Protein AF-0000000087737677 (afdb_homodimer)

InterPro domains:
  IPR008733 Peroxisomal biogenesis factor 11 [PF05648] (6-273)

Secondary structure (DSSP, 8-state):
---HHHHHHHHHTSHHHHHHHHHHHHHHHHHHHH-HHHHHHH-TT---SHHHHHHHHHHHHHHHHHTTTHHHHHHHHHHHHHHSSSPPPHHHHHHHHHHHHHHHHHHHHHHTHHHHTT-TT--SS-HHHHHHHHHHHHHHHHHHHHHHHHHHHHHHHHHHHSPPTT--GGG-----TTTTSGGGGGGSS----TTHHHHHHHHHHHHHHHHHHHHHHHHHHHHHHHHHHHHHHHHHHHHHHHHHHHTHHHHHHHTSS---HHHHHHHHHHHHHHHHHHHHHHHHHHHHHHH-/---HHHHHHHHHTSHHHHHHHHHHHHHHHHHHHH-HHHHHHH-TT---SHHHHHHHHHHHHHHHHHTTTHHHHHHHHHHHHHHSSSPPPHHHHHHHHHHHHHHHHHHHHHHTHHHHTT-TT--SS-HHHHHHHHHHHHHHHHHHHHHHHHHHHHHHHHHHHSPPTT--GGG-----TTTTSGGGGGGSS----TTHHHHHHHHHHHHHHHHHHHHHHHHHHHHHHHHHHHHHHHHHHHHHHHHHHHTHHHHHHHTSS---HHHHHHHHHHHHHHHHHHHHHHHHHHHHHHH-

Organism: NCBI:txid56646

Nearest PDB structures (foldseek):
  5zle-assembly1_A  TM=3.605E-01  e=1.054E+00  Homo sapiens
  8chb-assembly1_B  TM=1.799E-01  e=1.049E-01  Bacillus subtilis
  9g2s-assembly1_B  TM=2.099E-01  e=4.075E-01  Mycolicibacterium thermoresistibile ATCC 19527
  9g2k-assembly1_B  TM=1.588E-01  e=1.054E+00  Mycolicibacterium thermoresistibile ATCC 19527
  5lxg-assembly1_A  TM=2.996E-01  e=5.615E+00  Homo sapiens

Solvent-accessible surface area (backbone atoms only — not comparable to full-atom values): 30812 Å² total; per-residue (Å²): 125,78,52,71,63,55,46,50,41,52,32,39,58,28,47,70,39,38,45,33,51,49,49,36,53,29,20,49,30,45,33,35,55,62,35,46,70,61,31,41,71,76,40,68,82,57,84,68,53,59,46,40,53,53,50,27,51,52,45,52,53,30,46,50,60,69,44,50,42,45,22,56,47,33,39,50,54,24,48,51,62,67,68,45,84,72,89,76,51,71,52,52,55,34,44,35,52,16,28,47,25,43,16,49,20,36,45,46,52,44,75,41,43,53,47,70,69,65,40,70,92,56,48,83,58,55,72,68,56,45,52,51,49,52,48,52,26,32,50,26,40,36,51,13,36,53,32,43,41,52,29,40,51,52,52,50,50,51,58,71,66,53,74,56,85,67,76,58,70,67,74,66,64,70,69,73,67,66,67,56,67,66,62,63,68,61,66,66,74,86,72,79,83,78,74,60,57,66,59,45,51,56,51,50,49,52,49,49,50,52,52,48,50,52,52,50,50,48,50,51,42,44,48,52,41,49,50,46,48,51,56,53,43,47,57,45,49,52,49,40,54,35,37,58,46,54,41,53,50,35,36,35,73,74,59,78,42,92,66,58,68,45,58,51,23,49,39,49,37,53,33,31,52,56,56,37,48,52,47,47,50,51,48,48,50,54,54,50,59,73,74,106,126,78,51,72,63,56,46,51,40,53,30,40,58,28,48,69,39,38,46,34,51,48,50,36,52,29,20,51,31,45,34,35,54,63,35,47,69,62,31,41,72,75,39,68,82,58,82,67,52,60,45,38,52,51,49,26,51,52,44,52,52,29,46,49,61,69,44,50,42,45,21,57,47,33,38,49,55,24,48,52,61,67,69,44,86,73,90,75,52,69,52,54,53,35,44,34,52,15,28,45,25,42,15,50,20,37,45,47,52,45,75,42,43,55,48,68,70,64,41,69,93,55,48,82,59,54,72,68,57,46,53,49,51,52,50,51,27,31,51,28,41,37,49,15,36,54,33,44,42,50,30,41,50,52,51,50,50,50,59,71,64,53,72,58,85,68,76,61,72,66,75,65,64,73,70,73,68,66,69,56,66,65,59,64,70,62,65,67,71,85,76,78,84,76,74,62,56,66,61,45,50,58,51,47,49,52,49,50,50,51,50,50,50,52,52,51,50,48,50,50,44,46,49,52,41,50,49,47,49,51,54,54,44,47,57,44,49,52,49,41,55,34,37,58,46,55,40,53,52,35,37,36,73,73,59,79,40,93,67,57,67,44,57,52,24,46,38,49,37,53,34,31,52,54,57,38,48,52,48,46,52,50,48,48,51,52,54,52,59,72,75,105

Sequence (584 aa):
MAGTFEHFVAFGTDLVGIERILRGFQAICSLLVWYPALFALIEPKVSSTFPLRKLGGQINVSRRFIRFFRFLDTFQTGWNVYVAQGDKSIDVWLEIVSKTCFGMFGMMETVTLLDLCGIDNLRIFSPEKFSEIDYQSQLFWFAGLYTSVLVTVIRLYRLVSSPPAAVTRQSVSTTSTENTAELVSAEKEASTTTLSEKSSKEELDKERERLKGIVTKRKAERRAWMKKINTEGYVLLRALVSDLLDMLLPTTTVGWIKLDPGLVSLAMFFTTFTTGSAVWDKVGRDLQMKKQMAGTFEHFVAFGTDLVGIERILRGFQAICSLLVWYPALFALIEPKVSSTFPLRKLGGQINVSRRFIRFFRFLDTFQTGWNVYVAQGDKSIDVWLEIVSKTCFGMFGMMETVTLLDLCGIDNLRIFSPEKFSEIDYQSQLFWFAGLYTSVLVTVIRLYRLVSSPPAAVTRQSVSTTSTENTAELVSAEKEASTTTLSEKSSKEELDKERERLKGIVTKRKAERRAWMKKINTEGYVLLRALVSDLLDMLLPTTTVGWIKLDPGLVSLAMFFTTFTTGSAVWDKVGRDLQMKKQ

Radius of gyration: 36.42 Å; Cα contacts (8 Å, |Δi|>4): 562; chains: 2; bounding box: 126×98×71 Å

Structure (mmCIF, N/CA/C/O backbone):
data_AF-0000000087737677-model_v1
#
loop_
_entity.id
_entity.type
_entity.pdbx_description
1 polymer 'Uncharacterized protein'
#
loop_
_atom_site.group_PDB
_atom_site.id
_atom_site.type_symbol
_atom_site.label_atom_id
_atom_site.label_alt_id
_atom_site.label_comp_id
_atom_site.label_asym_id
_atom_site.label_entity_id
_atom_site.label_seq_id
_atom_site.pdbx_PDB_ins_code
_atom_site.Cartn_x
_atom_site.Cartn_y
_atom_site.Cartn_z
_atom_site.occupancy
_atom_site.B_iso_or_equiv
_atom_site.auth_seq_id
_atom_site.auth_comp_id
_atom_site.auth_asym_id
_atom_site.auth_atom_id
_atom_site.pdbx_PDB_model_num
ATOM 1 N N . MET A 1 1 ? -4.598 23.969 -5.195 1 48.78 1 MET A N 1
ATOM 2 C CA . MET A 1 1 ? -5.273 22.734 -5.582 1 48.78 1 MET A CA 1
ATOM 3 C C . MET A 1 1 ? -4.289 21.75 -6.203 1 48.78 1 MET A C 1
ATOM 5 O O . MET A 1 1 ? -3.439 22.141 -7.004 1 48.78 1 MET A O 1
ATOM 9 N N . ALA A 1 2 ? -4.133 20.719 -5.473 1 60.91 2 ALA A N 1
ATOM 10 C CA . ALA A 1 2 ? -3.23 19.766 -6.125 1 60.91 2 ALA A CA 1
ATOM 11 C C . ALA A 1 2 ? -3.715 19.438 -7.535 1 60.91 2 ALA A C 1
ATOM 13 O O . ALA A 1 2 ? -4.914 19.25 -7.758 1 60.91 2 ALA A O 1
ATOM 14 N N . GLY A 1 3 ? -2.887 19.469 -8.555 1 81.44 3 GLY A N 1
ATOM 15 C CA . GLY A 1 3 ? -3.24 19.062 -9.906 1 81.44 3 GLY A CA 1
ATOM 16 C C . GLY A 1 3 ? -3.822 17.672 -9.984 1 81.44 3 GLY A C 1
ATOM 17 O O . GLY A 1 3 ? -3.602 16.844 -9.094 1 81.44 3 GLY A O 1
ATOM 18 N N . THR A 1 4 ? -4.781 17.391 -10.773 1 87.81 4 THR A N 1
ATOM 19 C CA . THR A 1 4 ? -5.438 16.109 -11 1 87.81 4 THR A CA 1
ATOM 20 C C . THR A 1 4 ? -4.41 14.984 -11.086 1 87.81 4 THR A C 1
ATOM 22 O O . THR A 1 4 ? -4.641 13.891 -10.57 1 87.81 4 THR A O 1
ATOM 25 N N . PHE A 1 5 ? -3.32 15.297 -11.648 1 91.12 5 PHE A N 1
ATOM 26 C CA . PHE A 1 5 ? -2.281 14.281 -11.781 1 91.12 5 PHE A CA 1
ATOM 27 C C . PHE A 1 5 ? -1.685 13.938 -10.422 1 91.12 5 PHE A C 1
ATOM 29 O O . PHE A 1 5 ? -1.525 12.758 -10.094 1 91.12 5 PHE A O 1
ATOM 36 N N . GLU A 1 6 ? -1.405 14.93 -9.664 1 91.75 6 GLU A N 1
ATOM 37 C CA . GLU A 1 6 ? -0.853 14.711 -8.328 1 91.75 6 GLU A CA 1
ATOM 38 C C . GLU A 1 6 ? -1.827 13.93 -7.453 1 91.75 6 GLU A C 1
ATOM 40 O O . GLU A 1 6 ? -1.414 13.07 -6.672 1 91.75 6 GLU A O 1
ATOM 45 N N . HIS A 1 7 ? -3.064 14.219 -7.609 1 94.56 7 HIS A N 1
ATOM 46 C CA . HIS A 1 7 ? -4.102 13.516 -6.867 1 94.56 7 HIS A CA 1
ATOM 47 C C . HIS A 1 7 ? -4.16 12.047 -7.266 1 94.56 7 HIS A C 1
ATOM 49 O O . HIS A 1 7 ? -4.277 11.172 -6.406 1 94.56 7 HIS A O 1
ATOM 55 N N . PHE A 1 8 ? -4.047 11.82 -8.555 1 95.06 8 PHE A N 1
ATOM 56 C CA . PHE A 1 8 ? -4.074 10.461 -9.07 1 95.06 8 PHE A CA 1
ATOM 57 C C . PHE A 1 8 ? -2.873 9.664 -8.57 1 95.06 8 PHE A C 1
ATOM 59 O O . PHE A 1 8 ? -3.016 8.516 -8.156 1 95.06 8 PHE A O 1
ATOM 66 N N . VAL A 1 9 ? -1.771 10.289 -8.562 1 93.75 9 VAL A N 1
ATOM 67 C CA . VAL A 1 9 ? -0.55 9.633 -8.109 1 93.75 9 VAL A CA 1
ATOM 68 C C . VAL A 1 9 ? -0.646 9.336 -6.617 1 93.75 9 VAL A C 1
ATOM 70 O O . VAL A 1 9 ? -0.295 8.242 -6.172 1 93.75 9 VAL A O 1
ATOM 73 N N . ALA A 1 10 ? -1.163 10.297 -5.879 1 94.75 10 ALA A N 1
ATOM 74 C CA . ALA A 1 10 ? -1.317 10.117 -4.438 1 94.75 10 ALA A CA 1
ATOM 75 C C . ALA A 1 10 ? -2.285 8.977 -4.129 1 94.75 10 ALA A C 1
ATOM 77 O O . ALA A 1 10 ? -2.049 8.18 -3.215 1 94.75 10 ALA A O 1
ATOM 78 N N . PHE A 1 11 ? -3.371 8.93 -4.965 1 96.44 11 PHE A N 1
ATOM 79 C CA . PHE A 1 11 ? -4.34 7.848 -4.797 1 96.44 11 PHE A CA 1
ATOM 80 C C . PHE A 1 11 ? -3.703 6.496 -5.102 1 96.44 11 PHE A C 1
ATOM 82 O O . PHE A 1 11 ? -3.879 5.539 -4.348 1 96.44 11 PHE A O 1
ATOM 89 N N . GLY A 1 12 ? -2.92 6.383 -6.129 1 94.44 12 GLY A N 1
ATOM 90 C CA . GLY A 1 12 ? -2.307 5.145 -6.574 1 94.44 12 GLY A CA 1
ATOM 91 C C . GLY A 1 12 ? -1.161 4.691 -5.688 1 94.44 12 GLY A C 1
ATOM 92 O O . GLY A 1 12 ? -0.744 3.533 -5.746 1 94.44 12 GLY A O 1
ATOM 93 N N . THR A 1 13 ? -0.638 5.566 -4.879 1 94.19 13 THR A N 1
ATOM 94 C CA . THR A 1 13 ? 0.476 5.211 -4.004 1 94.19 13 THR A CA 1
ATOM 95 C C . THR A 1 13 ? 0.027 5.168 -2.547 1 94.19 13 THR A C 1
ATOM 97 O O . THR A 1 13 ? 0.856 5.188 -1.636 1 94.19 13 THR A O 1
ATOM 100 N N . ASP A 1 14 ? -1.245 5.234 -2.359 1 95.06 14 ASP A N 1
ATOM 101 C CA . ASP A 1 14 ? -1.877 4.969 -1.07 1 95.06 14 ASP A CA 1
ATOM 102 C C . ASP A 1 14 ? -2.207 3.484 -0.917 1 95.06 14 ASP A C 1
ATOM 104 O O . ASP A 1 14 ? -2.664 2.844 -1.866 1 95.06 14 ASP A O 1
ATOM 108 N N . LEU A 1 15 ? -1.924 2.982 0.241 1 95.5 15 LEU A N 1
ATOM 109 C CA . LEU A 1 15 ? -2.117 1.552 0.455 1 95.5 15 LEU A CA 1
ATOM 110 C C . LEU A 1 15 ? -3.572 1.159 0.223 1 95.5 15 LEU A C 1
ATOM 112 O O . LEU A 1 15 ? -3.85 0.158 -0.441 1 95.5 15 LEU A O 1
ATOM 116 N N . VAL A 1 16 ? -4.508 1.887 0.805 1 95.56 16 VAL A N 1
ATOM 117 C CA . VAL A 1 16 ? -5.926 1.575 0.654 1 95.56 16 VAL A CA 1
ATOM 118 C C . VAL A 1 16 ? -6.367 1.847 -0.783 1 95.56 16 VAL A C 1
ATOM 120 O O . VAL A 1 16 ? -7.207 1.127 -1.329 1 95.56 16 VAL A O 1
ATOM 123 N N . GLY A 1 17 ? -5.785 2.877 -1.383 1 96.56 17 GLY A N 1
ATOM 124 C CA . GLY A 1 17 ? -6.082 3.182 -2.773 1 96.56 17 GLY A CA 1
ATOM 125 C C . GLY A 1 17 ? -5.719 2.055 -3.723 1 96.56 17 GLY A C 1
ATOM 126 O O . GLY A 1 17 ? -6.543 1.634 -4.539 1 96.56 17 GLY A O 1
ATOM 127 N N . ILE A 1 18 ? -4.496 1.598 -3.605 1 96.94 18 ILE A N 1
ATOM 128 C CA . ILE A 1 18 ? -4.055 0.522 -4.484 1 96.94 18 ILE A CA 1
ATOM 129 C C . ILE A 1 18 ? -4.863 -0.742 -4.203 1 96.94 18 ILE A C 1
ATOM 131 O O . ILE A 1 18 ? -5.156 -1.518 -5.113 1 96.94 18 ILE A O 1
ATOM 135 N N . GLU A 1 19 ? -5.191 -1 -2.961 1 97.06 19 GLU A N 1
ATOM 136 C CA . GLU A 1 19 ? -6.039 -2.137 -2.615 1 97.06 19 GLU A CA 1
ATOM 137 C C . GLU A 1 19 ? -7.391 -2.049 -3.316 1 97.06 19 GLU A C 1
ATOM 139 O O . GLU A 1 19 ? -7.906 -3.055 -3.814 1 97.06 19 GLU A O 1
ATOM 144 N N . ARG A 1 20 ? -7.965 -0.872 -3.418 1 97 20 ARG A N 1
ATOM 145 C CA . ARG A 1 20 ? -9.242 -0.696 -4.098 1 97 20 ARG A CA 1
ATOM 146 C C . ARG A 1 20 ? -9.102 -0.897 -5.602 1 97 20 ARG A C 1
ATOM 148 O O . ARG A 1 20 ? -9.992 -1.446 -6.25 1 97 20 ARG A O 1
ATOM 155 N N . ILE A 1 21 ? -8.047 -0.439 -6.098 1 96.88 21 ILE A N 1
ATOM 156 C CA . ILE A 1 21 ? -7.801 -0.615 -7.523 1 96.88 21 ILE A CA 1
ATOM 157 C C . ILE A 1 21 ? -7.723 -2.104 -7.855 1 96.88 21 ILE A C 1
ATOM 159 O O . ILE A 1 21 ? -8.359 -2.568 -8.805 1 96.88 21 ILE A O 1
ATOM 163 N N . LEU A 1 22 ? -6.988 -2.811 -7.059 1 97.38 22 LEU A N 1
ATOM 164 C CA . LEU A 1 22 ? -6.848 -4.242 -7.293 1 97.38 22 LEU A CA 1
ATOM 165 C C . LEU A 1 22 ? -8.18 -4.961 -7.078 1 97.38 22 LEU A C 1
ATOM 167 O O . LEU A 1 22 ? -8.492 -5.914 -7.797 1 97.38 22 LEU A O 1
ATOM 171 N N . ARG A 1 23 ? -8.875 -4.504 -6.078 1 97.56 23 ARG A N 1
ATOM 172 C CA . ARG A 1 23 ? -10.203 -5.059 -5.875 1 97.56 23 ARG A CA 1
ATOM 173 C C . ARG A 1 23 ? -11.078 -4.852 -7.109 1 97.56 23 ARG A C 1
ATOM 175 O O . ARG A 1 23 ? -11.859 -5.73 -7.48 1 97.56 23 ARG A O 1
ATOM 182 N N . GLY A 1 24 ? -10.977 -3.723 -7.688 1 97 24 GLY A N 1
ATOM 183 C CA . GLY A 1 24 ? -11.695 -3.457 -8.922 1 97 24 GLY A CA 1
ATOM 184 C C . GLY A 1 24 ? -11.305 -4.395 -10.055 1 97 24 GLY A C 1
ATOM 185 O O . GLY A 1 24 ? -12.172 -4.922 -10.75 1 97 24 GLY A O 1
ATOM 186 N N . PHE A 1 25 ? -10.023 -4.621 -10.211 1 96.06 25 PHE A N 1
ATOM 187 C CA . PHE A 1 25 ? -9.539 -5.539 -11.234 1 96.06 25 PHE A CA 1
ATOM 188 C C . PHE A 1 25 ? -10.039 -6.957 -10.969 1 96.06 25 PHE A C 1
ATOM 190 O O . PHE A 1 25 ? -10.43 -7.664 -11.906 1 96.06 25 PHE A O 1
ATOM 197 N N . GLN A 1 26 ? -10 -7.316 -9.758 1 96.19 26 GLN A N 1
ATOM 198 C CA . GLN A 1 26 ? -10.492 -8.641 -9.398 1 96.19 26 GLN A CA 1
ATOM 199 C C . GLN A 1 26 ? -11.977 -8.789 -9.734 1 96.19 26 GLN A C 1
ATOM 201 O O . GLN A 1 26 ? -12.398 -9.812 -10.281 1 96.19 26 GLN A O 1
ATOM 206 N N . ALA A 1 27 ? -12.727 -7.781 -9.391 1 95.94 27 ALA A N 1
ATOM 207 C CA . ALA A 1 27 ? -14.156 -7.797 -9.695 1 95.94 27 ALA A CA 1
ATOM 208 C C . ALA A 1 27 ? -14.398 -7.887 -11.195 1 95.94 27 ALA A C 1
ATOM 210 O O . ALA A 1 27 ? -15.297 -8.609 -11.641 1 95.94 27 ALA A O 1
ATOM 211 N N . ILE A 1 28 ? -13.656 -7.191 -11.938 1 94.31 28 ILE A N 1
ATOM 212 C CA . ILE A 1 28 ? -13.789 -7.211 -13.391 1 94.31 28 ILE A CA 1
ATOM 213 C C . ILE A 1 28 ? -13.477 -8.609 -13.922 1 94.31 28 ILE A C 1
ATOM 215 O O . ILE A 1 28 ? -14.195 -9.133 -14.773 1 94.31 28 ILE A O 1
ATOM 219 N N . CYS A 1 29 ? -12.406 -9.219 -13.422 1 92.69 29 CYS A N 1
ATOM 220 C CA . CYS A 1 29 ? -12.086 -10.594 -13.812 1 92.69 29 CYS A CA 1
ATOM 221 C C . CYS A 1 29 ? -13.258 -11.523 -13.531 1 92.69 29 CYS A C 1
ATOM 223 O O . CYS A 1 29 ? -13.633 -12.328 -14.383 1 92.69 29 CYS A O 1
ATOM 225 N N . SER A 1 30 ? -13.82 -11.359 -12.352 1 93.5 30 SER A N 1
ATOM 226 C CA . SER A 1 30 ? -14.93 -12.227 -11.969 1 93.5 30 SER A CA 1
ATOM 227 C C . SER A 1 30 ? -16.156 -11.969 -12.836 1 93.5 30 SER A C 1
ATOM 229 O O . SER A 1 30 ? -16.844 -12.914 -13.242 1 93.5 30 SER A O 1
ATOM 231 N N . LEU A 1 31 ? -16.422 -10.734 -13.141 1 92.75 31 LEU A N 1
ATOM 232 C CA . LEU A 1 31 ? -17.562 -10.391 -13.984 1 92.75 31 LEU A CA 1
ATOM 233 C C . LEU A 1 31 ? -17.406 -10.977 -15.383 1 92.75 31 LEU A C 1
ATOM 235 O O . LEU A 1 31 ? -18.375 -11.492 -15.961 1 92.75 31 LEU A O 1
ATOM 239 N N . LEU A 1 32 ? -16.25 -10.984 -15.867 1 90 32 LEU A N 1
ATOM 240 C CA . LEU A 1 32 ? -16 -11.5 -17.203 1 90 32 LEU A CA 1
ATOM 241 C C . LEU A 1 32 ? -16.094 -13.023 -17.234 1 90 32 LEU A C 1
ATOM 243 O O . LEU A 1 32 ? -16.453 -13.617 -18.25 1 90 32 LEU A O 1
ATOM 247 N N . VAL A 1 33 ? -15.781 -13.633 -16.125 1 90.25 33 VAL A N 1
ATOM 248 C CA . VAL A 1 33 ? -15.898 -15.078 -16.016 1 90.25 33 VAL A CA 1
ATOM 249 C C . VAL A 1 33 ? -17.375 -15.484 -16 1 90.25 33 VAL A C 1
ATOM 251 O O . VAL A 1 33 ? -17.766 -16.438 -16.688 1 90.25 33 VAL A O 1
ATOM 254 N N . TRP A 1 34 ? -18.156 -14.727 -15.336 1 90.25 34 TRP A N 1
ATOM 255 C CA . TRP A 1 34 ? -19.547 -15.148 -15.125 1 90.25 34 TRP A CA 1
ATOM 256 C C . TRP A 1 34 ? -20.453 -14.555 -16.203 1 90.25 34 TRP A C 1
ATOM 258 O O . TRP A 1 34 ? -21.594 -15.016 -16.391 1 90.25 34 TRP A O 1
ATOM 268 N N . TYR A 1 35 ? -19.984 -13.57 -16.859 1 87.25 35 TYR A N 1
ATOM 269 C CA . TYR A 1 35 ? -20.688 -13.023 -18.016 1 87.25 35 TYR A CA 1
ATOM 270 C C . TYR A 1 35 ? -19.828 -13.062 -19.266 1 87.25 35 TYR A C 1
ATOM 272 O O . TYR A 1 35 ? -19.359 -12.023 -19.734 1 87.25 35 TYR A O 1
ATOM 280 N N . PRO A 1 36 ? -19.766 -14.258 -19.812 1 77.5 36 PRO A N 1
ATOM 281 C CA . PRO A 1 36 ? -18.812 -14.477 -20.906 1 77.5 36 PRO A CA 1
ATOM 282 C C . PRO A 1 36 ? -19.156 -13.664 -22.141 1 77.5 36 PRO A C 1
ATOM 284 O O . PRO A 1 36 ? -18.266 -13.336 -22.938 1 77.5 36 PRO A O 1
ATOM 287 N N . ALA A 1 37 ? -20.391 -13.281 -22.266 1 78.19 37 ALA A N 1
ATOM 288 C CA . ALA A 1 37 ? -20.766 -12.461 -23.406 1 78.19 37 ALA A CA 1
ATOM 289 C C . ALA A 1 37 ? -20.016 -11.133 -23.406 1 78.19 37 ALA A C 1
ATOM 291 O O . ALA A 1 37 ? -19.609 -10.633 -24.453 1 78.19 37 ALA A O 1
ATOM 292 N N . LEU A 1 38 ? -19.859 -10.703 -22.25 1 76.25 38 LEU A N 1
ATOM 293 C CA . LEU A 1 38 ? -19.078 -9.477 -22.109 1 76.25 38 LEU A CA 1
ATOM 294 C C . LEU A 1 38 ? -17.625 -9.727 -22.469 1 76.25 38 LEU A C 1
ATOM 296 O O . LEU A 1 38 ? -16.984 -8.891 -23.109 1 76.25 38 LEU A O 1
ATOM 300 N N . PHE A 1 39 ? -17.172 -10.867 -22.109 1 72 39 PHE A N 1
ATOM 301 C CA . PHE A 1 39 ? -15.805 -11.273 -22.406 1 72 39 PHE A CA 1
ATOM 302 C C . PHE A 1 39 ? -15.609 -11.469 -23.891 1 72 39 PHE A C 1
ATOM 304 O O . PHE A 1 39 ? -14.578 -11.078 -24.453 1 72 39 PHE A O 1
ATOM 311 N N . ALA A 1 40 ? -16.547 -12.039 -24.453 1 74.44 40 ALA A N 1
ATOM 312 C CA . ALA A 1 40 ? -16.469 -12.297 -25.891 1 74.44 40 ALA A CA 1
ATOM 313 C C . ALA A 1 40 ? -16.391 -10.992 -26.688 1 74.44 40 ALA A C 1
ATOM 315 O O . ALA A 1 40 ? -15.82 -10.953 -27.766 1 74.44 40 ALA A O 1
ATOM 316 N N . LEU A 1 41 ? -16.984 -9.977 -26.078 1 70.81 41 LEU A N 1
ATOM 317 C CA . LEU A 1 41 ? -16.906 -8.664 -26.703 1 70.81 41 LEU A CA 1
ATOM 318 C C . LEU A 1 41 ? -15.492 -8.109 -26.641 1 70.81 41 LEU A C 1
ATOM 320 O O . LEU A 1 41 ? -15.039 -7.461 -27.594 1 70.81 41 LEU A O 1
ATOM 324 N N . ILE A 1 42 ? -14.805 -8.484 -25.609 1 66.19 42 ILE A N 1
ATOM 325 C CA . ILE A 1 42 ? -13.469 -7.941 -25.391 1 66.19 42 ILE A CA 1
ATOM 326 C C . ILE A 1 42 ? -12.43 -8.844 -26.047 1 66.19 42 ILE A C 1
ATOM 328 O O . ILE A 1 42 ? -11.469 -8.352 -26.641 1 66.19 42 ILE A O 1
ATOM 332 N N . GLU A 1 43 ? -12.586 -10.18 -25.828 1 65.31 43 GLU A N 1
ATOM 333 C CA . GLU A 1 43 ? -11.664 -11.156 -26.391 1 65.31 43 GLU A CA 1
ATOM 334 C C . GLU A 1 43 ? -12.414 -12.281 -27.094 1 65.31 43 GLU A C 1
ATOM 336 O O . GLU A 1 43 ? -12.602 -13.359 -26.531 1 65.31 43 GLU A O 1
ATOM 341 N N . PRO A 1 44 ? -12.758 -12.102 -28.266 1 68.75 44 PRO A N 1
ATOM 342 C CA . PRO A 1 44 ? -13.578 -13.086 -28.969 1 68.75 44 PRO A CA 1
ATOM 343 C C . PRO A 1 44 ? -12.82 -14.383 -29.25 1 68.75 44 PRO A C 1
ATOM 345 O O . PRO A 1 44 ? -13.445 -15.438 -29.422 1 68.75 44 PRO A O 1
ATOM 348 N N . LYS A 1 45 ? -11.594 -14.305 -29.156 1 65.19 45 LYS A N 1
ATOM 349 C CA . LYS A 1 45 ? -10.836 -15.477 -29.578 1 65.19 45 LYS A CA 1
ATOM 350 C C . LYS A 1 45 ? -10.562 -16.406 -28.406 1 65.19 45 LYS A C 1
ATOM 352 O O . LYS A 1 45 ? -10.086 -17.531 -28.594 1 65.19 45 LYS A O 1
ATOM 357 N N . VAL A 1 46 ? -10.711 -15.891 -27.281 1 63.72 46 VAL A N 1
ATOM 358 C CA . VAL A 1 46 ? -10.383 -16.703 -26.125 1 63.72 46 VAL A CA 1
ATOM 359 C C . VAL A 1 46 ? -11.656 -17.328 -25.547 1 63.72 46 VAL A C 1
ATOM 361 O O . VAL A 1 46 ? -12.602 -16.609 -25.219 1 63.72 46 VAL A O 1
ATOM 364 N N . SER A 1 47 ? -11.664 -18.578 -25.688 1 66.56 47 SER A N 1
ATOM 365 C CA . SER A 1 47 ? -12.883 -19.281 -25.297 1 66.56 47 SER A CA 1
ATOM 366 C C . SER A 1 47 ? -12.844 -19.688 -23.828 1 66.56 47 SER A C 1
ATOM 368 O O . SER A 1 47 ? -13.891 -19.875 -23.203 1 66.56 47 SER A O 1
ATOM 370 N N . SER A 1 48 ? -11.672 -19.719 -23.344 1 81.62 48 SER A N 1
ATOM 371 C CA . SER A 1 48 ? -11.617 -20.25 -21.984 1 81.62 48 SER A CA 1
ATOM 372 C C . SER A 1 48 ? -11.516 -19.125 -20.953 1 81.62 48 SER A C 1
ATOM 374 O O . SER A 1 48 ? -10.789 -18.156 -21.156 1 81.62 48 SER A O 1
ATOM 376 N N . THR A 1 49 ? -12.367 -19.172 -19.875 1 86.56 49 THR A N 1
ATOM 377 C CA . THR A 1 49 ? -12.328 -18.188 -18.797 1 86.56 49 THR A CA 1
ATOM 378 C C . THR A 1 49 ? -11.273 -18.562 -17.766 1 86.56 49 THR A C 1
ATOM 380 O O . THR A 1 49 ? -11.086 -17.859 -16.781 1 86.56 49 THR A O 1
ATOM 383 N N . PHE A 1 50 ? -10.516 -19.578 -18.031 1 87.94 50 PHE A N 1
ATOM 384 C CA . PHE A 1 50 ? -9.555 -20.109 -17.062 1 87.94 50 PHE A CA 1
ATOM 385 C C . PHE A 1 50 ? -8.469 -19.094 -16.766 1 87.94 50 PHE A C 1
ATOM 387 O O . PHE A 1 50 ? -8.133 -18.859 -15.594 1 87.94 50 PHE A O 1
ATOM 394 N N . PRO A 1 51 ? -7.941 -18.391 -17.766 1 88.75 51 PRO A N 1
ATOM 395 C CA . PRO A 1 51 ? -6.91 -17.391 -17.469 1 88.75 51 PRO A CA 1
ATOM 396 C C . PRO A 1 51 ? -7.426 -16.266 -16.578 1 88.75 51 PRO A C 1
ATOM 398 O O . PRO A 1 51 ? -6.691 -15.766 -15.719 1 88.75 51 PRO A O 1
ATOM 401 N N . LEU A 1 52 ? -8.672 -15.906 -16.781 1 90.81 52 LEU A N 1
ATOM 402 C CA . LEU A 1 52 ? -9.25 -14.836 -15.977 1 90.81 52 LEU A CA 1
ATOM 403 C C . LEU A 1 52 ? -9.438 -15.273 -14.531 1 90.81 52 LEU A C 1
ATOM 405 O O . LEU A 1 52 ? -9.242 -14.484 -13.602 1 90.81 52 LEU A O 1
ATOM 409 N N . ARG A 1 53 ? -9.773 -16.516 -14.359 1 92.38 53 ARG A N 1
ATOM 410 C CA . ARG A 1 53 ? -9.914 -17.062 -13.008 1 92.38 53 ARG A CA 1
ATOM 411 C C . ARG A 1 53 ? -8.57 -17.094 -12.289 1 92.38 53 ARG A C 1
ATOM 413 O O . ARG A 1 53 ? -8.484 -16.766 -11.109 1 92.38 53 ARG A O 1
ATOM 420 N N . LYS A 1 54 ? -7.57 -17.484 -13.039 1 92.5 54 LYS A N 1
ATOM 421 C CA . LYS A 1 54 ? -6.227 -17.531 -12.469 1 92.5 54 LYS A CA 1
ATOM 422 C C . LYS A 1 54 ? -5.738 -16.141 -12.094 1 92.5 54 LYS A C 1
ATOM 424 O O . LYS A 1 54 ? -5.152 -15.953 -11.023 1 92.5 54 LYS A O 1
ATOM 429 N N . LEU A 1 55 ? -5.992 -15.203 -12.984 1 93.69 55 LEU A N 1
ATOM 430 C CA . LEU A 1 55 ? -5.598 -13.828 -12.703 1 93.69 55 LEU A CA 1
ATOM 431 C C . LEU A 1 55 ? -6.344 -13.289 -11.484 1 93.69 55 LEU A C 1
ATOM 433 O O . LEU A 1 55 ? -5.742 -12.664 -10.609 1 93.69 55 LEU A O 1
ATOM 437 N N . GLY A 1 56 ? -7.684 -13.562 -11.438 1 94.69 56 GLY A N 1
ATOM 438 C CA . GLY A 1 56 ? -8.469 -13.156 -10.281 1 94.69 56 GLY A CA 1
ATOM 439 C C . GLY A 1 56 ? -7.938 -13.719 -8.977 1 94.69 56 GLY A C 1
ATOM 440 O O . GLY A 1 56 ? -7.902 -13.016 -7.961 1 94.69 56 GLY A O 1
ATOM 441 N N . GLY A 1 57 ? -7.535 -14.953 -9.016 1 93.38 57 GLY A N 1
ATOM 442 C CA . GLY A 1 57 ? -6.949 -15.586 -7.844 1 93.38 57 GLY A CA 1
ATOM 443 C C . GLY A 1 57 ? -5.637 -14.953 -7.418 1 93.38 57 GLY A C 1
ATOM 444 O O . GLY A 1 57 ? -5.398 -14.742 -6.227 1 93.38 57 GLY A O 1
ATOM 445 N N . GLN A 1 58 ? -4.82 -14.641 -8.398 1 93.12 58 GLN A N 1
ATOM 446 C CA . GLN A 1 58 ? -3.543 -13.992 -8.117 1 93.12 58 GLN A CA 1
ATOM 447 C C . GLN A 1 58 ? -3.754 -12.609 -7.5 1 93.12 58 GLN A C 1
ATOM 449 O O . GLN A 1 58 ? -3.041 -12.219 -6.57 1 93.12 58 GLN A O 1
ATOM 454 N N . ILE A 1 59 ? -4.664 -11.914 -8.008 1 96.19 59 ILE A N 1
ATOM 455 C CA . ILE A 1 59 ? -4.961 -10.578 -7.504 1 96.19 59 ILE A CA 1
ATOM 456 C C . ILE A 1 59 ? -5.512 -10.68 -6.082 1 96.19 59 ILE A C 1
ATOM 458 O O . ILE A 1 59 ? -5.164 -9.875 -5.219 1 96.19 59 ILE A O 1
ATOM 462 N N . ASN A 1 60 ? -6.352 -11.68 -5.867 1 95.62 60 ASN A N 1
ATOM 463 C CA . ASN A 1 60 ? -6.898 -11.891 -4.531 1 95.62 60 ASN A CA 1
ATOM 464 C C . ASN A 1 60 ? -5.789 -12.109 -3.504 1 95.62 60 ASN A C 1
ATOM 466 O O . ASN A 1 60 ? -5.816 -11.523 -2.424 1 95.62 60 ASN A O 1
ATOM 470 N N . VAL A 1 61 ? -4.82 -12.906 -3.848 1 94.56 61 VAL A N 1
ATOM 471 C CA . VAL A 1 61 ? -3.695 -13.172 -2.955 1 94.56 61 VAL A CA 1
ATOM 472 C C . VAL A 1 61 ? -2.895 -11.891 -2.74 1 94.56 61 VAL A C 1
ATOM 474 O O . VAL A 1 61 ? -2.518 -11.57 -1.609 1 94.56 61 VAL A O 1
ATOM 477 N N . SER A 1 62 ? -2.654 -11.172 -3.801 1 95.56 62 SER A N 1
ATOM 478 C CA . SER A 1 62 ? -1.902 -9.922 -3.701 1 95.56 62 SER A CA 1
ATOM 479 C C . SER A 1 62 ? -2.604 -8.922 -2.785 1 95.56 62 SER A C 1
ATOM 481 O O . SER A 1 62 ? -1.951 -8.219 -2.01 1 95.56 62 SER A O 1
ATOM 483 N N . ARG A 1 63 ? -3.877 -8.867 -2.904 1 96.56 63 ARG A N 1
ATOM 484 C CA . ARG A 1 63 ? -4.652 -7.98 -2.041 1 96.56 63 ARG A CA 1
ATOM 485 C C . ARG A 1 63 ? -4.477 -8.352 -0.572 1 96.56 63 ARG A C 1
ATOM 487 O O . ARG A 1 63 ? -4.375 -7.48 0.289 1 96.56 63 ARG A O 1
ATOM 494 N N . ARG A 1 64 ? -4.43 -9.586 -0.295 1 95.81 64 ARG A N 1
ATOM 495 C CA . ARG A 1 64 ? -4.238 -10.039 1.081 1 95.81 64 ARG A CA 1
ATOM 496 C C . ARG A 1 64 ? -2.855 -9.656 1.597 1 95.81 64 ARG A C 1
ATOM 498 O O . ARG A 1 64 ? -2.705 -9.273 2.758 1 95.81 64 ARG A O 1
ATOM 505 N N . PHE A 1 65 ? -1.879 -9.719 0.736 1 95.5 65 PHE A N 1
ATOM 506 C CA . PHE A 1 65 ? -0.54 -9.289 1.121 1 95.5 65 PHE A CA 1
ATOM 507 C C . PHE A 1 65 ? -0.521 -7.797 1.447 1 95.5 65 PHE A C 1
ATOM 509 O O . PHE A 1 65 ? 0.131 -7.375 2.404 1 95.5 65 PHE A O 1
ATOM 516 N N . ILE A 1 66 ? -1.253 -7.07 0.676 1 94.62 66 ILE A N 1
ATOM 517 C CA . ILE A 1 66 ? -1.311 -5.625 0.853 1 94.62 66 ILE A CA 1
ATOM 518 C C . ILE A 1 66 ? -1.955 -5.293 2.197 1 94.62 66 ILE A C 1
ATOM 520 O O . ILE A 1 66 ? -1.55 -4.34 2.869 1 94.62 66 ILE A O 1
ATOM 524 N N . ARG A 1 67 ? -2.879 -6.148 2.592 1 95.06 67 ARG A N 1
ATOM 525 C CA . ARG A 1 67 ? -3.613 -5.891 3.824 1 95.06 67 ARG A CA 1
ATOM 526 C C . ARG A 1 67 ? -3.016 -6.668 4.992 1 95.06 67 ARG A C 1
ATOM 528 O O . ARG A 1 67 ? -3.656 -6.824 6.035 1 95.06 67 ARG A O 1
ATOM 535 N N . PHE A 1 68 ? -1.871 -7.105 4.898 1 94.81 68 PHE A N 1
ATOM 536 C CA . PHE A 1 68 ? -1.25 -8.016 5.848 1 94.81 68 PHE A CA 1
ATOM 537 C C . PHE A 1 68 ? -1.321 -7.453 7.266 1 94.81 68 PHE A C 1
ATOM 539 O O . PHE A 1 68 ? -1.607 -8.188 8.211 1 94.81 68 PHE A O 1
ATOM 546 N N . PHE A 1 69 ? -1.123 -6.148 7.465 1 94.69 69 PHE A N 1
ATOM 547 C CA . PHE A 1 69 ? -1.071 -5.566 8.797 1 94.69 69 PHE A CA 1
ATOM 548 C C . PHE A 1 69 ? -2.246 -4.625 9.023 1 94.69 69 PHE A C 1
ATOM 550 O O . PHE A 1 69 ? -2.277 -3.887 10.016 1 94.69 69 PHE A O 1
ATOM 557 N N . ARG A 1 70 ? -3.158 -4.613 8.164 1 94.81 70 ARG A N 1
ATOM 558 C CA . ARG A 1 70 ? -4.27 -3.668 8.25 1 94.81 70 ARG A CA 1
ATOM 559 C C . ARG A 1 70 ? -5.125 -3.939 9.484 1 94.81 70 ARG A C 1
ATOM 561 O O . ARG A 1 70 ? -5.742 -3.023 10.031 1 94.81 70 ARG A O 1
ATOM 568 N N . PHE A 1 71 ? -5.188 -5.207 9.93 1 97.12 71 PHE A N 1
ATOM 569 C CA . PHE A 1 71 ? -5.984 -5.531 11.102 1 97.12 71 PHE A CA 1
ATOM 570 C C . PHE A 1 71 ? -5.461 -4.805 12.336 1 97.12 71 PHE A C 1
ATOM 572 O O . PHE A 1 71 ? -6.238 -4.395 13.195 1 97.12 71 PHE A O 1
ATOM 579 N N . LEU A 1 72 ? -4.156 -4.586 12.406 1 96.12 72 LEU A N 1
ATOM 580 C CA . LEU A 1 72 ? -3.578 -3.871 13.539 1 96.12 72 LEU A CA 1
ATOM 581 C C . LEU A 1 72 ? -4.008 -2.408 13.531 1 96.12 72 LEU A C 1
ATOM 583 O O . LEU A 1 72 ? -4.293 -1.838 14.586 1 96.12 72 LEU A O 1
ATOM 587 N N . ASP A 1 73 ? -4.043 -1.899 12.352 1 94.94 73 ASP A N 1
ATOM 588 C CA . ASP A 1 73 ? -4.512 -0.523 12.211 1 94.94 73 ASP A CA 1
ATOM 589 C C . ASP A 1 73 ? -5.973 -0.394 12.625 1 94.94 73 ASP A C 1
ATOM 591 O O . ASP A 1 73 ? -6.359 0.586 13.266 1 94.94 73 ASP A O 1
ATOM 595 N N . THR A 1 74 ? -6.734 -1.341 12.281 1 96.56 74 THR A N 1
ATOM 596 C CA . THR A 1 74 ? -8.156 -1.333 12.617 1 96.56 74 THR A CA 1
ATOM 597 C C . THR A 1 74 ? -8.359 -1.462 14.125 1 96.56 74 THR A C 1
ATOM 599 O O . THR A 1 74 ? -9.156 -0.733 14.711 1 96.56 74 THR A O 1
ATOM 602 N N . PHE A 1 75 ? -7.629 -2.34 14.727 1 96.94 75 PHE A N 1
ATOM 603 C CA . PHE A 1 75 ? -7.691 -2.475 16.172 1 96.94 75 PHE A CA 1
ATOM 604 C C . PHE A 1 75 ? -7.262 -1.18 16.859 1 96.94 75 PHE A C 1
ATOM 606 O O . PHE A 1 75 ? -7.883 -0.754 17.844 1 96.94 75 PHE A O 1
ATOM 613 N N . GLN A 1 76 ? -6.238 -0.598 16.344 1 94.94 76 GLN A N 1
ATOM 614 C CA . GLN A 1 76 ? -5.738 0.646 16.922 1 94.94 76 GLN A CA 1
ATOM 615 C C . GLN A 1 76 ? -6.781 1.755 16.828 1 94.94 76 GLN A C 1
ATOM 617 O O . GLN A 1 76 ? -6.977 2.512 17.781 1 94.94 76 GLN A O 1
ATOM 622 N N . THR A 1 77 ? -7.383 1.841 15.711 1 94.25 77 THR A N 1
ATOM 623 C CA . THR A 1 77 ? -8.414 2.854 15.523 1 94.25 77 THR A CA 1
ATOM 624 C C . THR A 1 77 ? -9.57 2.637 16.5 1 94.25 77 THR A C 1
ATOM 626 O O . THR A 1 77 ? -10.078 3.592 17.094 1 94.25 77 THR A O 1
ATOM 629 N N . GLY A 1 78 ? -10.031 1.356 16.594 1 95.38 78 GLY A N 1
ATOM 630 C CA . GLY A 1 78 ? -11.055 1.055 17.578 1 95.38 78 GLY A CA 1
ATOM 631 C C . GLY A 1 78 ? -10.633 1.363 19 1 95.38 78 GLY A C 1
ATOM 632 O O . GLY A 1 78 ? -11.43 1.877 19.797 1 95.38 78 GLY A O 1
ATOM 633 N N . TRP A 1 79 ? -9.438 1.062 19.297 1 94.69 79 TRP A N 1
ATOM 634 C CA . TRP A 1 79 ? -8.891 1.305 20.625 1 94.69 79 TRP A CA 1
ATOM 635 C C . TRP A 1 79 ? -8.867 2.797 20.938 1 94.69 79 TRP A C 1
ATOM 637 O O . TRP A 1 79 ? -9.219 3.207 22.047 1 94.69 79 TRP A O 1
ATOM 647 N N . ASN A 1 80 ? -8.469 3.635 20 1 93.19 80 ASN A N 1
ATOM 648 C CA . ASN A 1 80 ? -8.414 5.082 20.188 1 93.19 80 ASN A CA 1
ATOM 649 C C . ASN A 1 80 ? -9.797 5.664 20.469 1 93.19 80 ASN A C 1
ATOM 651 O O . ASN A 1 80 ? -9.938 6.57 21.297 1 93.19 80 ASN A O 1
ATOM 655 N N . VAL A 1 81 ? -10.766 5.129 19.781 1 94.5 81 VAL A N 1
ATOM 656 C CA . VAL A 1 81 ? -12.133 5.578 20.031 1 94.5 81 VAL A CA 1
ATOM 657 C C . VAL A 1 81 ? -12.578 5.133 21.422 1 94.5 81 VAL A C 1
ATOM 659 O O . VAL A 1 81 ? -13.234 5.891 22.141 1 94.5 81 VAL A O 1
ATOM 662 N N . TYR A 1 82 ? -12.219 4 21.781 1 95.44 82 TYR A N 1
ATOM 663 C CA . TYR A 1 82 ? -12.594 3.436 23.078 1 95.44 82 TYR A CA 1
ATOM 664 C C . TYR A 1 82 ? -11.992 4.242 24.219 1 95.44 82 TYR A C 1
ATOM 666 O O . TYR A 1 82 ? -12.68 4.539 25.203 1 95.44 82 TYR A O 1
ATOM 674 N N . VAL A 1 83 ? -10.719 4.688 24.109 1 94.69 83 VAL A N 1
ATOM 675 C CA . VAL A 1 83 ? -10.008 5.324 25.203 1 94.69 83 VAL A CA 1
ATOM 676 C C . VAL A 1 83 ? -10.258 6.828 25.188 1 94.69 83 VAL A C 1
ATOM 678 O O . VAL A 1 83 ? -9.883 7.543 26.125 1 94.69 83 VAL A O 1
ATOM 681 N N . ALA A 1 84 ? -10.805 7.234 24.109 1 92.19 84 ALA A N 1
ATOM 682 C CA . ALA A 1 84 ? -11.078 8.664 24.031 1 92.19 84 ALA A CA 1
ATOM 683 C C . ALA A 1 84 ? -11.914 9.133 25.219 1 92.19 84 ALA A C 1
ATOM 685 O O . ALA A 1 84 ? -12.781 8.398 25.703 1 92.19 84 ALA A O 1
ATOM 686 N N . GLN A 1 85 ? -11.688 10.32 25.703 1 90.12 85 GLN A N 1
ATOM 687 C CA . GLN A 1 85 ? -12.344 10.875 26.875 1 90.12 85 GLN A CA 1
ATOM 688 C C . GLN A 1 85 ? -13.781 11.289 26.578 1 90.12 85 GLN A C 1
ATOM 690 O O . GLN A 1 85 ? -14.109 11.586 25.422 1 90.12 85 GLN A O 1
ATOM 695 N N . GLY A 1 86 ? -14.617 11.156 27.609 1 90.31 86 GLY A N 1
ATOM 696 C CA . GLY A 1 86 ? -15.984 11.625 27.484 1 90.31 86 GLY A CA 1
ATOM 697 C C . GLY A 1 86 ? -17 10.5 27.469 1 90.31 86 GLY A C 1
ATOM 698 O O . GLY A 1 86 ? -16.641 9.328 27.391 1 90.31 86 GLY A O 1
ATOM 699 N N . ASP A 1 87 ? -18.25 10.961 27.656 1 93.12 87 ASP A N 1
ATOM 700 C CA . ASP A 1 87 ? -19.344 9.992 27.578 1 93.12 87 ASP A CA 1
ATOM 701 C C . ASP A 1 87 ? -19.562 9.539 26.141 1 93.12 87 ASP A C 1
ATOM 703 O O . ASP A 1 87 ? -19.562 10.352 25.219 1 93.12 87 ASP A O 1
ATOM 707 N N . LYS A 1 88 ? -19.734 8.234 25.953 1 94.69 88 LYS A N 1
ATOM 708 C CA . LYS A 1 88 ? -19.875 7.668 24.609 1 94.69 88 LYS A CA 1
ATOM 709 C C . LYS A 1 88 ? -21.344 7.34 24.297 1 94.69 88 LYS A C 1
ATOM 711 O O . LYS A 1 88 ? -22.016 6.703 25.109 1 94.69 88 LYS A O 1
ATOM 716 N N . SER A 1 89 ? -21.75 7.789 23.25 1 95.44 89 SER A N 1
ATOM 717 C CA . SER A 1 89 ? -23.094 7.508 22.75 1 95.44 89 SER A CA 1
ATOM 718 C C . SER A 1 89 ? -23.188 6.105 22.156 1 95.44 89 SER A C 1
ATOM 720 O O . SER A 1 89 ? -22.172 5.434 21.984 1 95.44 89 SER A O 1
ATOM 722 N N . ILE A 1 90 ? -24.344 5.691 21.859 1 96.56 90 ILE A N 1
ATOM 723 C CA . ILE A 1 90 ? -24.594 4.332 21.375 1 96.56 90 ILE A CA 1
ATOM 724 C C . ILE A 1 90 ? -23.906 4.129 20.031 1 96.56 90 ILE A C 1
ATOM 726 O O . ILE A 1 90 ? -23.391 3.043 19.734 1 96.56 90 ILE A O 1
ATOM 730 N N . ASP A 1 91 ? -23.922 5.109 19.141 1 96 91 ASP A N 1
ATOM 731 C CA . ASP A 1 91 ? -23.281 4.973 17.844 1 96 91 ASP A CA 1
ATOM 732 C C . ASP A 1 91 ? -21.766 4.777 18 1 96 91 ASP A C 1
ATOM 734 O O . ASP A 1 91 ? -21.156 4.023 17.234 1 96 91 ASP A O 1
ATOM 738 N N . VAL A 1 92 ? -21.203 5.406 19.031 1 97.19 92 VAL A N 1
ATOM 739 C CA . VAL A 1 92 ? -19.766 5.273 19.281 1 97.19 92 VAL A CA 1
ATOM 740 C C . VAL A 1 92 ? -19.453 3.865 19.781 1 97.19 92 VAL A C 1
ATOM 742 O O . VAL A 1 92 ? -18.484 3.248 19.359 1 97.19 92 VAL A O 1
ATOM 745 N N . TRP A 1 93 ? -20.297 3.363 20.672 1 97.44 93 TRP A N 1
ATOM 746 C CA . TRP A 1 93 ? -20.109 1.999 21.156 1 97.44 93 TRP A CA 1
ATOM 747 C C . TRP A 1 93 ? -20.234 0.995 20.016 1 97.44 93 TRP A C 1
ATOM 749 O O . TRP A 1 93 ? -19.453 0.04 19.922 1 97.44 93 TRP A O 1
ATOM 759 N N . LEU A 1 94 ? -21.203 1.222 19.172 1 98.12 94 LEU A N 1
ATOM 760 C CA . LEU A 1 94 ? -21.391 0.346 18.016 1 98.12 94 LEU A CA 1
ATOM 761 C C . LEU A 1 94 ? -20.203 0.442 17.062 1 98.12 94 LEU A C 1
ATOM 763 O O . LEU A 1 94 ? -19.812 -0.553 16.453 1 98.12 94 LEU A O 1
ATOM 767 N N . GLU A 1 95 ? -19.656 1.576 16.953 1 97.5 95 GLU A N 1
ATOM 768 C CA . GLU A 1 95 ? -18.484 1.765 16.094 1 97.5 95 GLU A CA 1
ATOM 769 C C . GLU A 1 95 ? -17.281 0.973 16.625 1 97.5 95 GLU A C 1
ATOM 771 O O . GLU A 1 95 ? -16.531 0.38 15.852 1 97.5 95 GLU A O 1
ATOM 776 N N . ILE A 1 96 ? -17.109 0.971 17.906 1 98.12 96 ILE A N 1
ATOM 777 C CA . ILE A 1 96 ? -16.047 0.201 18.531 1 98.12 96 ILE A CA 1
ATOM 778 C C . ILE A 1 96 ? -16.234 -1.284 18.234 1 98.12 96 ILE A C 1
ATOM 780 O O . ILE A 1 96 ? -15.273 -1.978 17.875 1 98.12 96 ILE A O 1
ATOM 784 N N . VAL A 1 97 ? -17.453 -1.728 18.375 1 98.19 97 VAL A N 1
ATOM 785 C CA . VAL A 1 97 ? -17.75 -3.125 18.078 1 98.19 97 VAL A CA 1
ATOM 786 C C . VAL A 1 97 ? -17.469 -3.416 16.609 1 98.19 97 VAL A C 1
ATOM 788 O O . VAL A 1 97 ? -16.875 -4.441 16.266 1 98.19 97 VAL A O 1
ATOM 791 N N . SER A 1 98 ? -17.891 -2.555 15.75 1 98.44 98 SER A N 1
ATOM 792 C CA . SER A 1 98 ? -17.672 -2.719 14.312 1 98.44 98 SER A CA 1
ATOM 793 C C . SER A 1 98 ? -16.188 -2.836 13.992 1 98.44 98 SER A C 1
ATOM 795 O O . SER A 1 98 ? -15.766 -3.771 13.305 1 98.44 98 SER A O 1
ATOM 797 N N . LYS A 1 99 ? -15.383 -1.932 14.523 1 98.25 99 LYS A N 1
ATOM 798 C CA . LYS A 1 99 ? -13.945 -1.939 14.281 1 98.25 99 LYS A CA 1
ATOM 799 C C . LYS A 1 99 ? -13.305 -3.207 14.828 1 98.25 99 LYS A C 1
ATOM 801 O O . LYS A 1 99 ? -12.375 -3.752 14.227 1 98.25 99 LYS A O 1
ATOM 806 N N . THR A 1 100 ? -13.805 -3.656 15.953 1 98.38 100 THR A N 1
ATOM 807 C CA . THR A 1 100 ? -13.289 -4.887 16.547 1 98.38 100 THR A CA 1
ATOM 808 C C . THR A 1 100 ? -13.586 -6.082 15.641 1 98.38 100 THR A C 1
ATOM 810 O O . THR A 1 100 ? -12.711 -6.918 15.398 1 98.38 100 THR A O 1
ATOM 813 N N . CYS A 1 101 ? -14.758 -6.109 15.141 1 98.62 101 CYS A N 1
ATOM 814 C CA . CYS A 1 101 ? -15.141 -7.191 14.242 1 98.62 101 CYS A CA 1
ATOM 815 C C . CYS A 1 101 ? -14.32 -7.148 12.961 1 98.62 101 CYS A C 1
ATOM 817 O O . CYS A 1 101 ? -13.828 -8.18 12.492 1 98.62 101 CYS A O 1
ATOM 819 N N . PHE A 1 102 ? -14.109 -5.969 12.414 1 98.25 102 PHE A N 1
ATOM 820 C CA . PHE A 1 102 ? -13.289 -5.828 11.219 1 98.25 102 PHE A CA 1
ATOM 821 C C . PHE A 1 102 ? -11.852 -6.242 11.5 1 98.25 102 PHE A C 1
ATOM 823 O O . PHE A 1 102 ? -11.203 -6.859 10.656 1 98.25 102 PHE A O 1
ATOM 830 N N . GLY A 1 103 ? -11.383 -5.855 12.672 1 98.38 103 GLY A N 1
ATOM 831 C CA . GLY A 1 103 ? -10.047 -6.273 13.062 1 98.38 103 GLY A CA 1
ATOM 832 C C . GLY A 1 103 ? -9.898 -7.781 13.148 1 98.38 103 GLY A C 1
ATOM 833 O O . GLY A 1 103 ? -8.898 -8.336 12.695 1 98.38 103 GLY A O 1
ATOM 834 N N . MET A 1 104 ? -10.859 -8.422 13.695 1 98.62 104 MET A N 1
ATOM 835 C CA . MET A 1 104 ? -10.844 -9.875 13.82 1 98.62 104 MET A CA 1
ATOM 836 C C . MET A 1 104 ? -10.891 -10.539 12.445 1 98.62 104 MET A C 1
ATOM 838 O O . MET A 1 104 ? -10.172 -11.508 12.195 1 98.62 104 MET A O 1
ATOM 842 N N . PHE A 1 105 ? -11.734 -10.039 11.664 1 98.12 105 PHE A N 1
ATOM 843 C CA . PHE A 1 105 ? -11.797 -10.516 10.289 1 98.12 105 PHE A CA 1
ATOM 844 C C . PHE A 1 105 ? -10.43 -10.43 9.617 1 98.12 105 PHE A C 1
ATOM 846 O O . PHE A 1 105 ? -9.953 -11.406 9.039 1 98.12 105 PHE A O 1
ATOM 853 N N . GLY A 1 106 ? -9.852 -9.242 9.711 1 97.56 106 GLY A N 1
ATOM 854 C CA . GLY A 1 106 ? -8.539 -9.031 9.125 1 97.56 106 GLY A CA 1
ATOM 855 C C . GLY A 1 106 ? -7.473 -9.945 9.711 1 97.56 106 GLY A C 1
ATOM 856 O O . GLY A 1 106 ? -6.602 -10.438 8.992 1 97.56 106 GLY A O 1
ATOM 857 N N . MET A 1 107 ? -7.512 -10.125 10.953 1 98 107 MET A N 1
ATOM 858 C CA . MET A 1 107 ? -6.547 -10.984 11.633 1 98 107 MET A CA 1
ATOM 859 C C . MET A 1 107 ? -6.645 -12.422 11.125 1 98 107 MET A C 1
ATOM 861 O O . MET A 1 107 ? -5.629 -13.062 10.852 1 98 107 MET A O 1
ATOM 865 N N . MET A 1 108 ? -7.824 -12.891 10.977 1 97.94 108 MET A N 1
ATOM 866 C CA . MET A 1 108 ? -8.023 -14.258 10.508 1 97.94 108 MET A CA 1
ATOM 867 C C . MET A 1 108 ? -7.566 -1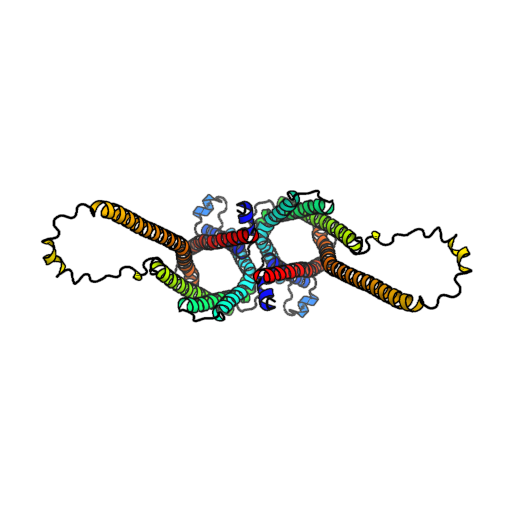4.414 9.062 1 97.94 108 MET A C 1
ATOM 869 O O . MET A 1 108 ? -6.984 -15.438 8.695 1 97.94 108 MET A O 1
ATOM 873 N N . GLU A 1 109 ? -7.844 -13.406 8.258 1 96.12 109 GLU A N 1
ATOM 874 C CA . GLU A 1 109 ? -7.352 -13.43 6.887 1 96.12 109 GLU A CA 1
ATOM 875 C C . GLU A 1 109 ? -5.824 -13.477 6.848 1 96.12 109 GLU A C 1
ATOM 877 O O . GLU A 1 109 ? -5.242 -14.172 6.012 1 96.12 109 GLU A O 1
ATOM 882 N N . THR A 1 110 ? -5.223 -12.75 7.746 1 96.38 110 THR A N 1
ATOM 883 C CA . THR A 1 110 ? -3.764 -12.695 7.785 1 96.38 110 THR A CA 1
ATOM 884 C C . THR A 1 110 ? -3.186 -14.039 8.219 1 96.38 110 THR A C 1
ATOM 886 O O . THR A 1 110 ? -2.24 -14.539 7.605 1 96.38 110 THR A O 1
ATOM 889 N N . VAL A 1 111 ? -3.758 -14.695 9.164 1 96.25 111 VAL A N 1
ATOM 890 C CA . VAL A 1 111 ? -3.207 -15.93 9.719 1 96.25 111 VAL A CA 1
ATOM 891 C C . VAL A 1 111 ? -3.355 -17.062 8.703 1 96.25 111 VAL A C 1
ATOM 893 O O . VAL A 1 111 ? -2.57 -18.016 8.703 1 96.25 111 VAL A O 1
ATOM 896 N N . THR A 1 112 ? -4.297 -16.922 7.805 1 96.25 112 THR A N 1
ATOM 897 C CA . THR A 1 112 ? -4.547 -18 6.852 1 96.25 112 THR A CA 1
ATOM 898 C C . THR A 1 112 ? -3.971 -17.656 5.48 1 96.25 112 THR A C 1
ATOM 900 O O . THR A 1 112 ? -4.32 -18.281 4.48 1 96.25 112 THR A O 1
ATOM 903 N N . LEU A 1 113 ? -3.174 -16.656 5.395 1 95.12 113 LEU A N 1
ATOM 904 C CA . LEU A 1 113 ? -2.643 -16.172 4.121 1 95.12 113 LEU A CA 1
ATOM 905 C C . LEU A 1 113 ? -1.863 -17.281 3.412 1 95.12 113 LEU A C 1
ATOM 907 O O . LEU A 1 113 ? -2.059 -17.516 2.217 1 95.12 113 LEU A O 1
ATOM 911 N N . LEU A 1 114 ? -0.989 -18.047 4.133 1 92.94 114 LEU A N 1
ATOM 912 C CA . LEU A 1 114 ? -0.186 -19.094 3.521 1 92.94 114 LEU A CA 1
ATOM 913 C C . LEU A 1 114 ? -1.07 -20.234 3.029 1 92.94 114 LEU A C 1
ATOM 915 O O . LEU A 1 114 ? -0.773 -20.859 2.008 1 92.94 114 LEU A O 1
ATOM 919 N N . ASP A 1 115 ? -2.166 -20.531 3.705 1 94.5 115 ASP A N 1
ATOM 920 C CA . ASP A 1 115 ? -3.111 -21.562 3.285 1 94.5 115 ASP A CA 1
ATOM 921 C C . ASP A 1 115 ? -3.865 -21.125 2.029 1 94.5 115 ASP A C 1
ATOM 923 O O . ASP A 1 115 ? -4.172 -21.969 1.171 1 94.5 115 ASP A O 1
ATOM 927 N N . LEU A 1 116 ? -4.105 -19.859 1.939 1 90.75 116 LEU A N 1
ATOM 928 C CA . LEU A 1 116 ? -4.793 -19.328 0.765 1 90.75 116 LEU A CA 1
ATOM 929 C C . LEU A 1 116 ? -3.928 -19.469 -0.483 1 90.75 116 LEU A C 1
ATOM 931 O O . LEU A 1 116 ? -4.449 -19.688 -1.58 1 90.75 116 LEU A O 1
ATOM 935 N N . CYS A 1 117 ? -2.594 -19.312 -0.346 1 89.81 117 CYS A N 1
ATOM 936 C CA . CYS A 1 117 ? -1.686 -19.438 -1.48 1 89.81 117 CYS A CA 1
ATOM 937 C C . CYS A 1 117 ? -1.779 -20.828 -2.107 1 89.81 117 CYS A C 1
ATOM 939 O O . CYS A 1 117 ? -1.4 -21.016 -3.264 1 89.81 117 CYS A O 1
ATOM 941 N N . GLY A 1 118 ? -2.193 -21.812 -1.404 1 85.75 118 GLY A N 1
ATOM 942 C CA . GLY A 1 118 ? -2.43 -23.156 -1.933 1 85.75 118 GLY A CA 1
ATOM 943 C C . GLY A 1 118 ? -1.152 -23.891 -2.275 1 85.75 118 GLY A C 1
ATOM 944 O O . GLY A 1 118 ? -1.128 -24.703 -3.205 1 85.75 118 GLY A O 1
ATOM 945 N N . ILE A 1 119 ? -0.084 -23.547 -1.69 1 87.94 119 ILE A N 1
ATOM 946 C CA . ILE A 1 119 ? 1.187 -24.219 -1.947 1 87.94 119 ILE A CA 1
ATOM 947 C C . ILE A 1 119 ? 1.344 -25.406 -1.001 1 87.94 119 ILE A C 1
ATOM 949 O O . ILE A 1 119 ? 1.324 -25.234 0.221 1 87.94 119 ILE A O 1
ATOM 953 N N . ASP A 1 120 ? 1.548 -26.484 -1.629 1 83.06 120 ASP A N 1
ATOM 954 C CA . ASP A 1 120 ? 1.661 -27.719 -0.845 1 83.06 120 ASP A CA 1
ATOM 955 C C . ASP A 1 120 ? 2.85 -27.656 0.11 1 83.06 120 ASP A C 1
ATOM 957 O O . ASP A 1 120 ? 3.906 -27.125 -0.24 1 83.06 120 ASP A O 1
ATOM 961 N N . ASN A 1 121 ? 2.727 -28.125 1.318 1 80.62 121 ASN A N 1
ATOM 962 C CA . ASN A 1 121 ? 3.758 -28.266 2.34 1 80.62 121 ASN A CA 1
ATOM 963 C C . ASN A 1 121 ? 4.023 -26.953 3.059 1 80.62 121 ASN A C 1
ATOM 965 O O . ASN A 1 121 ? 4.91 -26.875 3.908 1 80.62 121 ASN A O 1
ATOM 969 N N . LEU A 1 122 ? 3.381 -25.891 2.584 1 84.88 122 LEU A N 1
ATOM 970 C CA . LEU A 1 122 ? 3.531 -24.625 3.301 1 84.88 122 LEU A CA 1
ATOM 971 C C . LEU A 1 122 ? 2.244 -24.266 4.035 1 84.88 122 LEU A C 1
ATOM 973 O O . LEU A 1 122 ? 2.143 -23.188 4.617 1 84.88 122 LEU A O 1
ATOM 977 N N . ARG A 1 123 ? 1.362 -25.125 4.008 1 87.31 123 ARG A N 1
ATOM 978 C CA . ARG A 1 123 ? 0.103 -24.891 4.707 1 87.31 123 ARG A CA 1
ATOM 979 C C . ARG A 1 123 ? 0.293 -24.969 6.219 1 87.31 123 ARG A C 1
ATOM 981 O O . ARG A 1 123 ? 1.036 -25.828 6.715 1 87.31 123 ARG A O 1
ATOM 988 N N . ILE A 1 124 ? -0.299 -24.047 6.91 1 89.62 124 ILE A N 1
ATOM 989 C CA . ILE A 1 124 ? -0.205 -24 8.367 1 89.62 124 ILE A CA 1
ATOM 990 C C . ILE A 1 124 ? -1.318 -24.844 8.984 1 89.62 124 ILE A C 1
ATOM 992 O O . ILE A 1 124 ? -1.094 -25.562 9.961 1 89.62 124 ILE A O 1
ATOM 996 N N . PHE A 1 125 ? -2.494 -24.734 8.336 1 94.06 125 PHE A N 1
ATOM 997 C CA . PHE A 1 125 ? -3.668 -25.438 8.852 1 94.06 125 PHE A CA 1
ATOM 998 C C . PHE A 1 125 ? -4.102 -26.547 7.91 1 94.06 125 PHE A C 1
ATOM 1000 O O . PHE A 1 125 ? -3.775 -26.516 6.719 1 94.06 125 PHE A O 1
ATOM 1007 N N . SER A 1 126 ? -4.781 -27.562 8.531 1 93.88 126 SER A N 1
ATOM 1008 C CA . SER A 1 126 ? -5.438 -28.547 7.684 1 93.88 126 SER A CA 1
ATOM 1009 C C . SER A 1 126 ? -6.535 -27.922 6.84 1 93.88 126 SER A C 1
ATOM 1011 O O . SER A 1 126 ? -7.031 -26.844 7.164 1 93.88 126 SER A O 1
ATOM 1013 N N . PRO A 1 127 ? -6.84 -28.531 5.727 1 93.06 127 PRO A N 1
ATOM 1014 C CA . PRO A 1 127 ? -7.902 -27.984 4.883 1 93.06 127 PRO A CA 1
ATOM 1015 C C . PRO A 1 127 ? -9.211 -27.781 5.645 1 93.06 127 PRO A C 1
ATOM 1017 O O . PRO A 1 127 ? -9.93 -26.812 5.402 1 93.06 127 PRO A O 1
ATOM 1020 N N . GLU A 1 128 ? -9.57 -28.672 6.531 1 95.25 128 GLU A N 1
ATOM 1021 C CA . GLU A 1 128 ? -10.797 -28.562 7.32 1 95.25 128 GLU A CA 1
ATOM 1022 C C . GLU A 1 128 ? -10.734 -27.359 8.266 1 95.25 128 GLU A C 1
ATOM 1024 O O . GLU A 1 128 ? -11.695 -26.594 8.375 1 95.25 128 GLU A O 1
ATOM 1029 N N . LYS A 1 129 ? -9.625 -27.219 8.953 1 96.5 129 LYS A N 1
ATOM 1030 C CA . LYS A 1 129 ? -9.461 -26.109 9.883 1 96.5 129 LYS A CA 1
ATOM 1031 C C . LYS A 1 129 ? -9.422 -24.781 9.133 1 96.5 129 LYS A C 1
ATOM 1033 O O . LYS A 1 129 ? -9.953 -23.766 9.625 1 96.5 129 LYS A O 1
ATOM 1038 N N . PHE A 1 130 ? -8.773 -24.766 8.008 1 95.69 130 PHE A N 1
ATOM 1039 C CA . PHE A 1 130 ? -8.766 -23.562 7.172 1 95.69 130 PHE A CA 1
ATOM 1040 C C . PHE A 1 130 ? -10.18 -23.156 6.809 1 95.69 130 PHE A C 1
ATOM 1042 O O . PHE A 1 130 ? -10.531 -21.969 6.902 1 95.69 130 PHE A O 1
ATOM 1049 N N . SER A 1 131 ? -10.977 -24.062 6.406 1 95 131 SER A N 1
ATOM 1050 C CA . SER A 1 131 ? -12.359 -23.781 6.031 1 95 131 SER A CA 1
ATOM 1051 C C . SER A 1 131 ? -13.156 -23.25 7.215 1 95 131 SER A C 1
ATOM 1053 O O . SER A 1 131 ? -14 -22.359 7.059 1 95 131 SER A O 1
ATOM 1055 N N . GLU A 1 132 ? -12.867 -23.766 8.352 1 97.06 132 GLU A N 1
ATOM 1056 C CA . GLU A 1 132 ? -13.539 -23.312 9.562 1 97.06 132 GLU A CA 1
ATOM 1057 C C . GLU A 1 132 ? -13.172 -21.875 9.891 1 97.06 132 GLU A C 1
ATOM 1059 O O . GLU A 1 132 ? -14.039 -21.062 10.203 1 97.06 132 GLU A O 1
ATOM 1064 N N . ILE A 1 133 ? -11.898 -21.641 9.844 1 97.56 133 ILE A N 1
ATOM 1065 C CA . ILE A 1 133 ? -11.438 -20.281 10.141 1 97.56 133 ILE A CA 1
ATOM 1066 C C . ILE A 1 133 ? -12.008 -19.312 9.109 1 97.56 133 ILE A C 1
ATOM 1068 O O . ILE A 1 133 ? -12.406 -18.188 9.461 1 97.56 133 ILE A O 1
ATOM 1072 N N . ASP A 1 134 ? -12.023 -19.703 7.895 1 95.62 134 ASP A N 1
ATOM 1073 C CA . ASP A 1 134 ? -12.594 -18.859 6.844 1 95.62 134 ASP A CA 1
ATOM 1074 C C . ASP A 1 134 ? -14.07 -18.578 7.105 1 95.62 134 ASP A C 1
ATOM 1076 O O . ASP A 1 134 ? -14.531 -17.453 6.938 1 95.62 134 ASP A O 1
ATOM 1080 N N . TYR A 1 135 ? -14.812 -19.594 7.539 1 96.88 135 TYR A N 1
ATOM 1081 C CA . TYR A 1 135 ? -16.219 -19.422 7.879 1 96.88 135 TYR A CA 1
ATOM 1082 C C . TYR A 1 135 ? -16.391 -18.406 8.992 1 96.88 135 TYR A C 1
ATOM 1084 O O . TYR A 1 135 ? -17.219 -17.484 8.883 1 96.88 135 TYR A O 1
ATOM 1092 N N . GLN A 1 136 ? -15.609 -18.531 10.016 1 97.75 136 GLN A N 1
ATOM 1093 C CA . GLN A 1 136 ? -15.664 -17.609 11.141 1 97.75 136 GLN A CA 1
ATOM 1094 C C . GLN A 1 136 ? -15.281 -16.188 10.719 1 97.75 136 GLN A C 1
ATOM 1096 O O . GLN A 1 136 ? -15.875 -15.219 11.18 1 97.75 136 GLN A O 1
ATOM 1101 N N . SER A 1 137 ? -14.273 -16.125 9.883 1 98.19 137 SER A N 1
ATOM 1102 C CA . SER A 1 137 ? -13.844 -14.828 9.391 1 98.19 137 SER A CA 1
ATOM 1103 C C . SER A 1 137 ? -14.977 -14.109 8.664 1 98.19 137 SER A C 1
ATOM 1105 O O . SER A 1 137 ? -15.164 -12.898 8.828 1 98.19 137 SER A O 1
ATOM 1107 N N . GLN A 1 138 ? -15.773 -14.844 7.941 1 98 138 GLN A N 1
ATOM 1108 C CA . GLN A 1 138 ? -16.891 -14.266 7.211 1 98 138 GLN A CA 1
ATOM 1109 C C . GLN A 1 138 ? -17.984 -13.789 8.164 1 98 138 GLN A C 1
ATOM 1111 O O . GLN A 1 138 ? -18.641 -12.781 7.91 1 98 138 GLN A O 1
ATOM 1116 N N . LEU A 1 139 ? -18.125 -14.492 9.219 1 98.44 139 LEU A N 1
ATOM 1117 C CA . LEU A 1 139 ? -19.094 -14.078 10.227 1 98.44 139 LEU A CA 1
ATOM 1118 C C . LEU A 1 139 ? -18.672 -12.766 10.883 1 98.44 139 LEU A C 1
ATOM 1120 O O . LEU A 1 139 ? -19.516 -11.891 11.117 1 98.44 139 LEU A O 1
ATOM 1124 N N . PHE A 1 140 ? -17.438 -12.68 11.141 1 98.62 140 PHE A N 1
ATOM 1125 C CA . PHE A 1 140 ? -16.922 -11.438 11.711 1 98.62 140 PHE A CA 1
ATOM 1126 C C . PHE A 1 140 ? -17.047 -10.297 10.711 1 98.62 140 PHE A C 1
ATOM 1128 O O . PHE A 1 140 ? -17.359 -9.164 11.094 1 98.62 140 PHE A O 1
ATOM 1135 N N . TRP A 1 141 ? -16.766 -10.602 9.5 1 98.5 141 TRP A N 1
ATOM 1136 C CA . TRP A 1 141 ? -16.938 -9.578 8.461 1 98.5 141 TRP A CA 1
ATOM 1137 C C . TRP A 1 141 ? -18.391 -9.102 8.398 1 98.5 141 TRP A C 1
ATOM 1139 O O . TRP A 1 141 ? -18.641 -7.902 8.383 1 98.5 141 TRP A O 1
ATOM 1149 N N . PHE A 1 142 ? -19.312 -10.023 8.43 1 98.44 142 PHE A N 1
ATOM 1150 C CA . PHE A 1 142 ? -20.719 -9.695 8.406 1 98.44 142 PHE A CA 1
ATOM 1151 C C . PHE A 1 142 ? -21.109 -8.859 9.617 1 98.44 142 PHE A C 1
ATOM 1153 O O . PHE A 1 142 ? -21.797 -7.848 9.492 1 98.44 142 PHE A O 1
ATOM 1160 N N . ALA A 1 143 ? -20.688 -9.312 10.766 1 98.56 143 ALA A N 1
ATOM 1161 C CA . ALA A 1 143 ? -21 -8.594 11.992 1 98.56 143 ALA A CA 1
ATOM 1162 C C . ALA A 1 143 ? -20.469 -7.164 11.953 1 98.56 143 ALA A C 1
ATOM 1164 O O . ALA A 1 143 ? -21.125 -6.23 12.406 1 98.56 143 ALA A O 1
ATOM 1165 N N . GLY A 1 144 ? -19.281 -7.016 11.43 1 98.62 144 GLY A N 1
ATOM 1166 C CA . GLY A 1 144 ? -18.719 -5.684 11.281 1 98.62 144 GLY A CA 1
ATOM 1167 C C . GLY A 1 144 ? -19.531 -4.789 10.359 1 98.62 144 GLY A C 1
ATOM 1168 O O . GLY A 1 144 ? -19.812 -3.637 10.695 1 98.62 144 GLY A O 1
ATOM 1169 N N . LEU A 1 145 ? -19.938 -5.355 9.273 1 98.38 145 LEU A N 1
ATOM 1170 C CA . LEU A 1 145 ? -20.734 -4.602 8.32 1 98.38 145 LEU A CA 1
ATOM 1171 C C . LEU A 1 145 ? -22.109 -4.273 8.898 1 98.38 145 LEU A C 1
ATOM 1173 O O . LEU A 1 145 ? -22.609 -3.158 8.734 1 98.38 145 LEU A O 1
ATOM 1177 N N . TYR A 1 146 ? -22.641 -5.246 9.562 1 98.38 146 TYR A N 1
ATOM 1178 C CA . TYR A 1 146 ? -23.969 -5.066 10.156 1 98.38 146 TYR A CA 1
ATOM 1179 C C . TYR A 1 146 ? -23.953 -3.936 11.18 1 98.38 146 TYR A C 1
ATOM 1181 O O . TYR A 1 146 ? -24.828 -3.059 11.148 1 98.38 146 TYR A O 1
ATOM 1189 N N . THR A 1 147 ? -23.016 -3.949 12 1 98.38 147 THR A N 1
ATOM 1190 C CA . THR A 1 147 ? -22.922 -2.912 13.023 1 98.38 147 THR A CA 1
ATOM 1191 C C . THR A 1 147 ? -22.562 -1.565 12.398 1 98.38 147 THR A C 1
ATOM 1193 O O . THR A 1 147 ? -23.016 -0.519 12.867 1 98.38 147 THR A O 1
ATOM 1196 N N . SER A 1 148 ? -21.812 -1.605 11.391 1 98.06 148 SER A N 1
ATOM 1197 C CA . SER A 1 148 ? -21.5 -0.377 10.664 1 98.06 148 SER A CA 1
ATOM 1198 C C . SER A 1 148 ? -22.766 0.237 10.062 1 98.06 148 SER A C 1
ATOM 1200 O O . SER A 1 148 ? -22.938 1.458 10.078 1 98.06 148 SER A O 1
ATOM 1202 N N . VAL A 1 149 ? -23.594 -0.531 9.547 1 98.31 149 VAL A N 1
ATOM 1203 C CA . VAL A 1 149 ? -24.859 -0.069 9 1 98.31 149 VAL A CA 1
ATOM 1204 C C . VAL A 1 149 ? -25.688 0.596 10.094 1 98.31 149 VAL A C 1
ATOM 1206 O O . VAL A 1 149 ? -26.234 1.679 9.898 1 98.31 149 VAL A O 1
ATOM 1209 N N . LEU A 1 150 ? -25.703 -0.003 11.25 1 98.44 150 LEU A N 1
ATOM 1210 C CA . LEU A 1 150 ? -26.453 0.562 12.375 1 98.44 150 LEU A CA 1
ATOM 1211 C C . LEU A 1 150 ? -25.891 1.927 12.766 1 98.44 150 LEU A C 1
ATOM 1213 O O . LEU A 1 150 ? -26.656 2.865 13.008 1 98.44 150 LEU A O 1
ATOM 1217 N N . VAL A 1 151 ? -24.609 2.006 12.828 1 97.94 151 VAL A N 1
ATOM 1218 C CA . VAL A 1 151 ? -23.953 3.266 13.172 1 97.94 151 VAL A CA 1
ATOM 1219 C C . VAL A 1 151 ? -24.359 4.348 12.172 1 97.94 151 VAL A C 1
ATOM 1221 O O . VAL A 1 151 ? -24.75 5.449 12.57 1 97.94 151 VAL A O 1
ATOM 1224 N N . THR A 1 152 ? -24.328 3.988 10.891 1 97.75 152 THR A N 1
ATOM 1225 C CA . THR A 1 152 ? -24.625 4.949 9.836 1 97.75 152 THR A CA 1
ATOM 1226 C C . THR A 1 152 ? -26.094 5.367 9.883 1 97.75 152 THR A C 1
ATOM 1228 O O . THR A 1 152 ? -26.422 6.539 9.68 1 97.75 152 THR A O 1
ATOM 1231 N N . VAL A 1 153 ? -26.938 4.441 10.164 1 97.44 153 VAL A N 1
ATOM 1232 C C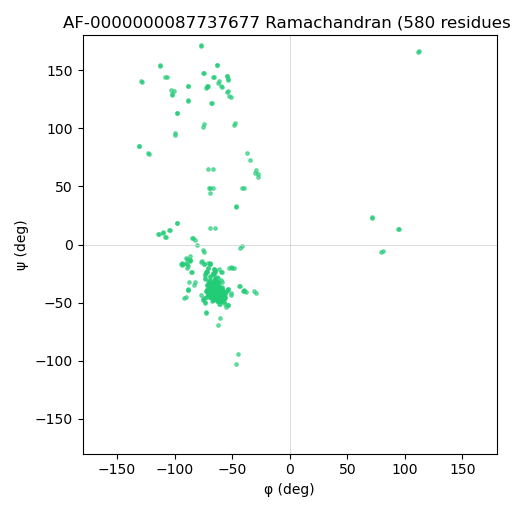A . VAL A 1 153 ? -28.359 4.738 10.266 1 97.44 153 VAL A CA 1
ATOM 1233 C C . VAL A 1 153 ? -28.609 5.707 11.414 1 97.44 153 VAL A C 1
ATOM 1235 O O . VAL A 1 153 ? -29.359 6.676 11.273 1 97.44 153 VAL A O 1
ATOM 1238 N N . ILE A 1 154 ? -28 5.469 12.508 1 97.19 154 ILE A N 1
ATOM 1239 C CA . ILE A 1 154 ? -28.156 6.332 13.672 1 97.19 154 ILE A CA 1
ATOM 1240 C C . ILE A 1 154 ? -27.641 7.734 13.359 1 97.19 154 ILE A C 1
ATOM 1242 O O . ILE A 1 154 ? -28.297 8.727 13.656 1 97.19 154 ILE A O 1
ATOM 1246 N N . ARG A 1 155 ? -26.547 7.828 12.742 1 95.75 155 ARG A N 1
ATOM 1247 C CA . ARG A 1 155 ? -25.938 9.117 12.414 1 95.75 155 ARG A CA 1
ATOM 1248 C C . ARG A 1 155 ? -26.781 9.859 11.375 1 95.75 155 ARG A C 1
ATOM 1250 O O . ARG A 1 155 ? -26.891 11.086 11.422 1 95.75 155 ARG A O 1
ATOM 1257 N N . LEU A 1 156 ? -27.297 9.062 10.469 1 94.62 156 LEU A N 1
ATOM 1258 C CA . LEU A 1 156 ? -28.172 9.656 9.477 1 94.62 156 LEU A CA 1
ATOM 1259 C C . LEU A 1 156 ? -29.438 10.195 10.133 1 94.62 156 LEU A C 1
ATOM 1261 O O . LEU A 1 156 ? -29.891 11.297 9.805 1 94.62 156 LEU A O 1
ATOM 1265 N N . TYR A 1 157 ? -29.938 9.477 11.023 1 94 157 TYR A N 1
ATOM 1266 C CA . TYR A 1 157 ? -31.141 9.906 11.75 1 94 157 TYR A CA 1
ATOM 1267 C C . TYR A 1 157 ? -30.859 11.172 12.555 1 94 157 TYR A C 1
ATOM 1269 O O . TYR A 1 157 ? -31.656 12.109 12.547 1 94 157 TYR A O 1
ATOM 1277 N N . ARG A 1 158 ? -29.734 11.25 13.195 1 92.88 158 ARG A N 1
ATOM 1278 C CA . ARG A 1 158 ? -29.344 12.414 13.977 1 92.88 158 ARG A CA 1
ATOM 1279 C C . ARG A 1 158 ? -29.125 13.625 13.086 1 92.88 158 ARG A C 1
ATOM 1281 O O . ARG A 1 158 ? -29.469 14.75 13.453 1 92.88 158 ARG A O 1
ATOM 1288 N N . LEU A 1 159 ? -28.562 13.359 11.953 1 91.12 159 LEU A N 1
ATOM 1289 C CA . LEU A 1 159 ? -28.297 14.438 11.008 1 91.12 159 LEU A CA 1
ATOM 1290 C C . LEU A 1 159 ? -29.594 15.062 10.5 1 91.12 159 LEU A C 1
ATOM 1292 O O . LEU A 1 159 ? -29.719 16.281 10.445 1 91.12 159 LEU A O 1
ATOM 1296 N N . VAL A 1 160 ? -30.594 14.297 10.273 1 88.19 160 VAL A N 1
ATOM 1297 C CA . VAL A 1 160 ? -31.844 14.773 9.695 1 88.19 160 VAL A CA 1
ATOM 1298 C C . VAL A 1 160 ? -32.75 15.328 10.797 1 88.19 160 VAL A C 1
ATOM 1300 O O . VAL A 1 160 ? -33.562 16.234 10.555 1 88.19 160 VAL A O 1
ATOM 1303 N N . SER A 1 161 ? -32.562 14.906 11.992 1 87.56 161 SER A N 1
ATOM 1304 C CA . SER A 1 161 ? -33.406 15.328 13.102 1 87.56 161 SER A CA 1
ATOM 1305 C C . SER A 1 161 ? -32.844 16.578 13.773 1 87.56 161 SER A C 1
ATOM 1307 O O . SER A 1 161 ? -33.5 17.172 14.625 1 87.56 161 SER A O 1
ATOM 1309 N N . SER A 1 162 ? -31.562 16.922 13.523 1 80.69 162 SER A N 1
ATOM 1310 C CA . SER A 1 162 ? -31 18.125 14.117 1 80.69 162 SER A CA 1
ATOM 1311 C C . SER A 1 162 ? -31.641 19.391 13.547 1 80.69 162 SER A C 1
ATOM 1313 O O . SER A 1 162 ? -31.75 19.531 12.328 1 80.69 162 SER A O 1
ATOM 1315 N N . PRO A 1 163 ? -32.25 20.25 14.445 1 72.88 163 PRO A N 1
ATOM 1316 C CA . PRO A 1 163 ? -32.875 21.5 13.977 1 72.88 163 PRO A CA 1
ATOM 1317 C C . PRO A 1 163 ? -31.844 22.484 13.422 1 72.88 163 PRO A C 1
ATOM 1319 O O . PRO A 1 163 ? -30.656 22.438 13.797 1 72.88 163 PRO A O 1
ATOM 1322 N N . PRO A 1 164 ? -32.125 23.297 12.359 1 65.56 164 PRO A N 1
ATOM 1323 C CA . PRO A 1 164 ? -31.203 24.359 11.914 1 65.56 164 PRO A CA 1
ATOM 1324 C C . PRO A 1 164 ? -30.797 25.297 13.039 1 65.56 164 PRO A C 1
ATOM 1326 O O . PRO A 1 164 ? -31.531 25.453 14.016 1 65.56 164 PRO A O 1
ATOM 1329 N N . ALA A 1 165 ? -29.516 25.594 13.336 1 55.28 165 ALA A N 1
ATOM 1330 C CA . ALA A 1 165 ? -29 26.406 14.438 1 55.28 165 ALA A CA 1
ATOM 1331 C C . ALA A 1 165 ? -30 27.484 14.844 1 55.28 165 ALA A C 1
ATOM 1333 O O . ALA A 1 165 ? -29.984 27.953 15.977 1 55.28 165 ALA A O 1
ATOM 1334 N N . ALA A 1 166 ? -30.75 28.266 14.086 1 48.69 166 ALA A N 1
ATOM 1335 C CA . ALA A 1 166 ? -31.328 29.562 14.453 1 48.69 166 ALA A CA 1
ATOM 1336 C C . ALA A 1 166 ? -32.406 29.391 15.516 1 48.69 166 ALA A C 1
ATOM 1338 O O . ALA A 1 166 ? -32.812 30.359 16.156 1 48.69 166 ALA A O 1
ATOM 1339 N N . VAL A 1 167 ? -33.219 28.484 15.359 1 42.28 167 VAL A N 1
ATOM 1340 C CA . VAL A 1 167 ? -34.5 28.812 16.016 1 42.28 167 VAL A CA 1
ATOM 1341 C C . VAL A 1 167 ? -34.312 28.781 17.531 1 42.28 167 VAL A C 1
ATOM 1343 O O . VAL A 1 167 ? -34.25 27.719 18.125 1 42.28 167 VAL A O 1
ATOM 1346 N N . THR A 1 168 ? -33.25 29.344 18.016 1 36.22 168 THR A N 1
ATOM 1347 C CA . THR A 1 168 ? -33.469 29.594 19.438 1 36.22 168 THR A CA 1
ATOM 1348 C C . THR A 1 168 ? -34.812 30.266 19.688 1 36.22 168 THR A C 1
ATOM 1350 O O . THR A 1 168 ? -35.125 31.297 19.078 1 36.22 168 THR A O 1
ATOM 1353 N N . ARG A 1 169 ? -35.812 29.516 20.156 1 37.62 169 ARG A N 1
ATOM 1354 C CA . ARG A 1 169 ? -37.125 29.969 20.625 1 37.62 169 ARG A CA 1
ATOM 1355 C C . ARG A 1 169 ? -37 31.234 21.469 1 37.62 169 ARG A C 1
ATOM 1357 O O . ARG A 1 169 ? -37.969 31.641 22.094 1 37.62 169 ARG A O 1
ATOM 1364 N N . GLN A 1 170 ? -35.688 31.781 21.703 1 34.03 170 GLN A N 1
ATOM 1365 C CA . GLN A 1 170 ? -35.844 32.875 22.672 1 34.03 170 GLN A CA 1
ATOM 1366 C C . GLN A 1 170 ? -36.844 33.875 22.188 1 34.03 170 GLN A C 1
ATOM 1368 O O . GLN A 1 170 ? -37.594 34.469 22.984 1 34.03 170 GLN A O 1
ATOM 1373 N N . SER A 1 171 ? -36.562 34.344 20.953 1 32.31 171 SER A N 1
ATOM 1374 C CA . SER A 1 171 ? -37.156 35.688 20.812 1 32.31 171 SER A CA 1
ATOM 1375 C C . SER A 1 171 ? -38.656 35.625 20.719 1 32.31 171 SER A C 1
ATOM 1377 O O . SER A 1 171 ? -39.312 36.625 20.422 1 32.31 171 SER A O 1
ATOM 1379 N N . VAL A 1 172 ? -39.188 34.406 20.344 1 30.06 172 VAL A N 1
ATOM 1380 C CA . VAL A 1 172 ? -40.625 34.656 20.297 1 30.06 172 VAL A CA 1
ATOM 1381 C C . VAL A 1 172 ? -41.125 34.938 21.719 1 30.06 172 VAL A C 1
ATOM 1383 O O . VAL A 1 172 ? -41.219 34.031 22.547 1 30.06 172 VAL A O 1
ATOM 1386 N N . SER A 1 173 ? -40.5 35.812 22.531 1 28.69 173 SER A N 1
ATOM 1387 C CA . SER A 1 173 ? -41.281 36.375 23.625 1 28.69 173 SER A CA 1
ATOM 1388 C C . SER A 1 173 ? -42.75 36.469 23.25 1 28.69 173 SER A C 1
ATOM 1390 O O . SER A 1 173 ? -43.125 37.188 22.344 1 28.69 173 SER A O 1
ATOM 1392 N N . THR A 1 174 ? -43.375 35.344 22.984 1 28.42 174 THR A N 1
ATOM 1393 C CA . THR A 1 174 ? -44.844 35.375 23.016 1 28.42 174 THR A CA 1
ATOM 1394 C C . THR A 1 174 ? -45.344 36.219 24.172 1 28.42 174 THR A C 1
ATOM 1396 O O . THR A 1 174 ? -45.312 35.781 25.328 1 28.42 174 THR A O 1
ATOM 1399 N N . THR A 1 175 ? -44.844 37.469 24.406 1 27.88 175 THR A N 1
ATOM 1400 C CA . THR A 1 175 ? -45.688 38.406 25.156 1 27.88 175 THR A CA 1
ATOM 1401 C C . THR A 1 175 ? -47.156 38.188 24.812 1 27.88 175 THR A C 1
ATOM 1403 O O . THR A 1 175 ? -47.562 38.344 23.672 1 27.88 175 THR A O 1
ATOM 1406 N N . SER A 1 176 ? -47.719 37.031 25.344 1 29.09 176 SER A N 1
ATOM 1407 C CA . SER A 1 176 ? -49.156 36.781 25.5 1 29.09 176 SER A CA 1
ATOM 1408 C C . SER A 1 176 ? -49.906 38.094 25.656 1 29.09 176 SER A C 1
ATOM 1410 O O . SER A 1 176 ? -49.75 38.812 26.656 1 29.09 176 SER A O 1
ATOM 1412 N N . THR A 1 177 ? -49.812 38.938 24.656 1 29.03 177 THR A N 1
ATOM 1413 C CA . THR A 1 177 ? -50.719 40.094 24.594 1 29.03 177 THR A CA 1
ATOM 1414 C C . THR A 1 177 ? -52.156 39.656 24.875 1 29.03 177 THR A C 1
ATOM 1416 O O . THR A 1 177 ? -52.844 39.188 23.984 1 29.03 177 THR A O 1
ATOM 1419 N N . GLU A 1 178 ? -52.281 38.594 25.781 1 30.23 178 GLU A N 1
ATOM 1420 C CA . GLU A 1 178 ? -53.625 38.312 26.281 1 30.23 178 GLU A CA 1
ATOM 1421 C C . GLU A 1 178 ? -54.375 39.625 26.578 1 30.23 178 GLU A C 1
ATOM 1423 O O . GLU A 1 178 ? -55.594 39.594 26.781 1 30.23 178 GLU A O 1
ATOM 1428 N N . ASN A 1 179 ? -53.594 40.531 27.125 1 27.83 179 ASN A N 1
ATOM 1429 C CA . ASN A 1 179 ? -54.375 41.688 27.562 1 27.83 179 ASN A CA 1
ATOM 1430 C C . ASN A 1 179 ? -55 42.406 26.375 1 27.83 179 ASN A C 1
ATOM 1432 O O . ASN A 1 179 ? -54.625 43.531 26.062 1 27.83 179 ASN A O 1
ATOM 1436 N N . THR A 1 180 ? -55 41.75 25.234 1 29.22 180 THR A N 1
ATOM 1437 C CA . THR A 1 180 ? -55.625 42.375 24.078 1 29.22 180 THR A CA 1
ATOM 1438 C C . THR A 1 180 ? -57.031 42.875 24.438 1 29.22 180 THR A C 1
ATOM 1440 O O . THR A 1 180 ? -57.75 43.406 23.594 1 29.22 180 THR A O 1
ATOM 1443 N N . ALA A 1 181 ? -57.5 42.219 25.578 1 30.62 181 ALA A N 1
ATOM 1444 C CA . ALA A 1 181 ? -58.875 42.625 25.875 1 30.62 181 ALA A CA 1
ATOM 1445 C C . ALA A 1 181 ? -58.969 44.125 26.031 1 30.62 181 ALA A C 1
ATOM 1447 O O . ALA A 1 181 ? -59.969 44.75 25.641 1 30.62 181 ALA A O 1
ATOM 1448 N N . GLU A 1 182 ? -57.938 44.625 26.844 1 28.58 182 GLU A N 1
ATOM 1449 C CA . GLU A 1 182 ? -58.219 45.969 27.328 1 28.58 182 GLU A CA 1
ATOM 1450 C C . GLU A 1 182 ? -58.062 47 26.234 1 28.58 182 GLU A C 1
ATOM 1452 O O . GLU A 1 182 ? -58.406 48.188 26.422 1 28.58 182 GLU A O 1
ATOM 1457 N N . LEU A 1 183 ? -57.219 46.656 25.234 1 29.56 183 LEU A N 1
ATOM 1458 C CA . LEU A 1 183 ? -56.938 47.75 24.328 1 29.56 183 LEU A CA 1
ATOM 1459 C C . LEU A 1 183 ? -58.188 48.094 23.5 1 29.56 183 LEU A C 1
ATOM 1461 O O . LEU A 1 183 ? -58.125 48.938 22.594 1 29.56 183 LEU A O 1
ATOM 1465 N N . VAL A 1 184 ? -59.156 47.156 23.5 1 31.56 184 VAL A N 1
ATOM 1466 C CA . VAL A 1 184 ? -60.312 47.5 22.672 1 31.56 184 VAL A CA 1
ATOM 1467 C C . VAL A 1 184 ? -60.781 48.875 23.047 1 31.56 184 VAL A C 1
ATOM 1469 O O . VAL A 1 184 ? -61.344 49.594 22.203 1 31.56 184 VAL A O 1
ATOM 1472 N N . SER A 1 185 ? -60.812 49.062 24.359 1 30.17 185 SER A N 1
ATOM 1473 C CA . SER A 1 185 ? -61.656 50.188 24.703 1 30.17 185 SER A CA 1
ATOM 1474 C C . SER A 1 185 ? -61.031 51.5 24.297 1 30.17 185 SER A C 1
ATOM 1476 O O . SER A 1 185 ? -61.625 52.562 24.438 1 30.17 185 SER A O 1
ATOM 1478 N N . ALA A 1 186 ? -59.688 51.531 24.328 1 29.59 186 ALA A N 1
ATOM 1479 C CA . ALA A 1 186 ? -59.094 52.875 24.312 1 29.59 186 ALA A CA 1
ATOM 1480 C C . ALA A 1 186 ? -59.188 53.469 22.906 1 29.59 186 ALA A C 1
ATOM 1482 O O . ALA A 1 186 ? -58.594 54.5 22.641 1 29.59 186 ALA A O 1
ATOM 1483 N N . GLU A 1 187 ? -59.656 52.75 21.922 1 31.97 187 GLU A N 1
ATOM 1484 C CA . GLU A 1 187 ? -59.656 53.406 20.625 1 31.97 187 GLU A CA 1
ATOM 1485 C C . GLU A 1 187 ? -60.25 54.812 20.703 1 31.97 187 GLU A C 1
ATOM 1487 O O . GLU A 1 187 ? -60.344 55.531 19.703 1 31.97 187 GLU A O 1
ATOM 1492 N N . LYS A 1 188 ? -61.031 55.031 21.781 1 30.67 188 LYS A N 1
ATOM 1493 C CA . LYS A 1 188 ? -61.812 56.188 21.406 1 30.67 188 LYS A CA 1
ATOM 1494 C C . LYS A 1 188 ? -60.938 57.406 21.172 1 30.67 188 LYS A C 1
ATOM 1496 O O . LYS A 1 188 ? -61.156 58.156 20.219 1 30.67 188 LYS A O 1
ATOM 1501 N N . GLU A 1 189 ? -60.344 57.969 22.188 1 29.14 189 GLU A N 1
ATOM 1502 C CA . GLU A 1 189 ? -60.188 59.438 22.172 1 29.14 189 GLU A CA 1
ATOM 1503 C C . GLU A 1 189 ? -58.906 59.844 21.438 1 29.14 189 GLU A C 1
ATOM 1505 O O . GLU A 1 189 ? -58.469 61 21.516 1 29.14 189 GLU A O 1
ATOM 1510 N N . ALA A 1 190 ? -58 58.969 21.078 1 33.47 190 ALA A N 1
ATOM 1511 C CA . ALA A 1 190 ? -56.75 59.594 20.688 1 33.47 190 ALA A CA 1
ATOM 1512 C C . ALA A 1 190 ? -56.906 60.406 19.406 1 33.47 190 ALA A C 1
ATOM 1514 O O . ALA A 1 190 ? -57 59.844 18.312 1 33.47 190 ALA A O 1
ATOM 1515 N N . SER A 1 191 ? -57.688 61.469 19.406 1 30.97 191 SER A N 1
ATOM 1516 C CA . SER A 1 191 ? -57.938 62.438 18.359 1 30.97 191 SER A CA 1
ATOM 1517 C C . SER A 1 191 ? -56.625 62.906 17.719 1 30.97 191 SER A C 1
ATOM 1519 O O . SER A 1 191 ? -56.469 62.875 16.5 1 30.97 191 SER A O 1
ATOM 1521 N N . THR A 1 192 ? -56.062 64.188 18.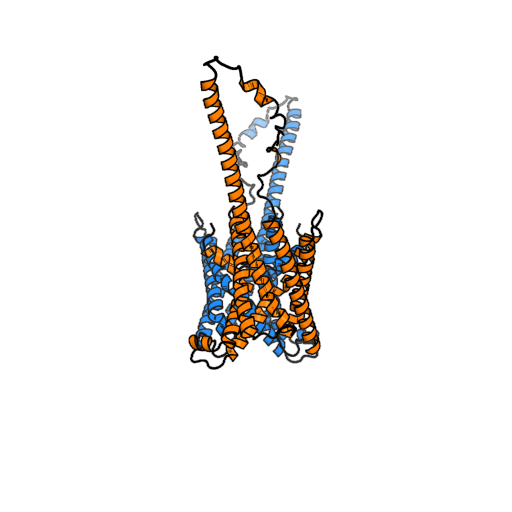062 1 32.81 192 THR A N 1
ATOM 1522 C CA . THR A 1 192 ? -55.531 65.312 17.266 1 32.81 192 THR A CA 1
ATOM 1523 C C . THR A 1 192 ? -54.062 65.125 16.969 1 32.81 192 THR A C 1
ATOM 1525 O O . THR A 1 192 ? -53.438 66 16.375 1 32.81 192 THR A O 1
ATOM 1528 N N . THR A 1 193 ? -53.156 64.5 17.797 1 33.78 193 THR A N 1
ATOM 1529 C CA . THR A 1 193 ? -51.781 65 17.734 1 33.78 193 THR A CA 1
ATOM 1530 C C . THR A 1 193 ? -51.094 64.5 16.438 1 33.78 193 THR A C 1
ATOM 1532 O O . THR A 1 193 ? -51.062 63.344 16.141 1 33.78 193 THR A O 1
ATOM 1535 N N . THR A 1 194 ? -50.906 65.25 15.281 1 39.78 194 THR A N 1
ATOM 1536 C CA . THR A 1 194 ? -50.281 65.375 13.969 1 39.78 194 THR A CA 1
ATOM 1537 C C . THR A 1 194 ? -48.875 64.812 14.008 1 39.78 194 THR A C 1
ATOM 1539 O O . THR A 1 194 ? -48.281 64.562 12.961 1 39.78 194 THR A O 1
ATOM 1542 N N . LEU A 1 195 ? -48.156 65.062 15.055 1 38.41 195 LEU A N 1
ATOM 1543 C CA . LEU A 1 195 ? -46.719 64.938 14.992 1 38.41 195 LEU A CA 1
ATOM 1544 C C . LEU A 1 195 ? -46.281 63.5 14.75 1 38.41 195 LEU A C 1
ATOM 1546 O O . LEU A 1 195 ? -45.125 63.25 14.398 1 38.41 195 LEU A O 1
ATOM 1550 N N . SER A 1 196 ? -47.031 62.469 15.172 1 44.78 196 SER A N 1
ATOM 1551 C CA . SER A 1 196 ? -46.5 61.125 15.406 1 44.78 196 SER A CA 1
ATOM 1552 C C . SER A 1 196 ? -46.375 60.344 14.102 1 44.78 196 SER A C 1
ATOM 1554 O O . SER A 1 196 ? -46.062 59.156 14.109 1 44.78 196 SER A O 1
ATOM 1556 N N . GLU A 1 197 ? -46.688 60.812 13.055 1 49.62 197 GLU A N 1
ATOM 1557 C CA . GLU A 1 197 ? -46.719 60.031 11.836 1 49.62 197 GLU A CA 1
ATOM 1558 C C . GLU A 1 197 ? -45.281 59.781 11.336 1 49.62 197 GLU A C 1
ATOM 1560 O O . GLU A 1 197 ? -44.969 58.688 10.82 1 49.62 197 GLU A O 1
ATOM 1565 N N . LYS A 1 198 ? -44.469 60.844 11.297 1 54.03 198 LYS A N 1
ATOM 1566 C CA . LYS A 1 198 ? -43.125 60.688 10.75 1 54.03 198 LYS A CA 1
ATOM 1567 C C . LYS A 1 198 ? -42.312 59.719 11.586 1 54.03 198 LYS A C 1
ATOM 1569 O O . LYS A 1 198 ? -41.531 58.938 11.039 1 54.03 198 LYS A O 1
ATOM 1574 N N . SER A 1 199 ? -42.5 59.781 12.852 1 60.12 199 SER A N 1
ATOM 1575 C CA . SER A 1 199 ? -41.781 58.875 13.758 1 60.12 199 SER A CA 1
ATOM 1576 C C . SER A 1 199 ? -42.219 57.406 13.531 1 60.12 199 SER A C 1
ATOM 1578 O O . SER A 1 199 ? -41.406 56.5 13.562 1 60.12 199 SER A O 1
ATOM 1580 N N . SER A 1 200 ? -43.406 57.344 12.938 1 67.81 200 SER A N 1
ATOM 1581 C CA . SER A 1 200 ? -44 56 12.773 1 67.81 200 SER A CA 1
ATOM 1582 C C . SER A 1 200 ? -43.438 55.312 11.547 1 67.81 200 SER A C 1
ATOM 1584 O O . SER A 1 200 ? -43.125 54.125 11.602 1 67.81 200 SER A O 1
ATOM 1586 N N . LYS A 1 201 ? -43.125 56.156 10.555 1 76.5 201 LYS A N 1
ATOM 1587 C CA . LYS A 1 201 ? -42.594 55.531 9.336 1 76.5 201 LYS A CA 1
ATOM 1588 C C . LYS A 1 201 ? -41.125 55.125 9.539 1 76.5 201 LYS A C 1
ATOM 1590 O O . LYS A 1 201 ? -40.719 54.062 9.086 1 76.5 201 LYS A O 1
ATOM 1595 N N . GLU A 1 202 ? -40.406 56.062 10.156 1 79.06 202 GLU A N 1
ATOM 1596 C CA . GLU A 1 202 ? -39 55.719 10.414 1 79.06 202 GLU A CA 1
ATOM 1597 C C . GLU A 1 202 ? -38.875 54.469 11.297 1 79.06 202 GLU A C 1
ATOM 1599 O O . GLU A 1 202 ? -38 53.625 11.078 1 79.06 202 GLU A O 1
ATOM 1604 N N . GLU A 1 203 ? -39.781 54.375 12.297 1 81.62 203 GLU A N 1
ATOM 1605 C CA . GLU A 1 203 ? -39.812 53.219 13.188 1 81.62 203 GLU A CA 1
ATOM 1606 C C . GLU A 1 203 ? -40.25 51.969 12.445 1 81.62 203 GLU A C 1
ATOM 1608 O O . GLU A 1 203 ? -39.688 50.875 12.672 1 81.62 203 GLU A O 1
ATOM 1613 N N . LEU A 1 204 ? -41.188 52.156 11.562 1 81.88 204 LEU A N 1
ATOM 1614 C CA . LEU A 1 204 ? -41.656 51.031 10.758 1 81.88 204 LEU A CA 1
ATOM 1615 C C . LEU A 1 204 ? -40.562 50.562 9.805 1 81.88 204 LEU A C 1
ATOM 1617 O O . LEU A 1 204 ? -40.375 49.344 9.594 1 81.88 204 LEU A O 1
ATOM 1621 N N . ASP A 1 205 ? -39.812 51.5 9.289 1 84.44 205 ASP A N 1
ATOM 1622 C CA . ASP A 1 205 ? -38.719 51.156 8.375 1 84.44 205 ASP A CA 1
ATOM 1623 C C . ASP A 1 205 ? -37.594 50.469 9.117 1 84.44 205 ASP A C 1
ATOM 1625 O O . ASP A 1 205 ? -37 49.531 8.602 1 84.44 205 ASP A O 1
ATOM 1629 N N . LYS A 1 206 ? -37.281 50.938 10.273 1 84.88 206 LYS A N 1
ATOM 1630 C CA . LYS A 1 206 ? -36.25 50.312 11.086 1 84.88 206 LYS A CA 1
ATOM 1631 C C . LYS A 1 206 ? -36.656 48.875 11.461 1 84.88 206 LYS A C 1
ATOM 1633 O O . LYS A 1 206 ? -35.812 47.969 11.445 1 84.88 206 LYS A O 1
ATOM 1638 N N . GLU A 1 207 ? -37.938 48.75 11.758 1 86.25 207 GLU A N 1
ATOM 1639 C CA . GLU A 1 207 ? -38.469 47.438 12.102 1 86.25 207 GLU A CA 1
ATOM 1640 C C . GLU A 1 207 ? -38.438 46.5 10.891 1 86.25 207 GLU A C 1
ATOM 1642 O O . GLU A 1 207 ? -38.094 45.312 11.016 1 86.25 207 GLU A O 1
ATOM 1647 N N . ARG A 1 208 ? -38.719 47.031 9.75 1 85.75 208 ARG A N 1
ATOM 1648 C CA . ARG A 1 208 ? -38.656 46.25 8.516 1 85.75 208 ARG A CA 1
ATOM 1649 C C . ARG A 1 208 ? -37.25 45.812 8.211 1 85.75 208 ARG A C 1
ATOM 1651 O O . ARG A 1 208 ? -37 44.688 7.777 1 85.75 208 ARG A O 1
ATOM 1658 N N . GLU A 1 209 ? -36.312 46.688 8.477 1 87.88 209 GLU A N 1
ATOM 1659 C CA . GLU A 1 209 ? -34.906 46.344 8.258 1 87.88 209 GLU A CA 1
ATOM 1660 C C . GLU A 1 209 ? -34.438 45.281 9.242 1 87.88 209 GLU A C 1
ATOM 1662 O O . GLU A 1 209 ? -33.656 44.406 8.883 1 87.88 209 GLU A O 1
ATOM 1667 N N . ARG A 1 210 ? -34.906 45.406 10.477 1 86.44 210 ARG A N 1
ATOM 1668 C CA . ARG A 1 210 ? -34.562 44.406 11.492 1 86.44 210 ARG A CA 1
ATOM 1669 C C . ARG A 1 210 ? -35.125 43.031 11.133 1 86.44 210 ARG A C 1
ATOM 1671 O O . ARG A 1 210 ? -34.406 42.031 11.219 1 86.44 210 ARG A O 1
ATOM 1678 N N . LEU A 1 211 ? -36.375 43.062 10.68 1 85.75 211 LEU A N 1
ATOM 1679 C CA . LEU A 1 211 ? -37.031 41.812 10.289 1 85.75 211 LEU A CA 1
ATOM 1680 C C . LEU A 1 211 ? -36.344 41.219 9.055 1 85.75 211 LEU A C 1
ATOM 1682 O O . LEU A 1 211 ? -36.156 40 8.969 1 85.75 211 LEU A O 1
ATOM 1686 N N . LYS A 1 212 ? -35.938 42.094 8.125 1 85.75 212 LYS A N 1
ATOM 1687 C CA . LYS A 1 212 ? -35.219 41.625 6.953 1 85.75 212 LYS A CA 1
ATOM 1688 C C . LYS A 1 212 ? -33.875 41 7.348 1 85.75 212 LYS A C 1
ATOM 1690 O O . LYS A 1 212 ? -33.438 40 6.766 1 85.75 212 LYS A O 1
ATOM 1695 N N . GLY A 1 213 ? -33.219 41.594 8.289 1 86.94 213 GLY A N 1
ATOM 1696 C CA . GLY A 1 213 ? -31.953 41.062 8.812 1 86.94 213 GLY A CA 1
ATOM 1697 C C . GLY A 1 213 ? -32.094 39.688 9.438 1 86.94 213 GLY A C 1
ATOM 1698 O O . GLY A 1 213 ? -31.266 38.812 9.219 1 86.94 213 GLY A O 1
ATOM 1699 N N . ILE A 1 214 ? -33.156 39.5 10.188 1 85 214 ILE A N 1
ATOM 1700 C CA . ILE A 1 214 ? -33.438 38.219 10.836 1 85 214 ILE A CA 1
ATOM 1701 C C . ILE A 1 214 ? -33.75 37.156 9.781 1 85 214 ILE A C 1
ATOM 1703 O O . ILE A 1 214 ? -33.281 36.031 9.859 1 85 214 ILE A O 1
ATOM 1707 N N . VAL A 1 215 ? -34.562 37.562 8.797 1 85.75 215 VAL A N 1
ATOM 1708 C CA . VAL A 1 215 ? -34.938 36.656 7.738 1 85.75 215 VAL A CA 1
ATOM 1709 C C . VAL A 1 215 ? -33.719 36.25 6.922 1 85.75 215 VAL A C 1
ATOM 1711 O O . VAL A 1 215 ? -33.562 35.062 6.566 1 85.75 215 VAL A O 1
ATOM 1714 N N . THR A 1 216 ? -32.812 37.188 6.676 1 87.31 216 THR A N 1
ATOM 1715 C CA . THR A 1 216 ? -31.594 36.906 5.93 1 87.31 216 THR A CA 1
ATOM 1716 C C . THR A 1 216 ? -30.672 35.969 6.715 1 87.31 216 THR A C 1
ATOM 1718 O O . THR A 1 216 ? -30.047 35.062 6.141 1 87.31 216 THR A O 1
ATOM 1721 N N . LYS A 1 217 ? -30.609 36.25 7.965 1 85.19 217 LYS A N 1
ATOM 1722 C CA . LYS A 1 217 ? -29.797 35.375 8.812 1 85.19 217 LYS A CA 1
ATOM 1723 C C . LYS A 1 217 ? -30.359 33.969 8.875 1 85.19 217 LYS A C 1
ATOM 1725 O O . LYS A 1 217 ? -29.609 33 8.789 1 85.19 217 LYS A O 1
ATOM 1730 N N . ARG A 1 218 ? -31.703 33.875 8.984 1 84.19 218 ARG A N 1
ATOM 1731 C CA . ARG A 1 218 ? -32.344 32.562 9.031 1 84.19 218 ARG A CA 1
ATOM 1732 C C . ARG A 1 218 ? -32.188 31.828 7.711 1 84.19 218 ARG A C 1
ATOM 1734 O O . ARG A 1 218 ? -31.984 30.609 7.699 1 84.19 218 ARG A O 1
ATOM 1741 N N . LYS A 1 219 ? -32.25 32.562 6.656 1 86.88 219 LYS A N 1
ATOM 1742 C CA . LYS A 1 219 ? -32.062 31.953 5.348 1 86.88 219 LYS A CA 1
ATOM 1743 C C . LYS A 1 219 ? -30.625 31.453 5.184 1 86.88 219 LYS A C 1
ATOM 1745 O O . LYS A 1 219 ? -30.406 30.375 4.641 1 86.88 219 LYS A O 1
ATOM 1750 N N . ALA A 1 220 ? -29.719 32.188 5.625 1 87.19 220 ALA A N 1
ATOM 1751 C CA . ALA A 1 220 ? -28.312 31.812 5.566 1 87.19 220 ALA A CA 1
ATOM 1752 C C . ALA A 1 220 ? -28.047 30.578 6.434 1 87.19 220 ALA A C 1
ATOM 1754 O O . ALA A 1 220 ? -27.297 29.688 6.035 1 87.19 220 ALA A O 1
ATOM 1755 N N . GLU A 1 221 ? -28.609 30.578 7.559 1 85.25 221 GLU A N 1
ATOM 1756 C CA . GLU A 1 221 ? -28.453 29.453 8.461 1 85.25 221 GLU A CA 1
ATOM 1757 C C . GLU A 1 221 ? -29.094 28.188 7.879 1 85.25 221 GLU A C 1
ATOM 1759 O O . GLU A 1 221 ? -28.531 27.094 8 1 85.25 221 GLU A O 1
ATOM 1764 N N . ARG A 1 222 ? -30.234 28.391 7.281 1 85.62 222 ARG A N 1
ATOM 1765 C CA . ARG A 1 222 ? -30.906 27.266 6.637 1 85.62 222 ARG A CA 1
ATOM 1766 C C . ARG A 1 222 ? -30.078 26.734 5.461 1 85.62 222 ARG A C 1
ATOM 1768 O O . ARG A 1 222 ? -30 25.531 5.246 1 85.62 222 ARG A O 1
ATOM 1775 N N . ARG A 1 223 ? -29.516 27.625 4.754 1 87.5 223 ARG A N 1
ATOM 1776 C CA . ARG A 1 223 ? -28.672 27.234 3.627 1 87.5 223 ARG A CA 1
ATOM 1777 C C . ARG A 1 223 ? -27.438 26.484 4.102 1 87.5 223 ARG A C 1
ATOM 1779 O O . ARG A 1 223 ? -27.031 25.484 3.498 1 87.5 223 ARG A O 1
ATOM 1786 N N . ALA A 1 224 ? -26.859 26.953 5.102 1 87.31 224 ALA A N 1
ATOM 1787 C CA . ALA A 1 224 ? -25.688 26.281 5.668 1 87.31 224 ALA A CA 1
ATOM 1788 C C . ALA A 1 224 ? -26.031 24.906 6.195 1 87.31 224 ALA A C 1
ATOM 1790 O O . ALA A 1 224 ? -25.266 23.953 6.023 1 87.31 224 ALA A O 1
ATOM 1791 N N . TRP A 1 225 ? -27.172 24.938 6.809 1 85.38 225 TRP A N 1
ATOM 1792 C CA . TRP A 1 225 ? -27.656 23.656 7.332 1 85.38 225 TRP A CA 1
ATOM 1793 C C . TRP A 1 225 ? -27.922 22.672 6.199 1 85.38 225 TRP A C 1
ATOM 1795 O O . TRP A 1 225 ? -27.531 21.516 6.27 1 85.38 225 TRP A O 1
ATOM 1805 N N . MET A 1 226 ? -28.547 23.125 5.219 1 88 226 MET A N 1
ATOM 1806 C CA . MET A 1 226 ? -28.844 22.266 4.074 1 88 226 MET A CA 1
ATOM 1807 C C . MET A 1 226 ? -27.562 21.797 3.395 1 88 226 MET A C 1
ATOM 1809 O O . MET A 1 226 ? -27.469 20.656 2.934 1 88 226 MET A O 1
ATOM 1813 N N . LYS A 1 227 ? -26.703 22.656 3.309 1 88.69 227 LYS A N 1
ATOM 1814 C CA . LYS A 1 227 ? -25.406 22.297 2.732 1 88.69 227 LYS A CA 1
ATOM 1815 C C . LYS A 1 227 ? -24.719 21.219 3.566 1 88.69 227 LYS A C 1
ATOM 1817 O O . LYS A 1 227 ? -24.141 20.266 3.02 1 88.69 227 LYS A O 1
ATOM 1822 N N . LYS A 1 228 ? -24.766 21.359 4.77 1 86.94 228 LYS A N 1
ATOM 1823 C CA . LYS A 1 228 ? -24.188 20.375 5.676 1 86.94 228 LYS A CA 1
ATOM 1824 C C . LYS A 1 228 ? -24.891 19.031 5.539 1 86.94 228 LYS A C 1
ATOM 1826 O O . LYS A 1 228 ? -24.234 17.984 5.441 1 86.94 228 LYS A O 1
ATOM 1831 N N . ILE A 1 229 ? -26.172 19.062 5.559 1 88.06 229 ILE A N 1
ATOM 1832 C CA . ILE A 1 229 ? -26.969 17.859 5.422 1 88.06 229 ILE A CA 1
ATOM 1833 C C . ILE A 1 229 ? -26.656 17.188 4.09 1 88.06 229 ILE A C 1
ATOM 1835 O O . ILE A 1 229 ? -26.531 15.953 4.023 1 88.06 229 ILE A O 1
ATOM 1839 N N . ASN A 1 230 ? -26.531 18 3.141 1 88.81 230 ASN A N 1
ATOM 1840 C CA . ASN A 1 230 ? -26.266 17.438 1.82 1 88.81 230 ASN A CA 1
ATOM 1841 C C . ASN A 1 230 ? -24.875 16.812 1.747 1 88.81 230 ASN A C 1
ATOM 1843 O O . ASN A 1 230 ? -24.734 15.672 1.292 1 88.81 230 ASN A O 1
ATOM 1847 N N . THR A 1 231 ? -23.922 17.422 2.225 1 90.19 231 THR A N 1
ATOM 1848 C CA . THR A 1 231 ? -22.547 16.938 2.135 1 90.19 231 THR A CA 1
ATOM 1849 C C . THR A 1 231 ? -22.328 15.758 3.078 1 90.19 231 THR A C 1
ATOM 1851 O O . THR A 1 231 ? -21.844 14.703 2.662 1 90.19 231 THR A O 1
ATOM 1854 N N . GLU A 1 232 ? -22.734 15.953 4.262 1 91.56 232 GLU A N 1
ATOM 1855 C CA . GLU A 1 232 ? -22.562 14.875 5.234 1 91.56 232 GLU A CA 1
ATOM 1856 C C . GLU A 1 232 ? -23.516 13.719 4.949 1 91.56 232 GLU A C 1
ATOM 1858 O O . GLU A 1 232 ? -23.156 12.555 5.129 1 91.56 232 GLU A O 1
ATOM 1863 N N . GLY A 1 233 ? -24.656 14.078 4.566 1 93 233 GLY A N 1
ATOM 1864 C CA . GLY A 1 233 ? -25.625 13.062 4.211 1 93 233 GLY A CA 1
ATOM 1865 C C . GLY A 1 233 ? -25.172 12.188 3.057 1 93 233 GLY A C 1
ATOM 1866 O O . GLY A 1 233 ? -25.406 10.969 3.07 1 93 233 GLY A O 1
ATOM 1867 N N . TYR A 1 234 ? -24.594 12.766 2.111 1 92.81 234 TYR A N 1
ATOM 1868 C CA . TYR A 1 234 ? -24.109 12.023 0.961 1 92.81 234 TYR A CA 1
ATOM 1869 C C . TYR A 1 234 ? -23.031 11.023 1.38 1 92.81 234 TYR A C 1
ATOM 1871 O O . TYR A 1 234 ? -23.031 9.875 0.931 1 92.81 234 TYR A O 1
ATOM 1879 N N . VAL A 1 235 ? -22.141 11.469 2.148 1 93.5 235 VAL A N 1
ATOM 1880 C CA . VAL A 1 235 ? -21.047 10.617 2.629 1 93.5 235 VAL A CA 1
ATOM 1881 C C . VAL A 1 235 ? -21.641 9.438 3.4 1 93.5 235 VAL A C 1
ATOM 1883 O O . VAL A 1 235 ? -21.234 8.289 3.188 1 93.5 235 VAL A O 1
ATOM 1886 N N . LEU A 1 236 ? -22.625 9.695 4.23 1 95.25 236 LEU A N 1
ATOM 1887 C CA . LEU A 1 236 ? -23.234 8.648 5.039 1 95.25 236 LEU A CA 1
ATOM 1888 C C . LEU A 1 236 ? -24.078 7.715 4.168 1 95.25 236 LEU A C 1
ATOM 1890 O O . LEU A 1 236 ? -24.031 6.496 4.344 1 95.25 236 LEU A O 1
ATOM 1894 N N . LEU A 1 237 ? -24.781 8.289 3.252 1 95.06 237 LEU A N 1
ATOM 1895 C CA . LEU A 1 237 ? -25.609 7.473 2.369 1 95.06 237 LEU A CA 1
ATOM 1896 C C . LEU A 1 237 ? -24.75 6.559 1.509 1 95.06 237 LEU A C 1
ATOM 1898 O O . LEU A 1 237 ? -25.078 5.387 1.315 1 95.06 237 LEU A O 1
ATOM 1902 N N . ARG A 1 238 ? -23.719 7.07 0.985 1 94.62 238 ARG A N 1
ATOM 1903 C CA . ARG A 1 238 ? -22.797 6.266 0.198 1 94.62 238 ARG A CA 1
ATOM 1904 C C . ARG A 1 238 ? -22.234 5.117 1.026 1 94.62 238 ARG A C 1
ATOM 1906 O O . ARG A 1 238 ? -22.141 3.982 0.548 1 94.62 238 ARG A O 1
ATOM 1913 N N . ALA A 1 239 ? -21.859 5.422 2.211 1 95.69 239 ALA A N 1
ATOM 1914 C CA . ALA A 1 239 ? -21.344 4.391 3.105 1 95.69 239 ALA A CA 1
ATOM 1915 C C . ALA A 1 239 ? -22.406 3.326 3.387 1 95.69 239 ALA A C 1
ATOM 1917 O O . ALA A 1 239 ? -22.109 2.131 3.4 1 95.69 239 ALA A O 1
ATOM 1918 N N . LEU A 1 240 ? -23.609 3.768 3.605 1 96.88 240 LEU A N 1
ATOM 1919 C CA . LEU A 1 240 ? -24.703 2.859 3.896 1 96.88 240 LEU A CA 1
ATOM 1920 C C . LEU A 1 240 ? -24.953 1.913 2.727 1 96.88 240 LEU A C 1
ATOM 1922 O O . LEU A 1 240 ? -25.047 0.699 2.914 1 96.88 240 LEU A O 1
ATOM 1926 N N . VAL A 1 241 ? -25.031 2.449 1.57 1 96.38 241 VAL A N 1
ATOM 1927 C CA . VAL A 1 241 ? -25.281 1.651 0.375 1 96.38 241 VAL A CA 1
ATOM 1928 C C . VAL A 1 241 ? -24.141 0.667 0.153 1 96.38 241 VAL A C 1
ATOM 1930 O O . VAL A 1 241 ? -24.375 -0.508 -0.139 1 96.38 241 VAL A O 1
ATOM 1933 N N . SER A 1 242 ? -22.969 1.116 0.336 1 96.44 242 SER A N 1
ATOM 1934 C CA . SER A 1 242 ? -21.797 0.264 0.149 1 96.44 242 SER A CA 1
ATOM 1935 C C . SER A 1 242 ? -21.781 -0.885 1.151 1 96.44 242 SER A C 1
ATOM 1937 O O . SER A 1 242 ? -21.562 -2.039 0.778 1 96.44 242 SER A O 1
ATOM 1939 N N . ASP A 1 243 ? -22.031 -0.57 2.383 1 97.81 243 ASP A N 1
ATOM 1940 C CA . ASP A 1 243 ? -22.016 -1.595 3.422 1 97.81 243 ASP A CA 1
ATOM 1941 C C . ASP A 1 243 ? -23.109 -2.631 3.178 1 97.81 243 ASP A C 1
ATOM 1943 O O . ASP A 1 243 ? -22.891 -3.834 3.328 1 97.81 243 ASP A O 1
ATOM 1947 N N . LEU A 1 244 ? -24.266 -2.184 2.797 1 97.5 244 LEU A N 1
ATOM 1948 C CA . LEU A 1 244 ? -25.375 -3.09 2.541 1 97.5 244 LEU A CA 1
ATOM 1949 C C . LEU A 1 244 ? -25.062 -4.035 1.388 1 97.5 244 LEU A C 1
ATOM 1951 O O . LEU A 1 244 ? -25.297 -5.242 1.484 1 97.5 244 LEU A O 1
ATOM 1955 N N . LEU A 1 245 ? -24.531 -3.521 0.375 1 96.88 245 LEU A N 1
ATOM 1956 C CA . LEU A 1 245 ? -24.156 -4.352 -0.767 1 96.88 245 LEU A CA 1
ATOM 1957 C C . LEU A 1 245 ? -23.016 -5.289 -0.411 1 96.88 245 LEU A C 1
ATOM 1959 O O . LEU A 1 245 ? -23 -6.449 -0.833 1 96.88 245 LEU A O 1
ATOM 1963 N N . ASP A 1 246 ? -22.078 -4.82 0.374 1 97 246 ASP A N 1
ATOM 1964 C CA . ASP A 1 246 ? -20.953 -5.648 0.772 1 97 246 ASP A CA 1
ATOM 1965 C C . ASP A 1 246 ? -21.391 -6.797 1.673 1 97 246 ASP A C 1
ATOM 1967 O O . ASP A 1 246 ? -20.734 -7.832 1.741 1 97 246 ASP A O 1
ATOM 1971 N N . MET A 1 247 ? -22.484 -6.645 2.361 1 97 247 MET A N 1
ATOM 1972 C CA . MET A 1 247 ? -22.984 -7.699 3.24 1 97 247 MET A CA 1
ATOM 1973 C C . MET A 1 247 ? -23.391 -8.93 2.438 1 97 247 MET A C 1
ATOM 1975 O O . MET A 1 247 ? -23.422 -10.039 2.969 1 97 247 MET A O 1
ATOM 1979 N N . LEU A 1 248 ? -23.672 -8.766 1.174 1 95.69 248 LEU A N 1
ATOM 1980 C CA . LEU A 1 248 ? -24.062 -9.875 0.316 1 95.69 248 LEU A CA 1
ATOM 1981 C C . LEU A 1 248 ? -22.922 -10.867 0.138 1 95.69 248 LEU A C 1
ATOM 1983 O O . LEU A 1 248 ? -23.141 -12.055 -0.099 1 95.69 248 LEU A O 1
ATOM 1987 N N . LEU A 1 249 ? -21.734 -10.422 0.29 1 95.06 249 LEU A N 1
ATOM 1988 C CA . LEU A 1 249 ? -20.578 -11.258 0.049 1 95.06 249 LEU A CA 1
ATOM 1989 C C . LEU A 1 249 ? -20.406 -12.297 1.157 1 95.06 249 LEU A C 1
ATOM 1991 O O . LEU A 1 249 ? -20.531 -13.5 0.912 1 95.06 249 LEU A O 1
ATOM 1995 N N . PRO A 1 250 ? -20.266 -11.82 2.4 1 96.12 250 PRO A N 1
ATOM 1996 C CA . PRO A 1 250 ? -20.125 -12.82 3.457 1 96.12 250 PRO A CA 1
ATOM 1997 C C . PRO A 1 250 ? -21.391 -13.664 3.641 1 96.12 250 PRO A C 1
ATOM 1999 O O . PRO A 1 250 ? -21.297 -14.844 3.988 1 96.12 250 PRO A O 1
ATOM 2002 N N . THR A 1 251 ? -22.547 -13.117 3.393 1 95.94 251 THR A N 1
ATOM 2003 C CA .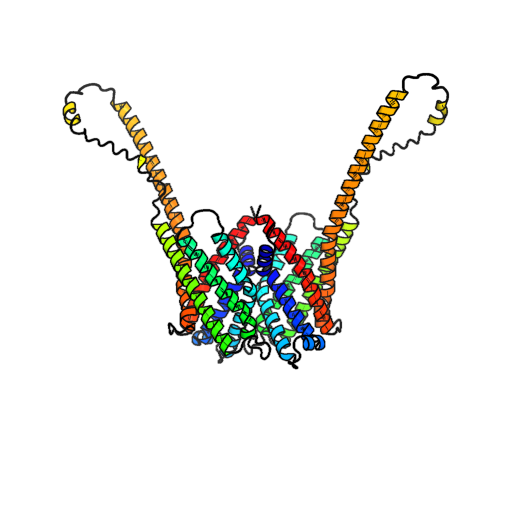 THR A 1 251 ? -23.797 -13.859 3.557 1 95.94 251 THR A CA 1
ATOM 2004 C C . THR A 1 251 ? -23.875 -15 2.541 1 95.94 251 THR A C 1
ATOM 2006 O O . THR A 1 251 ? -24.406 -16.078 2.846 1 95.94 251 THR A O 1
ATOM 2009 N N . THR A 1 252 ? -23.391 -14.766 1.37 1 94.38 252 THR A N 1
ATOM 2010 C CA . THR A 1 252 ? -23.359 -15.797 0.345 1 94.38 252 THR A CA 1
ATOM 2011 C C . THR A 1 252 ? -22.312 -16.859 0.67 1 94.38 252 THR A C 1
ATOM 2013 O O . THR A 1 252 ? -22.562 -18.062 0.495 1 94.38 252 THR A O 1
ATOM 2016 N N . THR A 1 253 ? -21.219 -16.484 1.158 1 91.62 253 THR A N 1
ATOM 2017 C CA . THR A 1 253 ? -20.141 -17.422 1.477 1 91.62 253 THR A CA 1
ATOM 2018 C C . THR A 1 253 ? -20.547 -18.344 2.613 1 91.62 253 THR A C 1
ATOM 2020 O O . THR A 1 253 ? -20.234 -19.547 2.584 1 91.62 253 THR A O 1
ATOM 2023 N N . VAL A 1 254 ? -21.219 -17.797 3.639 1 95 254 VAL A N 1
ATOM 2024 C CA . VAL A 1 254 ? -21.625 -18.609 4.781 1 95 254 VAL A CA 1
ATOM 2025 C C . VAL A 1 254 ? -22.844 -19.438 4.41 1 95 254 VAL A C 1
ATOM 2027 O O . VAL A 1 254 ? -23.203 -20.375 5.133 1 95 254 VAL A O 1
ATOM 2030 N N . GLY A 1 255 ? -23.531 -19.125 3.32 1 93.88 255 GLY A N 1
ATOM 2031 C CA . GLY A 1 255 ? -24.625 -19.938 2.805 1 93.88 255 GLY A CA 1
ATOM 2032 C C . GLY A 1 255 ? -25.984 -19.484 3.283 1 93.88 255 GLY A C 1
ATOM 2033 O O . GLY A 1 255 ? -26.969 -20.234 3.197 1 93.88 255 GLY A O 1
ATOM 2034 N N . TRP A 1 256 ? -26.031 -18.312 3.84 1 95.5 256 TRP A N 1
ATOM 2035 C CA . TRP A 1 256 ? -27.312 -17.797 4.309 1 95.5 256 TRP A CA 1
ATOM 2036 C C . TRP A 1 256 ? -28.203 -17.406 3.137 1 95.5 256 TRP A C 1
ATOM 2038 O O . TRP A 1 256 ? -29.422 -17.516 3.219 1 95.5 256 TRP A O 1
ATOM 2048 N N . ILE A 1 257 ? -27.562 -16.891 2.062 1 94 257 ILE A N 1
ATOM 2049 C CA . ILE A 1 257 ? -28.266 -16.531 0.84 1 94 257 ILE A CA 1
ATOM 2050 C C . ILE A 1 257 ? -27.578 -17.172 -0.363 1 94 257 ILE A C 1
ATOM 2052 O O . ILE A 1 257 ? -26.344 -17.25 -0.414 1 94 257 ILE A O 1
ATOM 2056 N N . LYS A 1 258 ? -28.359 -17.641 -1.282 1 92.75 258 LYS A N 1
ATOM 2057 C CA . LYS A 1 258 ? -27.828 -18.203 -2.518 1 92.75 258 LYS A CA 1
ATOM 2058 C C . LYS A 1 258 ? -27.906 -17.188 -3.662 1 92.75 258 LYS A C 1
ATOM 2060 O O . LYS A 1 258 ? -28.953 -17.031 -4.277 1 92.75 258 LYS A O 1
ATOM 2065 N N . LEU A 1 259 ? -26.875 -16.562 -3.836 1 91.56 259 LEU A N 1
ATOM 2066 C CA . LEU A 1 259 ? -26.812 -15.578 -4.918 1 91.56 259 LEU A CA 1
ATOM 2067 C C . LEU A 1 259 ? -25.922 -16.078 -6.055 1 91.56 259 LEU A C 1
ATOM 2069 O O . LEU A 1 259 ? -24.922 -16.766 -5.816 1 91.56 259 LEU A O 1
ATOM 2073 N N . ASP A 1 260 ? -26.359 -15.727 -7.195 1 92.06 260 ASP A N 1
ATOM 2074 C CA . ASP A 1 260 ? -25.516 -15.992 -8.359 1 92.06 260 ASP A CA 1
ATOM 2075 C C . ASP A 1 260 ? -24.156 -15.305 -8.234 1 92.06 260 ASP A C 1
ATOM 2077 O O . ASP A 1 260 ? -24.078 -14.148 -7.816 1 92.06 260 ASP A O 1
ATOM 2081 N N . PRO A 1 261 ? -23.094 -16.016 -8.562 1 89.81 261 PRO A N 1
ATOM 2082 C CA . PRO A 1 261 ? -21.766 -15.422 -8.453 1 89.81 261 PRO A CA 1
ATOM 2083 C C . PRO A 1 261 ? -21.594 -14.172 -9.312 1 89.81 261 PRO A C 1
ATOM 2085 O O . PRO A 1 261 ? -20.828 -13.273 -8.961 1 89.81 261 PRO A O 1
ATOM 2088 N N . GLY A 1 262 ? -22.266 -14.125 -10.391 1 91.12 262 GLY A N 1
ATOM 2089 C CA . GLY A 1 262 ? -22.234 -12.922 -11.203 1 91.12 262 GLY A CA 1
ATOM 2090 C C . GLY A 1 262 ? -22.781 -11.703 -10.484 1 91.12 262 GLY A C 1
ATOM 2091 O O . GLY A 1 262 ? -22.219 -10.609 -10.602 1 91.12 262 GLY A O 1
ATOM 2092 N N . LEU A 1 263 ? -23.812 -11.883 -9.734 1 92.62 263 LEU A N 1
ATOM 2093 C CA . LEU A 1 263 ? -24.422 -10.789 -8.969 1 92.62 263 LEU A CA 1
ATOM 2094 C C . LEU A 1 263 ? -23.5 -10.352 -7.832 1 92.62 263 LEU A C 1
ATOM 2096 O O . LEU A 1 263 ? -23.391 -9.164 -7.539 1 92.62 263 LEU A O 1
ATOM 2100 N N . VAL A 1 264 ? -22.906 -11.289 -7.219 1 92.88 264 VAL A N 1
ATOM 2101 C CA . VAL A 1 264 ? -21.953 -10.992 -6.152 1 92.88 264 VAL A CA 1
ATOM 2102 C C . VAL A 1 264 ? -20.797 -10.156 -6.707 1 92.88 264 VAL A C 1
ATOM 2104 O O . VAL A 1 264 ? -20.375 -9.18 -6.078 1 92.88 264 VAL A O 1
ATOM 2107 N N . SER A 1 265 ? -20.297 -10.523 -7.895 1 93.81 265 SER A N 1
ATOM 2108 C CA . SER A 1 265 ? -19.219 -9.789 -8.539 1 93.81 265 SER A CA 1
ATOM 2109 C C . SER A 1 265 ? -19.656 -8.375 -8.914 1 93.81 265 SER A C 1
ATOM 2111 O O . SER A 1 265 ? -18.859 -7.434 -8.844 1 93.81 265 SER A O 1
ATOM 2113 N N . LEU A 1 266 ? -20.891 -8.242 -9.281 1 94.75 266 LEU A N 1
ATOM 2114 C CA . LEU A 1 266 ? -21.422 -6.926 -9.609 1 94.75 266 LEU A CA 1
ATOM 2115 C C . LEU A 1 266 ? -21.469 -6.039 -8.367 1 94.75 266 LEU A C 1
ATOM 2117 O O . LEU A 1 266 ? -21.109 -4.863 -8.422 1 94.75 266 LEU A O 1
ATOM 2121 N N . ALA A 1 267 ? -21.938 -6.609 -7.293 1 95.31 267 ALA A N 1
ATOM 2122 C CA . ALA A 1 267 ? -21.953 -5.879 -6.027 1 95.31 267 ALA A CA 1
ATOM 2123 C C . ALA A 1 267 ? -20.547 -5.445 -5.625 1 95.31 267 ALA A C 1
ATOM 2125 O O . ALA A 1 267 ? -20.344 -4.301 -5.223 1 95.31 267 ALA A O 1
ATOM 2126 N N . MET A 1 268 ? -19.641 -6.359 -5.789 1 95.44 268 MET A N 1
ATOM 2127 C CA . MET A 1 268 ? -18.25 -6.055 -5.453 1 95.44 268 MET A CA 1
ATOM 2128 C C . MET A 1 268 ? -17.719 -4.934 -6.336 1 95.44 268 MET A C 1
ATOM 2130 O O . MET A 1 268 ? -17 -4.043 -5.855 1 95.44 268 MET A O 1
ATOM 2134 N N . PHE A 1 269 ? -18.016 -4.988 -7.574 1 96.38 269 PHE A N 1
ATOM 2135 C CA . PHE A 1 269 ? -17.562 -3.967 -8.516 1 96.38 269 PHE A CA 1
ATOM 2136 C C . PHE A 1 269 ? -18.125 -2.598 -8.133 1 96.38 269 PHE A C 1
ATOM 2138 O O . PHE A 1 269 ? -17.359 -1.625 -8.039 1 96.38 269 PHE A O 1
ATOM 2145 N N . PHE A 1 270 ? -19.359 -2.555 -7.824 1 96.25 270 PHE A N 1
ATOM 2146 C CA . PHE A 1 270 ? -20.016 -1.288 -7.504 1 96.25 270 PHE A CA 1
ATOM 2147 C C . PHE A 1 270 ? -19.484 -0.728 -6.188 1 96.25 270 PHE A C 1
ATOM 2149 O O . PHE A 1 270 ? -19.219 0.47 -6.082 1 96.25 270 PHE A O 1
ATOM 2156 N N . THR A 1 271 ? -19.359 -1.545 -5.203 1 96.94 271 THR A N 1
ATOM 2157 C CA . THR A 1 271 ? -18.906 -1.053 -3.904 1 96.94 271 THR A CA 1
ATOM 2158 C C . THR A 1 271 ? -17.438 -0.638 -3.957 1 96.94 271 THR A C 1
ATOM 2160 O O . THR A 1 271 ? -17 0.208 -3.174 1 96.94 271 THR A O 1
ATOM 2163 N N . THR A 1 272 ? -16.688 -1.264 -4.852 1 96.94 272 THR A N 1
ATOM 2164 C CA . THR A 1 272 ? -15.297 -0.842 -5.031 1 96.94 272 THR A CA 1
ATOM 2165 C C . THR A 1 272 ? -15.234 0.615 -5.484 1 96.94 272 THR A C 1
ATOM 2167 O O . THR A 1 272 ? -14.383 1.377 -5.012 1 96.94 272 THR A O 1
ATOM 2170 N N . PHE A 1 273 ? -16.141 0.996 -6.289 1 94.88 273 PHE A N 1
ATOM 2171 C CA . PHE A 1 273 ? -16.172 2.365 -6.785 1 94.88 273 PHE A CA 1
ATOM 2172 C C . PHE A 1 273 ? -16.578 3.334 -5.684 1 94.88 273 PHE A C 1
ATOM 2174 O O . PHE A 1 273 ? -15.992 4.402 -5.535 1 94.88 273 PHE A O 1
ATOM 2181 N N . THR A 1 274 ? -17.531 2.936 -4.926 1 94.12 274 THR A N 1
ATOM 2182 C CA . THR A 1 274 ? -18.016 3.834 -3.887 1 94.12 274 THR A CA 1
ATOM 2183 C C . THR A 1 274 ? -17 3.969 -2.76 1 94.12 274 THR A C 1
ATOM 2185 O O . THR A 1 274 ? -16.719 5.074 -2.295 1 94.12 274 THR A O 1
ATOM 2188 N N . THR A 1 275 ? -16.484 2.895 -2.363 1 94.62 275 THR A N 1
ATOM 2189 C CA . THR A 1 275 ? -15.492 2.943 -1.3 1 94.62 275 THR A CA 1
ATOM 2190 C C . THR A 1 275 ? -14.195 3.557 -1.807 1 94.62 275 THR A C 1
ATOM 2192 O O . THR A 1 275 ? -13.469 4.207 -1.049 1 94.62 275 THR A O 1
ATOM 2195 N N . GLY A 1 276 ? -13.883 3.307 -3.076 1 96 276 GLY A N 1
ATOM 2196 C CA . GLY A 1 276 ? -12.727 3.951 -3.682 1 96 276 GLY A CA 1
ATOM 2197 C C . GLY A 1 276 ? -12.852 5.461 -3.746 1 96 276 GLY A C 1
ATOM 2198 O O . GLY A 1 276 ? -11.875 6.18 -3.537 1 96 276 GLY A O 1
ATOM 2199 N N . SER A 1 277 ? -14.039 5.875 -4.008 1 94.56 277 SER A N 1
ATOM 2200 C CA . SER A 1 277 ? -14.297 7.312 -4.051 1 94.56 277 SER A CA 1
ATOM 2201 C C . SER A 1 277 ? -14.062 7.957 -2.689 1 94.56 277 SER A C 1
ATOM 2203 O O . SER A 1 277 ? -13.586 9.094 -2.607 1 94.56 277 SER A O 1
ATOM 2205 N N . ALA A 1 278 ? -14.43 7.25 -1.718 1 93.44 278 ALA A N 1
ATOM 2206 C CA . ALA A 1 278 ? -14.18 7.754 -0.369 1 93.44 278 ALA A CA 1
ATOM 2207 C C . ALA A 1 278 ? -12.688 7.906 -0.104 1 93.44 278 ALA A C 1
ATOM 2209 O O . ALA A 1 278 ? -12.25 8.891 0.495 1 93.44 278 ALA A O 1
ATOM 2210 N N . VAL A 1 279 ? -11.914 6.992 -0.565 1 95.62 279 VAL A N 1
ATOM 2211 C CA . VAL A 1 279 ? -10.461 7.051 -0.393 1 95.62 279 VAL A CA 1
ATOM 2212 C C . VAL A 1 279 ? -9.891 8.188 -1.239 1 95.62 279 VAL A C 1
ATOM 2214 O O . VAL A 1 279 ? -8.984 8.898 -0.796 1 95.62 279 VAL A O 1
ATOM 2217 N N . TRP A 1 280 ? -10.422 8.305 -2.412 1 96.06 280 TRP A N 1
ATOM 2218 C CA . TRP A 1 280 ? -10.008 9.391 -3.295 1 96.06 280 TRP A CA 1
ATOM 2219 C C . TRP A 1 280 ? -10.188 10.75 -2.613 1 96.06 280 TRP A C 1
ATOM 2221 O O . TRP A 1 280 ? -9.273 11.578 -2.623 1 96.06 280 TRP A O 1
ATOM 2231 N N . ASP A 1 281 ? -11.289 10.891 -1.934 1 94 281 ASP A N 1
ATOM 2232 C CA . ASP A 1 281 ? -11.578 12.141 -1.237 1 94 281 ASP A CA 1
ATOM 2233 C C . ASP A 1 281 ? -10.633 12.352 -0.06 1 94 281 ASP A C 1
ATOM 2235 O O . ASP A 1 281 ? -10.156 13.461 0.173 1 94 281 ASP A O 1
ATOM 2239 N N . LYS A 1 282 ? -10.422 11.375 0.598 1 93.38 282 LYS A N 1
ATOM 2240 C CA . LYS A 1 282 ? -9.539 11.453 1.754 1 93.38 282 LYS A CA 1
ATOM 2241 C C . LYS A 1 282 ? -8.117 11.844 1.335 1 93.38 282 LYS A C 1
ATOM 2243 O O . LYS A 1 282 ? -7.508 12.719 1.943 1 93.38 282 LYS A O 1
ATOM 2248 N N . VAL A 1 283 ? -7.645 11.18 0.364 1 94.44 283 VAL A N 1
ATOM 2249 C CA . VAL A 1 283 ? -6.301 11.453 -0.139 1 94.44 283 VAL A CA 1
ATOM 2250 C C . VAL A 1 283 ? -6.223 12.891 -0.648 1 94.44 283 VAL A C 1
ATOM 2252 O O . VAL A 1 283 ? -5.207 13.562 -0.457 1 94.44 283 VAL A O 1
ATOM 2255 N N . GLY A 1 284 ? -7.254 13.328 -1.301 1 92.88 284 GLY A N 1
ATOM 2256 C CA . GLY A 1 284 ? -7.305 14.711 -1.755 1 92.88 284 GLY A CA 1
ATOM 2257 C C . GLY A 1 284 ? -7.215 15.711 -0.622 1 92.88 284 GLY A C 1
ATOM 2258 O O . GLY A 1 284 ? -6.504 16.719 -0.729 1 92.88 284 GLY A O 1
ATOM 2259 N N . ARG A 1 285 ? -7.852 15.43 0.416 1 91.19 285 ARG A N 1
ATOM 2260 C CA . ARG A 1 285 ? -7.816 16.312 1.58 1 91.19 285 ARG A CA 1
ATOM 2261 C C . ARG A 1 285 ? -6.426 16.328 2.209 1 91.19 285 ARG A C 1
ATOM 2263 O O . ARG A 1 285 ? -5.938 17.391 2.613 1 91.19 285 ARG A O 1
ATOM 2270 N N . ASP A 1 286 ? -5.855 15.211 2.283 1 89.44 286 ASP A N 1
ATOM 2271 C CA . ASP A 1 286 ? -4.516 15.125 2.855 1 89.44 286 ASP A CA 1
ATOM 2272 C C . ASP A 1 286 ? -3.514 15.922 2.027 1 89.44 286 ASP A C 1
ATOM 2274 O O . ASP A 1 286 ? -2.615 16.562 2.58 1 89.44 286 ASP A O 1
ATOM 2278 N N . LEU A 1 287 ? -3.662 15.852 0.731 1 90.12 287 LEU A N 1
ATOM 2279 C CA . LEU A 1 287 ? -2.781 16.594 -0.163 1 90.12 287 LEU A CA 1
ATOM 2280 C C . LEU A 1 287 ? -2.938 18.094 0.046 1 90.12 287 LEU A C 1
ATOM 2282 O O . LEU A 1 287 ? -1.952 18.844 0.023 1 90.12 287 LEU A O 1
ATOM 2286 N N . GLN A 1 288 ? -4.102 18.516 0.294 1 88.5 288 GLN A N 1
ATOM 2287 C CA . GLN A 1 288 ? -4.367 19.922 0.518 1 88.5 288 GLN A CA 1
ATOM 2288 C C . GLN A 1 288 ? -3.783 20.391 1.848 1 88.5 288 GLN A C 1
ATOM 2290 O O . GLN A 1 288 ? -3.277 21.516 1.951 1 88.5 288 GLN A O 1
ATOM 2295 N N . MET A 1 289 ? -3.791 19.578 2.783 1 84.94 289 MET A N 1
ATOM 2296 C CA . MET A 1 289 ? -3.256 19.922 4.098 1 84.94 289 MET A CA 1
ATOM 2297 C C . MET A 1 289 ? -1.737 20.047 4.051 1 84.94 289 MET A C 1
ATOM 2299 O O . MET A 1 289 ? -1.155 20.875 4.766 1 84.94 289 MET A O 1
ATOM 2303 N N . LYS A 1 290 ? -1.096 19.281 3.264 1 80.19 290 LYS A N 1
ATOM 2304 C CA . LYS A 1 290 ? 0.36 19.328 3.156 1 80.19 290 LYS A CA 1
ATOM 2305 C C . LYS A 1 290 ? 0.821 20.578 2.422 1 80.19 290 LYS A C 1
ATOM 2307 O O . LYS A 1 290 ? 1.945 21.047 2.621 1 80.19 290 LYS A O 1
ATOM 2312 N N . LYS A 1 291 ? 0.049 21.172 1.633 1 80 291 LYS A N 1
ATOM 2313 C CA . LYS A 1 291 ? 0.415 22.359 0.873 1 80 291 LYS A CA 1
ATOM 2314 C C . LYS A 1 291 ? 0.173 23.625 1.687 1 80 291 LYS A C 1
ATOM 2316 O O . LYS A 1 291 ? 0.673 24.703 1.339 1 80 291 LYS A O 1
ATOM 2321 N N . GLN A 1 292 ? -0.535 23.531 2.777 1 70.19 292 GLN A N 1
ATOM 2322 C CA . GLN A 1 292 ? -0.735 24.688 3.648 1 70.19 292 GLN A CA 1
ATOM 2323 C C . GLN A 1 292 ? 0.343 24.75 4.727 1 70.19 292 GLN A C 1
ATOM 2325 O O . GLN A 1 292 ? 0.773 25.844 5.113 1 70.19 292 GLN A O 1
ATOM 2330 N N . MET B 1 1 ? 5.934 11.086 21.734 1 49.69 1 MET B N 1
ATOM 2331 C CA . MET B 1 1 ? 6.582 9.984 21.031 1 49.69 1 MET B CA 1
ATOM 2332 C C . MET B 1 1 ? 5.574 8.891 20.688 1 49.69 1 MET B C 1
ATOM 2334 O O . MET B 1 1 ? 4.742 8.523 21.516 1 49.69 1 MET B O 1
ATOM 2338 N N . ALA B 1 2 ? 5.398 8.805 19.422 1 61.09 2 ALA B N 1
ATOM 2339 C CA . ALA B 1 2 ? 4.469 7.715 19.125 1 61.09 2 ALA B CA 1
ATOM 2340 C C . ALA B 1 2 ? 4.934 6.41 19.75 1 61.09 2 ALA B C 1
ATOM 2342 O O . ALA B 1 2 ? 6.125 6.094 19.734 1 61.09 2 ALA B O 1
ATOM 2343 N N . GLY B 1 3 ? 4.098 5.668 20.453 1 81.31 3 GLY B N 1
ATOM 2344 C CA . GLY B 1 3 ? 4.43 4.363 21 1 81.31 3 GLY B CA 1
ATOM 2345 C C . GLY B 1 3 ? 4.969 3.398 19.953 1 81.31 3 GLY B C 1
ATOM 2346 O O . GLY B 1 3 ? 4.734 3.572 18.766 1 81.31 3 GLY B O 1
ATOM 2347 N N . THR B 1 4 ? 5.906 2.58 20.234 1 87.62 4 THR B N 1
ATOM 2348 C CA . THR B 1 4 ? 6.527 1.577 19.375 1 87.62 4 THR B CA 1
ATOM 2349 C C . THR B 1 4 ? 5.469 0.822 18.578 1 87.62 4 THR B C 1
ATOM 2351 O O . THR B 1 4 ? 5.668 0.522 17.406 1 87.62 4 THR B O 1
ATOM 2354 N N . PHE B 1 5 ? 4.383 0.618 19.188 1 91.06 5 PHE B N 1
ATOM 2355 C CA . PHE B 1 5 ? 3.312 -0.101 18.5 1 91.06 5 PHE B CA 1
ATOM 2356 C C . PHE B 1 5 ? 2.723 0.744 17.375 1 91.06 5 PHE B C 1
ATOM 2358 O O . PHE B 1 5 ? 2.539 0.259 16.266 1 91.06 5 PHE B O 1
ATOM 2365 N N . GLU B 1 6 ? 2.477 1.97 17.672 1 91.69 6 GLU B N 1
ATOM 2366 C CA . GLU B 1 6 ? 1.934 2.875 16.656 1 91.69 6 GLU B CA 1
ATOM 2367 C C . GLU B 1 6 ? 2.896 3.035 15.492 1 91.69 6 GLU B C 1
ATOM 2369 O O . GLU B 1 6 ? 2.471 3.102 14.336 1 91.69 6 GLU B O 1
ATOM 2374 N N . HIS B 1 7 ? 4.137 3.07 15.797 1 94.5 7 HIS B N 1
ATOM 2375 C CA . HIS B 1 7 ? 5.164 3.168 14.766 1 94.5 7 HIS B CA 1
ATOM 2376 C C . HIS B 1 7 ? 5.18 1.927 13.883 1 94.5 7 HIS B C 1
ATOM 2378 O O . HIS B 1 7 ? 5.285 2.033 12.656 1 94.5 7 HIS B O 1
ATOM 2384 N N . PHE B 1 8 ? 5.043 0.791 14.523 1 94.94 8 PHE B N 1
ATOM 2385 C CA . PHE B 1 8 ? 5.027 -0.473 13.797 1 94.94 8 PHE B CA 1
ATOM 2386 C C . PHE B 1 8 ? 3.812 -0.557 12.883 1 94.94 8 PHE B C 1
ATOM 2388 O O . PHE B 1 8 ? 3.928 -0.971 11.727 1 94.94 8 PHE B O 1
ATOM 2395 N N . VAL B 1 9 ? 2.732 -0.136 13.383 1 93.69 9 VAL B N 1
ATOM 2396 C CA . VAL B 1 9 ? 1.5 -0.172 12.602 1 93.69 9 VAL B CA 1
ATOM 2397 C C . VAL B 1 9 ? 1.606 0.793 11.422 1 93.69 9 VAL B C 1
ATOM 2399 O O . VAL B 1 9 ? 1.233 0.452 10.297 1 93.69 9 VAL B O 1
ATOM 2402 N N . ALA B 1 10 ? 2.152 1.974 11.688 1 94.69 10 ALA B N 1
ATOM 2403 C CA . ALA B 1 10 ? 2.32 2.965 10.625 1 94.69 10 ALA B CA 1
ATOM 2404 C C . ALA B 1 10 ? 3.26 2.453 9.539 1 94.69 10 ALA B C 1
ATOM 2406 O O . ALA B 1 10 ? 3.018 2.666 8.352 1 94.69 10 ALA B O 1
ATOM 2407 N N . PHE B 1 11 ? 4.332 1.746 10.023 1 96.44 11 PHE B N 1
ATOM 2408 C CA . PHE B 1 11 ? 5.277 1.164 9.078 1 96.44 11 PHE B CA 1
ATOM 2409 C C . PHE B 1 11 ? 4.605 0.085 8.234 1 96.44 11 PHE B C 1
ATOM 2411 O O . PHE B 1 11 ? 4.766 0.051 7.016 1 96.44 11 PHE B O 1
ATOM 2418 N N . GLY B 1 12 ? 3.807 -0.753 8.805 1 94.44 12 GLY B N 1
ATOM 2419 C CA . GLY B 1 12 ? 3.154 -1.87 8.141 1 94.44 12 GLY B CA 1
ATOM 2420 C C . GLY B 1 12 ? 2.01 -1.445 7.246 1 94.44 12 GLY B C 1
ATOM 2421 O O . GLY B 1 12 ? 1.56 -2.217 6.395 1 94.44 12 GLY B O 1
ATOM 2422 N N . THR B 1 13 ? 1.521 -0.258 7.414 1 94.12 13 THR B N 1
ATOM 2423 C CA . THR B 1 13 ? 0.41 0.22 6.598 1 94.12 13 THR B CA 1
ATOM 2424 C C . THR B 1 13 ? 0.876 1.304 5.633 1 94.12 13 THR B C 1
ATOM 2426 O O . THR B 1 13 ? 0.058 2.033 5.066 1 94.12 13 THR B O 1
ATOM 2429 N N . ASP B 1 14 ? 2.148 1.463 5.547 1 95.06 14 ASP B N 1
ATOM 2430 C CA . ASP B 1 14 ? 2.789 2.271 4.512 1 95.06 14 ASP B CA 1
ATOM 2431 C C . ASP B 1 14 ? 3.082 1.437 3.268 1 95.06 14 ASP B C 1
ATOM 2433 O O . ASP B 1 14 ? 3.51 0.286 3.371 1 95.06 14 ASP B O 1
ATOM 2437 N N . LEU B 1 15 ? 2.799 2.025 2.152 1 95.5 15 LEU B N 1
ATOM 2438 C CA . LEU B 1 15 ? 2.957 1.277 0.91 1 95.5 15 LEU B CA 1
ATOM 2439 C C . LEU B 1 15 ? 4.398 0.81 0.737 1 95.5 15 LEU B C 1
ATOM 2441 O O . LEU B 1 15 ? 4.641 -0.346 0.384 1 95.5 15 LEU B O 1
ATOM 2445 N N . VAL B 1 16 ? 5.367 1.693 0.918 1 95.62 16 VAL B N 1
ATOM 2446 C CA . VAL B 1 16 ? 6.773 1.34 0.756 1 95.62 16 VAL B CA 1
ATOM 2447 C C . VAL B 1 16 ? 7.199 0.393 1.874 1 95.62 16 VAL B C 1
ATOM 2449 O O . VAL B 1 16 ? 8.016 -0.508 1.655 1 95.62 16 VAL B O 1
ATOM 2452 N N . GLY B 1 17 ? 6.637 0.598 3.057 1 96.56 17 GLY B N 1
ATOM 2453 C CA . GLY B 1 17 ? 6.93 -0.285 4.172 1 96.56 17 GLY B CA 1
ATOM 2454 C C . GLY B 1 17 ? 6.523 -1.725 3.918 1 96.56 17 GLY B C 1
ATOM 2455 O O . GLY B 1 17 ? 7.324 -2.643 4.102 1 96.56 17 GLY B O 1
ATOM 2456 N N . ILE B 1 18 ? 5.293 -1.892 3.506 1 97 18 ILE B N 1
ATOM 2457 C CA . ILE B 1 18 ? 4.809 -3.244 3.248 1 97 18 ILE B CA 1
ATOM 2458 C C . ILE B 1 18 ? 5.586 -3.854 2.08 1 97 18 ILE B C 1
ATOM 2460 O O . ILE B 1 18 ? 5.844 -5.059 2.062 1 97 18 ILE B O 1
ATOM 2464 N N . GLU B 1 19 ? 5.922 -3.068 1.086 1 97.06 19 GLU B N 1
ATOM 2465 C CA . GLU B 1 19 ? 6.742 -3.549 -0.021 1 97.06 19 GLU B CA 1
ATOM 2466 C C . GLU B 1 19 ? 8.086 -4.07 0.476 1 97.06 19 GLU B C 1
ATOM 2468 O O . GLU B 1 19 ? 8.562 -5.105 0.014 1 97.06 19 GLU B O 1
ATOM 2473 N N . ARG B 1 20 ? 8.695 -3.416 1.441 1 97.06 20 ARG B N 1
ATOM 2474 C CA . ARG B 1 20 ? 9.977 -3.859 1.993 1 97.06 20 ARG B CA 1
ATOM 2475 C C . ARG B 1 20 ? 9.805 -5.145 2.799 1 97.06 20 ARG B C 1
ATOM 2477 O O . ARG B 1 20 ? 10.68 -6.016 2.781 1 97.06 20 ARG B O 1
ATOM 2484 N N . ILE B 1 21 ? 8.758 -5.207 3.475 1 96.88 21 ILE B N 1
ATOM 2485 C CA . ILE B 1 21 ? 8.492 -6.414 4.254 1 96.88 21 ILE B CA 1
ATOM 2486 C C . ILE B 1 21 ? 8.367 -7.617 3.316 1 96.88 21 ILE B C 1
ATOM 2488 O O . ILE B 1 21 ? 8.984 -8.656 3.553 1 96.88 21 ILE B O 1
ATOM 2492 N N . LEU B 1 22 ? 7.625 -7.434 2.277 1 97.38 22 LEU B N 1
ATOM 2493 C CA . LEU B 1 22 ? 7.441 -8.523 1.323 1 97.38 22 LEU B CA 1
ATOM 2494 C C . LEU B 1 22 ? 8.75 -8.852 0.617 1 97.38 22 LEU B C 1
ATOM 2496 O O . LEU B 1 22 ? 9.039 -10.016 0.335 1 97.38 22 LEU B O 1
ATOM 2500 N N . ARG B 1 23 ? 9.477 -7.805 0.322 1 97.62 23 ARG B N 1
ATOM 2501 C CA . ARG B 1 23 ? 10.805 -8.039 -0.25 1 97.62 23 ARG B CA 1
ATOM 2502 C C . ARG B 1 23 ? 11.664 -8.875 0.687 1 97.62 23 ARG B C 1
ATOM 2504 O O . ARG B 1 23 ? 12.414 -9.742 0.237 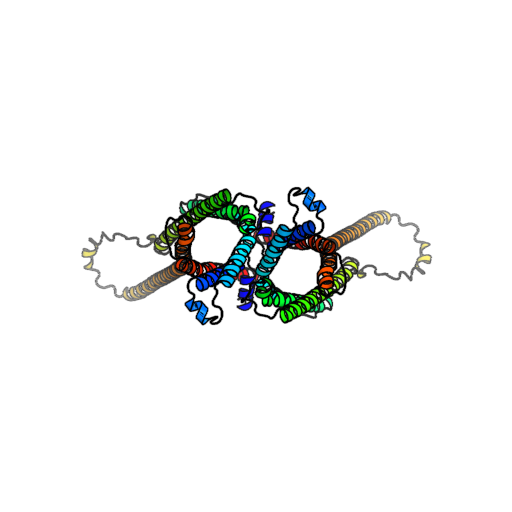1 97.62 23 ARG B O 1
ATOM 2511 N N . GLY B 1 24 ? 11.578 -8.609 1.93 1 97 24 GLY B N 1
ATOM 2512 C CA . GLY B 1 24 ? 12.289 -9.414 2.914 1 97 24 GLY B CA 1
ATOM 2513 C C . GLY B 1 24 ? 11.859 -10.867 2.918 1 97 24 GLY B C 1
ATOM 2514 O O . GLY B 1 24 ? 12.703 -11.766 2.943 1 97 24 GLY B O 1
ATOM 2515 N N . PHE B 1 25 ? 10.578 -11.094 2.842 1 96 25 PHE B N 1
ATOM 2516 C CA . PHE B 1 25 ? 10.055 -12.453 2.793 1 96 25 PHE B CA 1
ATOM 2517 C C . PHE B 1 25 ? 10.531 -13.172 1.531 1 96 25 PHE B C 1
ATOM 2519 O O . PHE B 1 25 ? 10.891 -14.344 1.577 1 96 25 PHE B O 1
ATOM 2526 N N . GLN B 1 26 ? 10.477 -12.469 0.486 1 96.25 26 GLN B N 1
ATOM 2527 C CA . GLN B 1 26 ? 10.945 -13.047 -0.769 1 96.25 26 GLN B CA 1
ATOM 2528 C C . GLN B 1 26 ? 12.414 -13.438 -0.68 1 96.25 26 GLN B C 1
ATOM 2530 O O . GLN B 1 26 ? 12.805 -14.523 -1.128 1 96.25 26 GLN B O 1
ATOM 2535 N N . ALA B 1 27 ? 13.211 -12.555 -0.135 1 95.94 27 ALA B N 1
ATOM 2536 C CA . ALA B 1 27 ? 14.633 -12.828 0.028 1 95.94 27 ALA B CA 1
ATOM 2537 C C . ALA B 1 27 ? 14.859 -14.055 0.913 1 95.94 27 ALA B C 1
ATOM 2539 O O . ALA B 1 27 ? 15.727 -14.883 0.632 1 95.94 27 ALA B O 1
ATOM 2540 N N . ILE B 1 28 ? 14.117 -14.164 1.932 1 94.31 28 ILE B N 1
ATOM 2541 C CA . ILE B 1 28 ? 14.227 -15.297 2.844 1 94.31 28 ILE B CA 1
ATOM 2542 C C . ILE B 1 28 ? 13.875 -16.594 2.107 1 94.31 28 ILE B C 1
ATOM 2544 O O . ILE B 1 28 ? 14.57 -17.594 2.24 1 94.31 28 ILE B O 1
ATOM 2548 N N . CYS B 1 29 ? 12.805 -16.562 1.325 1 92.75 29 CYS B N 1
ATOM 2549 C CA . CYS B 1 29 ? 12.438 -17.734 0.522 1 92.75 29 CYS B CA 1
ATOM 2550 C C . CYS B 1 29 ? 13.586 -18.141 -0.393 1 92.75 29 CYS B C 1
ATOM 2552 O O . CYS B 1 29 ? 13.938 -19.328 -0.473 1 92.75 29 CYS B O 1
ATOM 2554 N N . SER B 1 30 ? 14.172 -17.141 -1.017 1 93.56 30 SER B N 1
ATOM 2555 C CA . SER B 1 30 ? 15.258 -17.422 -1.944 1 93.56 30 SER B CA 1
ATOM 2556 C C . SER B 1 30 ? 16.484 -17.969 -1.213 1 93.56 30 SER B C 1
ATOM 2558 O O . SER B 1 30 ? 17.141 -18.891 -1.69 1 93.56 30 SER B O 1
ATOM 2560 N N . LEU B 1 31 ? 16.781 -17.422 -0.066 1 92.81 31 LEU B N 1
ATOM 2561 C CA . LEU B 1 31 ? 17.922 -17.875 0.721 1 92.81 31 LEU B CA 1
ATOM 2562 C C . LEU B 1 31 ? 17.734 -19.328 1.16 1 92.81 31 LEU B C 1
ATOM 2564 O O . LEU B 1 31 ? 18.672 -20.125 1.114 1 92.81 31 LEU B O 1
ATOM 2568 N N . LEU B 1 32 ? 16.562 -19.672 1.477 1 90.19 32 LEU B N 1
ATOM 2569 C CA . LEU B 1 32 ? 16.281 -21.031 1.934 1 90.19 32 LEU B CA 1
ATOM 2570 C C . LEU B 1 32 ? 16.328 -22.016 0.771 1 90.19 32 LEU B C 1
ATOM 2572 O O . LEU B 1 32 ? 16.656 -23.188 0.961 1 90.19 32 LEU B O 1
ATOM 2576 N N . VAL B 1 33 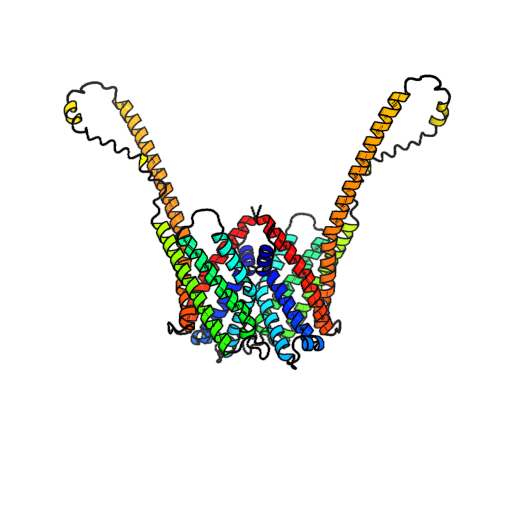? 16.031 -21.547 -0.397 1 90.38 33 VAL B N 1
ATOM 2577 C CA . VAL B 1 33 ? 16.109 -22.391 -1.584 1 90.38 33 VAL B CA 1
ATOM 2578 C C . VAL B 1 33 ? 17.562 -22.672 -1.919 1 90.38 33 VAL B C 1
ATOM 2580 O O . VAL B 1 33 ? 17.922 -23.812 -2.229 1 90.38 33 VAL B O 1
ATOM 2583 N N . TRP B 1 34 ? 18.391 -21.703 -1.771 1 90.25 34 TRP B N 1
ATOM 2584 C CA . TRP B 1 34 ? 19.766 -21.844 -2.242 1 90.25 34 TRP B CA 1
ATOM 2585 C C . TRP B 1 34 ? 20.688 -22.312 -1.118 1 90.25 34 TRP B C 1
ATOM 2587 O O . TRP B 1 34 ? 21.797 -22.781 -1.371 1 90.25 34 TRP B O 1
ATOM 2597 N N . TYR B 1 35 ? 20.219 -22.188 0.075 1 87.19 35 TYR B N 1
ATOM 2598 C CA . TYR B 1 35 ? 20.938 -22.75 1.222 1 87.19 35 TYR B CA 1
ATOM 2599 C C . TYR B 1 35 ? 20.047 -23.719 1.992 1 87.19 35 TYR B C 1
ATOM 2601 O O . TYR B 1 35 ? 19.594 -23.406 3.096 1 87.19 35 TYR B O 1
ATOM 2609 N N . PRO B 1 36 ? 19.969 -24.891 1.417 1 77.25 36 PRO B N 1
ATOM 2610 C CA . PRO B 1 36 ? 19 -25.859 1.954 1 77.25 36 PRO B CA 1
ATOM 2611 C C . PRO B 1 36 ? 19.344 -26.297 3.373 1 77.25 36 PRO B C 1
ATOM 2613 O O . PRO B 1 36 ? 18.453 -26.688 4.137 1 77.25 36 PRO B O 1
ATOM 2616 N N . ALA B 1 37 ? 20.594 -26.172 3.725 1 77.81 37 ALA B N 1
ATOM 2617 C CA . ALA B 1 37 ? 20.953 -26.547 5.09 1 77.81 37 ALA B CA 1
ATOM 2618 C C . ALA B 1 37 ? 20.234 -25.672 6.109 1 77.81 37 ALA B C 1
ATOM 2620 O O . ALA B 1 37 ? 19.828 -26.156 7.168 1 77.81 37 ALA B O 1
ATOM 2621 N N . LEU B 1 38 ? 20.125 -24.5 5.715 1 75.88 38 LEU B N 1
ATOM 2622 C CA . LEU B 1 38 ? 19.375 -23.594 6.578 1 75.88 38 LEU B CA 1
ATOM 2623 C C . LEU B 1 38 ? 17.906 -24 6.621 1 75.88 38 LEU B C 1
ATOM 2625 O O . LEU B 1 38 ? 17.266 -23.938 7.68 1 75.88 38 LEU B O 1
ATOM 2629 N N . PHE B 1 39 ? 17.438 -24.422 5.512 1 72 39 PHE B N 1
ATOM 2630 C CA . PHE B 1 39 ? 16.062 -24.875 5.395 1 72 39 PHE B CA 1
ATOM 2631 C C . PHE B 1 39 ? 15.828 -26.141 6.203 1 72 39 PHE B C 1
ATOM 2633 O O . PHE B 1 39 ? 14.805 -26.281 6.867 1 72 39 PHE B O 1
ATOM 2640 N N . ALA B 1 40 ? 16.75 -26.953 6.109 1 74.19 40 ALA B N 1
ATOM 2641 C CA . ALA B 1 40 ? 16.641 -28.219 6.828 1 74.19 40 ALA B CA 1
ATOM 2642 C C . ALA B 1 40 ? 16.594 -28 8.336 1 74.19 40 ALA B C 1
ATOM 2644 O O . ALA B 1 40 ? 16 -28.781 9.07 1 74.19 40 ALA B O 1
ATOM 2645 N N . LEU B 1 41 ? 17.219 -26.906 8.711 1 70.12 41 LEU B N 1
ATOM 2646 C CA . LEU B 1 41 ? 17.172 -26.547 10.133 1 70.12 41 LEU B CA 1
ATOM 2647 C C . LEU B 1 41 ? 15.773 -26.109 10.539 1 70.12 41 LEU B C 1
ATOM 2649 O O . LEU B 1 41 ? 15.328 -26.406 11.648 1 70.12 41 LEU B O 1
ATOM 2653 N N . ILE B 1 42 ? 15.094 -25.516 9.602 1 66.44 42 ILE B N 1
ATOM 2654 C CA . ILE B 1 42 ? 13.781 -24.953 9.891 1 66.44 42 ILE B CA 1
ATOM 2655 C C . ILE B 1 42 ? 12.703 -26 9.633 1 66.44 42 ILE B C 1
ATOM 2657 O O . ILE B 1 42 ? 11.742 -26.125 10.398 1 66.44 42 ILE B O 1
ATOM 2661 N N . GLU B 1 43 ? 12.844 -26.703 8.461 1 65.25 43 GLU B N 1
ATOM 2662 C CA . GLU B 1 43 ? 11.875 -27.719 8.078 1 65.25 43 GLU B CA 1
ATOM 2663 C C . GLU B 1 43 ? 12.578 -29.016 7.668 1 65.25 43 GLU B C 1
ATOM 2665 O O . GLU B 1 43 ? 12.75 -29.281 6.477 1 65.25 43 GLU B O 1
ATOM 2670 N N . PRO B 1 44 ? 12.898 -29.812 8.555 1 68.5 44 PRO B N 1
ATOM 2671 C CA . PRO B 1 44 ? 13.672 -31.016 8.242 1 68.5 44 PRO B CA 1
ATOM 2672 C C . PRO B 1 44 ? 12.859 -32.031 7.445 1 68.5 44 PRO B C 1
ATOM 2674 O O . PRO B 1 44 ? 13.438 -32.875 6.734 1 68.5 44 PRO B O 1
ATOM 2677 N N . LYS B 1 45 ? 11.648 -31.875 7.453 1 65.44 45 LYS B N 1
ATOM 2678 C CA . LYS B 1 45 ? 10.852 -32.938 6.84 1 65.44 45 LYS B CA 1
ATOM 2679 C C . LYS B 1 45 ? 10.547 -32.625 5.379 1 65.44 45 LYS B C 1
ATOM 2681 O O . LYS B 1 45 ? 10.039 -33.469 4.648 1 65.44 45 LYS B O 1
ATOM 2686 N N . VAL B 1 46 ? 10.727 -31.438 5.051 1 64.12 46 VAL B N 1
ATOM 2687 C CA . VAL B 1 46 ? 10.391 -31.062 3.684 1 64.12 46 VAL B CA 1
ATOM 2688 C C . VAL B 1 46 ? 11.648 -31.062 2.82 1 64.12 46 VAL B C 1
ATOM 2690 O O . VAL B 1 46 ? 12.633 -30.391 3.139 1 64.12 46 VAL B O 1
ATOM 2693 N N . SER B 1 47 ? 11.609 -31.984 1.937 1 66.69 47 SER B N 1
ATOM 2694 C CA . SER B 1 47 ? 12.805 -32.188 1.135 1 66.69 47 SER B CA 1
ATOM 2695 C C . SER B 1 47 ? 12.805 -31.312 -0.108 1 66.69 47 SER B C 1
ATOM 2697 O O . SER B 1 47 ? 13.867 -31.016 -0.668 1 66.69 47 SER B O 1
ATOM 2699 N N . SER B 1 48 ? 11.656 -30.875 -0.416 1 81.56 48 SER B N 1
ATOM 2700 C CA . SER B 1 48 ? 11.625 -30.156 -1.688 1 81.56 48 SER B CA 1
ATOM 2701 C C . SER B 1 48 ? 11.57 -28.656 -1.474 1 81.56 48 SER B C 1
ATOM 2703 O O . SER B 1 48 ? 10.859 -28.172 -0.583 1 81.56 48 SER B O 1
ATOM 2705 N N . THR B 1 49 ? 12.43 -27.875 -2.205 1 86.62 49 THR B N 1
ATOM 2706 C CA . THR B 1 49 ? 12.422 -26.422 -2.133 1 86.62 49 THR B CA 1
ATOM 2707 C C . THR B 1 49 ? 11.375 -25.828 -3.076 1 86.62 49 THR B C 1
ATOM 2709 O O . THR B 1 49 ? 11.219 -24.609 -3.154 1 86.62 49 THR B O 1
ATOM 2712 N N . PHE B 1 50 ? 10.602 -26.656 -3.684 1 87.88 50 PHE B N 1
ATOM 2713 C CA . PHE B 1 50 ? 9.641 -26.234 -4.699 1 87.88 50 PHE B CA 1
ATOM 2714 C C . PHE B 1 50 ? 8.586 -25.312 -4.094 1 87.88 50 PHE B C 1
ATOM 2716 O O . PHE B 1 50 ? 8.266 -24.266 -4.66 1 87.88 50 PHE B O 1
ATOM 2723 N N . PRO B 1 51 ? 8.047 -25.641 -2.916 1 88.69 51 PRO B N 1
ATOM 2724 C CA . PRO B 1 51 ? 7.047 -24.75 -2.322 1 88.69 51 PRO B CA 1
ATOM 2725 C C . PRO B 1 51 ? 7.598 -23.359 -2.02 1 88.69 51 PRO B C 1
ATOM 2727 O O . PRO B 1 51 ? 6.887 -22.359 -2.18 1 88.69 51 PRO B O 1
ATOM 2730 N N . LEU B 1 52 ? 8.844 -23.312 -1.639 1 90.81 52 LEU B N 1
ATOM 2731 C CA . LEU B 1 52 ? 9.461 -22.031 -1.329 1 90.81 52 LEU B CA 1
ATOM 2732 C C . LEU B 1 52 ? 9.656 -21.203 -2.594 1 90.81 52 LEU B C 1
ATOM 2734 O O . LEU B 1 52 ? 9.5 -19.984 -2.572 1 90.81 52 LEU B O 1
ATOM 2738 N N . ARG B 1 53 ? 9.961 -21.859 -3.666 1 92.31 53 ARG B N 1
ATOM 2739 C CA . ARG B 1 53 ? 10.109 -21.172 -4.945 1 92.31 53 ARG B CA 1
ATOM 2740 C C . ARG B 1 53 ? 8.773 -20.609 -5.418 1 92.31 53 ARG B C 1
ATOM 2742 O O . ARG B 1 53 ? 8.711 -19.484 -5.91 1 92.31 53 ARG B O 1
ATOM 2749 N N . LYS B 1 54 ? 7.762 -21.406 -5.219 1 92.5 54 LYS B N 1
ATOM 2750 C CA . LYS B 1 54 ? 6.426 -20.953 -5.605 1 92.5 54 LYS B CA 1
ATOM 2751 C C . LYS B 1 54 ? 5.977 -19.766 -4.77 1 92.5 54 LYS B C 1
ATOM 2753 O O . LYS B 1 54 ? 5.41 -18.812 -5.297 1 92.5 54 LYS B O 1
ATOM 2758 N N . LEU B 1 55 ? 6.238 -19.859 -3.482 1 93.69 55 LEU B N 1
ATOM 2759 C CA . LEU B 1 55 ? 5.887 -18.766 -2.6 1 93.69 55 LEU B CA 1
ATOM 2760 C C . LEU B 1 55 ? 6.66 -17.5 -2.969 1 93.69 55 LEU B C 1
ATOM 2762 O O . LEU B 1 55 ? 6.09 -16.406 -3.033 1 93.69 55 LEU B O 1
ATOM 2766 N N . GLY B 1 56 ? 7.988 -17.672 -3.215 1 94.69 56 GLY B N 1
ATOM 2767 C CA . GLY B 1 56 ? 8.797 -16.531 -3.648 1 94.69 56 GLY B CA 1
ATOM 2768 C C . GLY B 1 56 ? 8.266 -15.875 -4.91 1 94.69 56 GLY B C 1
ATOM 2769 O O . GLY B 1 56 ? 8.266 -14.648 -5.016 1 94.69 56 GLY B O 1
ATOM 2770 N N . GLY B 1 57 ? 7.836 -16.688 -5.84 1 93.38 57 GLY B N 1
ATOM 2771 C CA . GLY B 1 57 ? 7.246 -16.172 -7.062 1 93.38 57 GLY B CA 1
ATOM 2772 C C . GLY B 1 57 ? 5.957 -15.406 -6.832 1 93.38 57 GLY B C 1
ATOM 2773 O O . GLY B 1 57 ? 5.738 -14.352 -7.426 1 93.38 57 GLY B O 1
ATOM 2774 N N . GLN B 1 58 ? 5.145 -15.945 -5.961 1 93.12 58 GLN B N 1
ATOM 2775 C CA . GLN B 1 58 ? 3.889 -15.281 -5.625 1 93.12 58 GLN B CA 1
ATOM 2776 C C . GLN B 1 58 ? 4.137 -13.938 -4.953 1 93.12 58 GLN B C 1
ATOM 2778 O O . GLN B 1 58 ? 3.447 -12.953 -5.234 1 93.12 58 GLN B O 1
ATOM 2783 N N . ILE B 1 59 ? 5.059 -13.906 -4.102 1 96.25 59 ILE B N 1
ATOM 2784 C CA . ILE B 1 59 ? 5.398 -12.68 -3.4 1 96.25 59 ILE B CA 1
ATOM 2785 C C . ILE B 1 59 ? 5.961 -11.656 -4.391 1 96.25 59 ILE B C 1
ATOM 2787 O O . ILE B 1 59 ? 5.645 -10.469 -4.309 1 96.25 59 ILE B O 1
ATOM 2791 N N . ASN B 1 60 ? 6.777 -12.141 -5.305 1 95.62 60 ASN B N 1
ATOM 2792 C CA . ASN B 1 60 ? 7.332 -11.266 -6.328 1 95.62 60 ASN B CA 1
ATOM 2793 C C . ASN B 1 60 ? 6.23 -10.586 -7.137 1 95.62 60 ASN B C 1
ATOM 2795 O O . ASN B 1 60 ? 6.285 -9.375 -7.371 1 95.62 60 ASN B O 1
ATOM 2799 N N . VAL B 1 61 ? 5.234 -11.328 -7.512 1 94.5 61 VAL B N 1
ATOM 2800 C CA . VAL B 1 61 ? 4.113 -10.781 -8.273 1 94.5 61 VAL B CA 1
ATOM 2801 C C . VAL B 1 61 ? 3.348 -9.781 -7.414 1 94.5 61 VAL B C 1
ATOM 2803 O O . VAL B 1 61 ? 2.992 -8.695 -7.879 1 94.5 61 VAL B O 1
ATOM 2806 N N . SER B 1 62 ? 3.113 -10.125 -6.176 1 95.56 62 SER B N 1
ATOM 2807 C CA . SER B 1 62 ? 2.396 -9.234 -5.266 1 95.56 62 SER B CA 1
ATOM 2808 C C . SER B 1 62 ? 3.135 -7.914 -5.094 1 95.56 62 SER B C 1
ATOM 2810 O O . SER B 1 62 ? 2.512 -6.852 -5.039 1 95.56 62 SER B O 1
ATOM 2812 N N . ARG B 1 63 ? 4.402 -8 -4.992 1 96.56 63 ARG B N 1
ATOM 2813 C CA . ARG B 1 63 ? 5.215 -6.793 -4.867 1 96.56 63 ARG B CA 1
ATOM 2814 C C . ARG B 1 63 ? 5.047 -5.898 -6.09 1 96.56 63 ARG B C 1
ATOM 2816 O O . ARG B 1 63 ? 4.98 -4.672 -5.965 1 96.56 63 ARG B O 1
ATOM 2823 N N . ARG B 1 64 ? 4.973 -6.465 -7.223 1 95.81 64 ARG B N 1
ATOM 2824 C CA . ARG B 1 64 ? 4.789 -5.688 -8.445 1 95.81 64 ARG B CA 1
ATOM 2825 C C . ARG B 1 64 ? 3.424 -5.008 -8.453 1 95.81 64 ARG B C 1
ATOM 2827 O O . ARG B 1 64 ? 3.299 -3.865 -8.906 1 95.81 64 ARG B O 1
ATOM 2834 N N . PHE B 1 65 ? 2.436 -5.68 -7.941 1 95.5 65 PHE B N 1
ATOM 2835 C CA . PHE B 1 65 ? 1.114 -5.074 -7.836 1 95.5 65 PHE B CA 1
ATOM 2836 C C . PHE B 1 65 ? 1.145 -3.873 -6.898 1 95.5 65 PHE B C 1
ATOM 2838 O O . PHE B 1 65 ? 0.52 -2.846 -7.176 1 95.5 65 PHE B O 1
ATOM 2845 N N . ILE B 1 66 ? 1.878 -4.016 -5.852 1 94.69 66 ILE B N 1
ATOM 2846 C CA . ILE B 1 66 ? 1.979 -2.961 -4.852 1 94.69 66 ILE B CA 1
ATOM 2847 C C . ILE B 1 66 ? 2.652 -1.734 -5.461 1 94.69 66 ILE B C 1
ATOM 2849 O O . ILE B 1 66 ? 2.285 -0.599 -5.152 1 94.69 66 ILE B O 1
ATOM 2853 N N . ARG B 1 67 ? 3.557 -2.006 -6.383 1 95.06 67 ARG B N 1
ATOM 2854 C CA . ARG B 1 67 ? 4.316 -0.912 -6.977 1 95.06 67 ARG B CA 1
ATOM 2855 C C . ARG B 1 67 ? 3.717 -0.491 -8.312 1 95.06 67 ARG B C 1
ATOM 2857 O O . ARG B 1 67 ? 4.367 0.202 -9.102 1 95.06 67 ARG B O 1
ATOM 2864 N N . PHE B 1 68 ? 2.564 -0.817 -8.578 1 94.81 68 PHE B N 1
ATOM 2865 C CA . PHE B 1 68 ? 1.933 -0.646 -9.883 1 94.81 68 PHE B CA 1
ATOM 2866 C C . PHE B 1 68 ? 2.033 0.802 -10.344 1 94.81 68 PHE B C 1
ATOM 2868 O O . PHE B 1 68 ? 2.318 1.065 -11.516 1 94.81 68 PHE B O 1
ATOM 2875 N N . PHE B 1 69 ? 1.871 1.792 -9.469 1 94.69 69 PHE B N 1
ATOM 2876 C CA . PHE B 1 69 ? 1.849 3.193 -9.867 1 94.69 69 PHE B CA 1
ATOM 2877 C C . PHE B 1 69 ? 3.055 3.936 -9.305 1 94.69 69 PHE B C 1
ATOM 2879 O O . PHE B 1 69 ? 3.119 5.164 -9.367 1 94.69 69 PHE B O 1
ATOM 2886 N N . ARG B 1 70 ? 3.951 3.252 -8.766 1 94.88 70 ARG B N 1
ATOM 2887 C CA . ARG B 1 70 ? 5.086 3.889 -8.109 1 94.88 70 ARG B CA 1
ATOM 2888 C C . ARG B 1 70 ? 5.949 4.645 -9.117 1 94.88 70 ARG B C 1
ATOM 2890 O O . ARG B 1 70 ? 6.594 5.637 -8.766 1 94.88 70 ARG B O 1
ATOM 2897 N N . PHE B 1 71 ? 5.988 4.188 -10.375 1 97.12 71 PHE B N 1
ATOM 2898 C CA . PHE B 1 71 ? 6.789 4.867 -11.383 1 97.12 71 PHE B CA 1
ATOM 2899 C C . PHE B 1 71 ? 6.293 6.293 -11.602 1 97.12 71 PHE B C 1
ATOM 2901 O O . PHE B 1 71 ? 7.09 7.199 -11.844 1 97.12 71 PHE B O 1
ATOM 2908 N N . LEU B 1 72 ? 4.988 6.523 -11.461 1 96.12 72 LEU B N 1
ATOM 2909 C CA . LEU B 1 72 ? 4.441 7.867 -11.617 1 96.12 72 LEU B CA 1
ATOM 2910 C C . LEU B 1 72 ? 4.91 8.781 -10.492 1 96.12 72 LEU B C 1
ATOM 2912 O O . LEU B 1 72 ? 5.219 9.953 -10.734 1 96.12 72 LEU B O 1
ATOM 2916 N N . ASP B 1 73 ? 4.945 8.195 -9.352 1 95 73 ASP B N 1
ATOM 2917 C CA . ASP B 1 73 ? 5.445 8.953 -8.203 1 95 73 ASP B CA 1
ATOM 2918 C C . ASP B 1 73 ? 6.918 9.32 -8.391 1 95 73 ASP B C 1
ATOM 2920 O O . ASP B 1 73 ? 7.332 10.43 -8.047 1 95 73 ASP B O 1
ATOM 2924 N N . THR B 1 74 ? 7.656 8.43 -8.914 1 96.56 74 THR B N 1
ATOM 2925 C CA . THR B 1 74 ? 9.078 8.656 -9.141 1 96.56 74 THR B CA 1
ATOM 2926 C C . THR B 1 74 ? 9.297 9.734 -10.203 1 96.56 74 THR B C 1
ATOM 2928 O O . THR B 1 74 ? 10.125 10.633 -10.023 1 96.56 74 THR B O 1
ATOM 2931 N N . PHE B 1 75 ? 8.555 9.648 -11.25 1 96.94 75 PHE B N 1
ATOM 2932 C CA . PHE B 1 75 ? 8.625 10.68 -12.281 1 96.94 75 PHE B CA 1
ATOM 2933 C C . PHE B 1 75 ? 8.242 12.039 -11.719 1 96.94 75 PHE B C 1
ATOM 2935 O O . PHE B 1 75 ? 8.883 13.047 -12.016 1 96.94 75 PHE B O 1
ATOM 2942 N N . GLN B 1 76 ? 7.227 12.031 -10.922 1 95 76 GLN B N 1
ATOM 2943 C CA . GLN B 1 76 ? 6.762 13.281 -10.328 1 95 76 GLN B CA 1
ATOM 2944 C C . GLN B 1 76 ? 7.832 13.891 -9.422 1 95 76 GLN B C 1
ATOM 2946 O O . GLN B 1 76 ? 8.055 15.102 -9.453 1 95 76 GLN B O 1
ATOM 2951 N N . THR B 1 77 ? 8.422 13.07 -8.656 1 94.25 77 THR B N 1
ATOM 2952 C CA . THR B 1 77 ? 9.477 13.547 -7.773 1 94.25 77 THR B CA 1
ATOM 2953 C C . THR B 1 77 ? 10.641 14.133 -8.578 1 94.25 77 THR B C 1
ATOM 2955 O O . THR B 1 77 ? 11.172 15.188 -8.227 1 94.25 77 THR B O 1
ATOM 2958 N N . GLY B 1 78 ? 11.07 13.391 -9.633 1 95.38 78 GLY B N 1
ATOM 2959 C CA . GLY B 1 78 ? 12.102 13.93 -10.508 1 95.38 78 GLY B CA 1
ATOM 2960 C C . GLY B 1 78 ? 11.703 15.234 -11.172 1 95.38 78 GLY B C 1
ATOM 2961 O O . GLY B 1 78 ? 12.516 16.156 -11.289 1 95.38 78 GLY B O 1
ATOM 2962 N N . TRP B 1 79 ? 10.492 15.289 -11.57 1 94.75 79 TRP B N 1
ATOM 2963 C CA . TRP B 1 79 ? 9.969 16.484 -12.227 1 94.75 79 TRP B CA 1
ATOM 2964 C C . TRP B 1 79 ? 9.992 17.688 -11.281 1 94.75 79 TRP B C 1
ATOM 2966 O O . TRP B 1 79 ? 10.359 18.781 -11.68 1 94.75 79 TRP B O 1
ATOM 2976 N N . ASN B 1 80 ? 9.609 17.5 -10.031 1 93.19 80 ASN B N 1
ATOM 2977 C CA . ASN B 1 80 ? 9.586 18.562 -9.031 1 93.19 80 ASN B CA 1
ATOM 2978 C C . ASN B 1 80 ? 10.992 19.125 -8.781 1 93.19 80 ASN B C 1
ATOM 2980 O O . ASN B 1 80 ? 11.156 20.328 -8.602 1 93.19 80 ASN B O 1
ATOM 2984 N N . VAL B 1 81 ? 11.938 18.234 -8.773 1 94.56 81 VAL B N 1
ATOM 2985 C CA . VAL B 1 81 ? 13.312 18.672 -8.602 1 94.56 81 VAL B CA 1
ATOM 2986 C C . VAL B 1 81 ? 13.766 19.453 -9.836 1 94.56 81 VAL B C 1
ATOM 2988 O O . VAL B 1 81 ? 14.445 20.469 -9.719 1 94.56 81 VAL B O 1
ATOM 2991 N N . TYR B 1 82 ? 13.383 19.016 -10.938 1 95.44 82 TYR B N 1
ATOM 2992 C CA . TYR B 1 82 ? 13.766 19.641 -12.203 1 95.44 82 TYR B CA 1
ATOM 2993 C C . TYR B 1 82 ? 13.188 21.047 -12.305 1 95.44 82 TYR B C 1
ATOM 2995 O O . TYR B 1 82 ? 13.891 21.984 -12.711 1 95.44 82 TYR B O 1
ATOM 3003 N N . VAL B 1 83 ? 11.922 21.281 -11.859 1 94.75 83 VAL B N 1
ATOM 3004 C CA . VAL B 1 83 ? 11.242 22.562 -12.062 1 94.75 83 VAL B CA 1
ATOM 3005 C C . VAL B 1 83 ? 11.531 23.5 -10.891 1 94.75 83 VAL B C 1
ATOM 3007 O O . VAL B 1 83 ? 11.18 24.672 -10.93 1 94.75 83 VAL B O 1
ATOM 3010 N N . ALA B 1 84 ? 12.078 22.906 -9.898 1 92.25 84 ALA B N 1
ATOM 3011 C CA . ALA B 1 84 ? 12.391 23.75 -8.75 1 92.25 84 ALA B CA 1
ATOM 3012 C C . ALA B 1 84 ? 13.25 24.953 -9.156 1 92.25 84 ALA B C 1
ATOM 3014 O O . ALA B 1 84 ? 14.109 24.828 -10.039 1 92.25 84 ALA B O 1
ATOM 3015 N N . GLN B 1 85 ? 13.062 26.078 -8.547 1 90.38 85 GLN B N 1
ATOM 3016 C CA . GLN B 1 85 ? 13.742 27.328 -8.891 1 90.38 85 GLN B CA 1
ATOM 3017 C C . GLN B 1 85 ? 15.188 27.312 -8.398 1 90.38 85 GLN B C 1
ATOM 3019 O O . GLN B 1 85 ? 15.516 26.609 -7.434 1 90.38 85 GLN B O 1
ATOM 3024 N N . GLY B 1 86 ? 16.031 28 -9.18 1 90.44 86 GLY B N 1
ATOM 3025 C CA . GLY B 1 86 ? 17.422 28.172 -8.75 1 90.44 86 GLY B CA 1
ATOM 3026 C C . GLY B 1 86 ? 18.406 27.422 -9.625 1 90.44 86 GLY B C 1
ATOM 3027 O O . GLY B 1 86 ? 18 26.609 -10.461 1 90.44 86 GLY B O 1
ATOM 3028 N N . ASP B 1 87 ? 19.656 27.812 -9.398 1 93.25 87 ASP B N 1
ATOM 3029 C CA . ASP B 1 87 ? 20.719 27.109 -10.109 1 93.25 87 ASP B CA 1
ATOM 3030 C C . ASP B 1 87 ? 20.922 25.703 -9.539 1 93.25 87 ASP B C 1
ATOM 3032 O O . ASP B 1 87 ? 20.922 25.516 -8.32 1 93.25 87 ASP B O 1
ATOM 3036 N N . LYS B 1 88 ? 21.047 24.719 -10.422 1 94.75 88 LYS B N 1
ATOM 3037 C CA . LYS B 1 88 ? 21.156 23.328 -10 1 94.75 88 LYS B CA 1
ATOM 3038 C C . LYS B 1 88 ? 22.609 22.844 -10.07 1 94.75 88 LYS B C 1
ATOM 3040 O O . LYS B 1 88 ? 23.281 23.047 -11.078 1 94.75 88 LYS B O 1
ATOM 3045 N N . SER B 1 89 ? 23.031 22.297 -9.047 1 95.5 89 SER B N 1
ATOM 3046 C CA . SER B 1 89 ? 24.359 21.703 -8.969 1 95.5 89 SER B CA 1
ATOM 3047 C C . SER B 1 89 ? 24.406 20.359 -9.672 1 95.5 89 SER B C 1
ATOM 3049 O O . SER B 1 89 ? 23.359 19.828 -10.07 1 95.5 89 SER B O 1
ATOM 3051 N N . ILE B 1 90 ? 25.547 19.828 -9.805 1 96.56 90 ILE B N 1
ATOM 3052 C CA . ILE B 1 90 ? 25.75 18.594 -10.555 1 96.56 90 ILE B CA 1
ATOM 3053 C C . ILE B 1 90 ? 25.047 17.438 -9.844 1 96.56 90 ILE B C 1
ATOM 3055 O O . ILE B 1 90 ? 24.5 16.547 -10.492 1 96.56 90 ILE B O 1
ATOM 3059 N N . ASP B 1 91 ? 25.078 17.359 -8.523 1 96.06 91 ASP B N 1
ATOM 3060 C CA . ASP B 1 91 ? 24.422 16.281 -7.793 1 96.06 91 ASP B CA 1
ATOM 3061 C C . ASP B 1 91 ? 22.906 16.328 -8.023 1 96.06 91 ASP B C 1
ATOM 3063 O O . ASP B 1 91 ? 22.266 15.281 -8.117 1 96.06 91 ASP B O 1
ATOM 3067 N N . VAL B 1 92 ? 22.359 17.547 -8.195 1 97.19 92 VAL B N 1
ATOM 3068 C CA . VAL B 1 92 ? 20.938 17.688 -8.438 1 97.19 92 VAL B CA 1
ATOM 3069 C C . VAL B 1 92 ? 20.594 17.188 -9.836 1 97.19 92 VAL B C 1
ATOM 3071 O O . VAL B 1 92 ? 19.594 16.484 -10.031 1 97.19 92 VAL B O 1
ATOM 3074 N N . TRP B 1 93 ? 21.422 17.531 -10.805 1 97.44 93 TRP B N 1
ATOM 3075 C CA . TRP B 1 93 ? 21.203 17.047 -12.164 1 97.44 93 TRP B CA 1
ATOM 3076 C C . TRP B 1 93 ? 21.297 15.523 -12.211 1 97.44 93 TRP B C 1
ATOM 3078 O O . TRP B 1 93 ? 20.484 14.867 -12.883 1 97.44 93 TRP B O 1
ATOM 3088 N N . LEU B 1 94 ? 22.25 14.992 -11.516 1 98.12 94 LEU B N 1
ATOM 3089 C CA . LEU B 1 94 ? 22.406 13.547 -11.461 1 98.12 94 LEU B CA 1
ATOM 3090 C C . LEU B 1 94 ? 21.219 12.898 -10.758 1 98.12 94 LEU B C 1
ATOM 3092 O O . LEU B 1 94 ? 20.797 11.797 -11.125 1 98.12 94 LEU B O 1
ATOM 3096 N N . GLU B 1 95 ? 20.688 13.547 -9.797 1 97.5 95 GLU B N 1
ATOM 3097 C CA . GLU B 1 95 ? 19.516 13.039 -9.102 1 97.5 95 GLU B CA 1
ATOM 3098 C C . GLU B 1 95 ? 18.312 12.969 -10.031 1 97.5 95 GLU B C 1
ATOM 3100 O O . GLU B 1 95 ? 17.531 12.016 -9.984 1 97.5 95 GLU B O 1
ATOM 3105 N N . ILE B 1 96 ? 18.141 13.961 -10.852 1 98.12 96 ILE B N 1
ATOM 3106 C CA . ILE B 1 96 ? 17.062 13.977 -11.828 1 98.12 96 ILE B CA 1
ATOM 3107 C C . ILE B 1 96 ? 17.203 12.789 -12.781 1 98.12 96 ILE B C 1
ATOM 3109 O O . ILE B 1 96 ? 16.234 12.102 -13.07 1 98.12 96 ILE B O 1
ATOM 3113 N N . VAL B 1 97 ? 18.422 12.586 -13.219 1 98.19 97 VAL B N 1
ATOM 3114 C CA . VAL B 1 97 ? 18.688 11.461 -14.109 1 98.19 97 VAL B CA 1
ATOM 3115 C C . VAL B 1 97 ? 18.375 10.148 -13.391 1 98.19 97 VAL B C 1
ATOM 3117 O O . VAL B 1 97 ? 17.766 9.25 -13.961 1 98.19 97 VAL B O 1
ATOM 3120 N N . SER B 1 98 ? 18.812 10.023 -12.195 1 98.44 98 SER B N 1
ATOM 3121 C CA . SER B 1 98 ? 18.578 8.82 -11.398 1 98.44 98 SER B CA 1
ATOM 3122 C C . SER B 1 98 ? 17.078 8.531 -11.266 1 98.44 98 SER B C 1
ATOM 3124 O O . SER B 1 98 ? 16.625 7.418 -11.547 1 98.44 98 SER B O 1
ATOM 3126 N N . LYS B 1 99 ? 16.312 9.547 -10.898 1 98.25 99 LYS B N 1
ATOM 3127 C CA . LYS B 1 99 ? 14.875 9.391 -10.727 1 98.25 99 LYS B CA 1
ATOM 3128 C C . LYS B 1 99 ? 14.203 9.016 -12.047 1 98.25 99 LYS B C 1
ATOM 3130 O O . LYS B 1 99 ? 13.258 8.227 -12.07 1 98.25 99 LYS B O 1
ATOM 3135 N N . THR B 1 100 ? 14.695 9.594 -13.109 1 98.38 100 THR B N 1
ATOM 3136 C CA . THR B 1 100 ? 14.156 9.273 -14.43 1 98.38 100 THR B CA 1
ATOM 3137 C C . THR B 1 100 ? 14.406 7.809 -14.781 1 98.38 100 THR B C 1
ATOM 3139 O O . THR B 1 100 ? 13.508 7.117 -15.258 1 98.38 100 THR B O 1
ATOM 3142 N N . CYS B 1 101 ? 15.578 7.379 -14.5 1 98.62 101 CYS B N 1
ATOM 3143 C CA . CYS B 1 101 ? 15.922 5.988 -14.766 1 98.62 101 CYS B CA 1
ATOM 3144 C C . CYS B 1 101 ? 15.086 5.047 -13.906 1 98.62 101 CYS B C 1
ATOM 3146 O O . CYS B 1 101 ? 14.57 4.043 -14.398 1 98.62 101 CYS B O 1
ATOM 3148 N N . PHE B 1 102 ? 14.914 5.375 -12.648 1 98.25 102 PHE B N 1
ATOM 3149 C CA . PHE B 1 102 ? 14.086 4.562 -11.766 1 98.25 102 PHE B CA 1
ATOM 3150 C C . PHE B 1 102 ? 12.633 4.555 -12.25 1 98.25 102 PHE B C 1
ATOM 3152 O O . PHE B 1 102 ? 11.961 3.527 -12.172 1 98.25 102 PHE B O 1
ATOM 3159 N N . GLY B 1 103 ? 12.188 5.723 -12.688 1 98.38 103 GLY B N 1
ATOM 3160 C CA . GLY B 1 103 ? 10.844 5.793 -13.242 1 98.38 103 GLY B CA 1
ATOM 3161 C C . GLY B 1 103 ? 10.656 4.902 -14.461 1 98.38 103 GLY B C 1
ATOM 3162 O O . GLY B 1 103 ? 9.633 4.223 -14.578 1 98.38 103 GLY B O 1
ATOM 3163 N N . MET B 1 104 ? 11.609 4.887 -15.312 1 98.62 104 MET B N 1
ATOM 3164 C CA . MET B 1 104 ? 11.547 4.059 -16.516 1 98.62 104 MET B CA 1
ATOM 3165 C C . MET B 1 104 ? 11.562 2.576 -16.156 1 98.62 104 MET B C 1
ATOM 3167 O O . MET B 1 104 ? 10.82 1.783 -16.719 1 98.62 104 MET B O 1
ATOM 3171 N N . PHE B 1 105 ? 12.414 2.273 -15.281 1 98.06 105 PHE B N 1
ATOM 3172 C CA . PHE B 1 105 ? 12.453 0.907 -14.766 1 98.06 105 PHE B CA 1
ATOM 3173 C C . PHE B 1 105 ? 11.078 0.485 -14.25 1 98.06 105 PHE B C 1
ATOM 3175 O O . PHE B 1 105 ? 10.562 -0.571 -14.625 1 98.06 105 PHE B O 1
ATOM 3182 N N . GLY B 1 106 ? 10.531 1.328 -13.398 1 97.56 106 GLY B N 1
ATOM 3183 C CA . GLY B 1 106 ? 9.219 1.044 -12.844 1 97.56 106 GLY B CA 1
ATOM 3184 C C . GLY B 1 106 ? 8.141 0.944 -13.906 1 97.56 106 GLY B C 1
ATOM 3185 O O . GLY B 1 106 ? 7.246 0.1 -13.812 1 97.56 106 GLY B O 1
ATOM 3186 N N . MET B 1 107 ? 8.188 1.772 -14.836 1 98 107 MET B N 1
ATOM 3187 C CA . MET B 1 107 ? 7.207 1.774 -15.922 1 98 107 MET B CA 1
ATOM 3188 C C . MET B 1 107 ? 7.262 0.469 -16.703 1 98 107 MET B C 1
ATOM 3190 O O . MET B 1 107 ? 6.223 -0.119 -17.016 1 98 107 MET B O 1
ATOM 3194 N N . MET B 1 108 ? 8.414 0.027 -17 1 97.94 108 MET B N 1
ATOM 3195 C CA . MET B 1 108 ? 8.578 -1.212 -17.75 1 97.94 108 MET B CA 1
ATOM 3196 C C . MET B 1 108 ? 8.094 -2.41 -16.938 1 97.94 108 MET B C 1
ATOM 3198 O O . MET B 1 108 ? 7.477 -3.326 -17.484 1 97.94 108 MET B O 1
ATOM 3202 N N . GLU B 1 109 ? 8.391 -2.396 -15.656 1 96.19 109 GLU B N 1
ATOM 3203 C CA . GLU B 1 109 ? 7.879 -3.453 -14.781 1 96.19 109 GLU B CA 1
ATOM 3204 C C . GLU B 1 109 ? 6.352 -3.475 -14.773 1 96.19 109 GLU B C 1
ATOM 3206 O O . GLU B 1 109 ? 5.742 -4.547 -14.766 1 96.19 109 GLU B O 1
ATOM 3211 N N . THR B 1 110 ? 5.777 -2.299 -14.781 1 96.38 110 THR B N 1
ATOM 3212 C CA . THR B 1 110 ? 4.32 -2.197 -14.75 1 96.38 110 THR B CA 1
ATOM 3213 C C . THR B 1 110 ? 3.713 -2.705 -16.047 1 96.38 110 THR B C 1
ATOM 3215 O O . THR B 1 110 ? 2.748 -3.473 -16.031 1 96.38 110 THR B O 1
ATOM 3218 N N . VAL B 1 111 ? 4.289 -2.408 -17.172 1 96.25 111 VAL B N 1
ATOM 3219 C CA . VAL B 1 111 ? 3.715 -2.754 -18.469 1 96.25 111 VAL B CA 1
ATOM 3220 C C . VAL B 1 111 ? 3.82 -4.262 -18.703 1 96.25 111 VAL B C 1
ATOM 3222 O O . VAL B 1 111 ? 3.014 -4.844 -19.422 1 96.25 111 VAL B O 1
ATOM 3225 N N . THR B 1 112 ? 4.75 -4.891 -18.016 1 96.25 112 THR B N 1
ATOM 3226 C CA . THR B 1 112 ? 4.961 -6.316 -18.25 1 96.25 112 THR B CA 1
ATOM 3227 C C . THR B 1 112 ? 4.383 -7.141 -17.109 1 96.25 112 THR B C 1
ATOM 3229 O O . THR B 1 112 ? 4.711 -8.32 -16.953 1 96.25 112 THR B O 1
ATOM 3232 N N . LEU B 1 113 ? 3.607 -6.547 -16.266 1 95.19 113 LEU B N 1
ATOM 3233 C CA . LEU B 1 113 ? 3.076 -7.211 -15.078 1 95.19 113 LEU B CA 1
ATOM 3234 C C . LEU B 1 113 ? 2.26 -8.438 -15.469 1 95.19 113 LEU B C 1
ATOM 3236 O O . LEU B 1 113 ? 2.436 -9.516 -14.891 1 95.19 113 LEU B O 1
ATOM 3240 N N . LEU B 1 114 ? 1.377 -8.352 -16.5 1 92.94 114 LEU B N 1
ATOM 3241 C CA . LEU B 1 114 ? 0.542 -9.477 -16.906 1 92.94 114 LEU B CA 1
ATOM 3242 C C . LEU B 1 114 ? 1.392 -10.602 -17.484 1 92.94 114 LEU B C 1
ATOM 3244 O O . LEU B 1 114 ? 1.069 -11.781 -17.312 1 92.94 114 LEU B O 1
ATOM 3248 N N . ASP B 1 115 ? 2.479 -10.281 -18.156 1 94.62 115 ASP B N 1
ATOM 3249 C CA . ASP B 1 115 ? 3.393 -11.289 -18.703 1 94.62 115 ASP B CA 1
ATOM 3250 C C . ASP B 1 115 ? 4.141 -12 -17.578 1 94.62 115 ASP B C 1
ATOM 3252 O O . ASP B 1 115 ? 4.422 -13.203 -17.672 1 94.62 115 ASP B O 1
ATOM 3256 N N . LEU B 1 116 ? 4.426 -11.266 -16.547 1 90.81 116 LEU B N 1
ATOM 3257 C CA . LEU B 1 116 ? 5.105 -11.852 -15.398 1 90.81 116 LEU B CA 1
ATOM 3258 C C . LEU B 1 116 ? 4.223 -12.883 -14.711 1 90.81 116 LEU B C 1
ATOM 3260 O O . LEU B 1 116 ? 4.719 -13.883 -14.18 1 90.81 116 LEU B O 1
ATOM 3264 N N . CYS B 1 117 ? 2.885 -12.641 -14.648 1 89.88 117 CYS B N 1
ATOM 3265 C CA . CYS B 1 117 ? 1.957 -13.57 -14.016 1 89.88 117 CYS B CA 1
ATOM 3266 C C . CYS B 1 117 ? 2.006 -14.938 -14.688 1 89.88 117 CYS B C 1
ATOM 3268 O O . CYS B 1 117 ? 1.615 -15.938 -14.086 1 89.88 117 CYS B O 1
ATOM 3270 N N . GLY B 1 118 ? 2.412 -15.039 -15.898 1 85.94 118 GLY B N 1
ATOM 3271 C CA . GLY B 1 118 ? 2.607 -16.297 -16.594 1 85.94 118 GLY B CA 1
ATOM 3272 C C . GLY B 1 118 ? 1.307 -17 -16.938 1 85.94 118 GLY B C 1
ATOM 3273 O O . GLY B 1 118 ? 1.25 -18.234 -16.969 1 85.94 118 GLY B O 1
ATOM 3274 N N . ILE B 1 119 ? 0.249 -16.297 -17.016 1 87.75 119 ILE B N 1
ATOM 3275 C CA . ILE B 1 119 ? -1.041 -16.891 -17.359 1 87.75 119 ILE B CA 1
ATOM 3276 C C . ILE B 1 119 ? -1.215 -16.906 -18.875 1 87.75 119 ILE B C 1
ATOM 3278 O O . ILE B 1 119 ? -1.182 -15.859 -19.531 1 87.75 119 ILE B O 1
ATOM 3282 N N . ASP B 1 120 ? -1.437 -18.094 -19.312 1 83 120 ASP B N 1
ATOM 3283 C CA . ASP B 1 120 ? -1.565 -18.266 -20.766 1 83 120 ASP B CA 1
ATOM 3284 C C . ASP B 1 120 ? -2.742 -17.453 -21.312 1 83 120 ASP B C 1
ATOM 3286 O O . ASP B 1 120 ? -3.783 -17.359 -20.656 1 83 120 ASP B O 1
ATOM 3290 N N . ASN B 1 121 ? -2.629 -16.844 -22.453 1 80.56 121 ASN B N 1
ATOM 3291 C CA . ASN B 1 121 ? -3.652 -16.125 -23.203 1 80.56 121 ASN B CA 1
ATOM 3292 C C . ASN B 1 121 ? -3.877 -14.719 -22.641 1 80.56 121 ASN B C 1
ATOM 3294 O O . ASN B 1 121 ? -4.742 -13.984 -23.125 1 80.56 121 ASN B O 1
ATOM 3298 N N . LEU B 1 122 ? -3.223 -14.438 -21.516 1 84.81 122 LEU B N 1
ATOM 3299 C CA . LEU B 1 122 ? -3.334 -13.07 -21 1 84.81 122 LEU B CA 1
ATOM 3300 C C . LEU B 1 122 ? -2.031 -12.305 -21.203 1 84.81 122 LEU B C 1
ATOM 3302 O O . LEU B 1 122 ? -1.895 -11.172 -20.75 1 84.81 122 LEU B O 1
ATOM 3306 N N . ARG B 1 123 ? -1.157 -12.898 -21.859 1 87.44 123 ARG B N 1
ATOM 3307 C CA . ARG B 1 123 ? 0.116 -12.242 -22.141 1 87.44 123 ARG B CA 1
ATOM 3308 C C . ARG B 1 123 ? -0.059 -11.117 -23.156 1 87.44 123 ARG B C 1
ATOM 3310 O O . ARG B 1 123 ? -0.817 -11.25 -24.125 1 87.44 123 ARG B O 1
ATOM 3317 N N . ILE B 1 124 ? 0.568 -10.008 -22.906 1 89.56 124 ILE B N 1
ATOM 3318 C CA . ILE B 1 124 ? 0.496 -8.852 -23.797 1 89.56 124 ILE B CA 1
ATOM 3319 C C . ILE B 1 124 ? 1.592 -8.945 -24.859 1 89.56 124 ILE B C 1
ATOM 3321 O O . ILE B 1 124 ? 1.36 -8.641 -26.031 1 89.56 124 ILE B O 1
ATOM 3325 N N . PHE B 1 125 ? 2.764 -9.422 -24.375 1 94.06 125 PHE B N 1
ATOM 3326 C CA . PHE B 1 125 ? 3.924 -9.492 -25.25 1 94.06 125 PHE B CA 1
ATOM 3327 C C . PHE B 1 125 ? 4.312 -10.945 -25.516 1 94.06 125 PHE B C 1
ATOM 3329 O O . PHE B 1 125 ? 3.971 -11.836 -24.734 1 94.06 125 PHE B O 1
ATOM 3336 N N . SER B 1 126 ? 4.957 -11.125 -26.703 1 93.88 126 SER B N 1
ATOM 3337 C CA . SER B 1 126 ? 5.578 -12.43 -26.938 1 93.88 126 SER B CA 1
ATOM 3338 C C . SER B 1 126 ? 6.684 -12.703 -25.922 1 93.88 126 SER B C 1
ATOM 3340 O O . SER B 1 126 ? 7.207 -11.781 -25.297 1 93.88 126 SER B O 1
ATOM 3342 N N . PRO B 1 127 ? 6.953 -13.969 -25.688 1 93.06 127 PRO B N 1
ATOM 3343 C CA . PRO B 1 127 ? 8.023 -14.297 -24.734 1 93.06 127 PRO B CA 1
ATOM 3344 C C . PRO B 1 127 ? 9.344 -13.617 -25.078 1 93.06 127 PRO B C 1
ATOM 3346 O O . PRO B 1 127 ? 10.086 -13.203 -24.188 1 93.06 127 PRO B O 1
ATOM 3349 N N . GLU B 1 128 ? 9.703 -13.508 -26.344 1 95.25 128 GLU B N 1
ATOM 3350 C CA . GLU B 1 128 ? 10.938 -12.867 -26.766 1 95.25 128 GLU B CA 1
ATOM 3351 C C . GLU B 1 128 ? 10.922 -11.375 -26.438 1 95.25 128 GLU B C 1
ATOM 3353 O O . GLU B 1 128 ? 11.898 -10.828 -25.922 1 95.25 128 GLU B O 1
ATOM 3358 N N . LYS B 1 129 ? 9.82 -10.719 -26.766 1 96.5 129 LYS B N 1
ATOM 3359 C CA . LYS B 1 129 ? 9.695 -9.289 -26.484 1 96.5 129 LYS B CA 1
ATOM 3360 C C . LYS B 1 129 ? 9.688 -9.016 -24.984 1 96.5 129 LYS B C 1
ATOM 3362 O O . LYS B 1 129 ? 10.242 -8.016 -24.531 1 96.5 129 LYS B O 1
ATOM 3367 N N . PHE B 1 130 ? 9.023 -9.859 -24.25 1 95.62 130 PHE B N 1
ATOM 3368 C CA . PHE B 1 130 ? 9.031 -9.742 -22.797 1 95.62 130 PHE B CA 1
ATOM 3369 C C . PHE B 1 130 ? 10.453 -9.789 -22.266 1 95.62 130 PHE B C 1
ATOM 3371 O O . PHE B 1 130 ? 10.828 -8.977 -21.422 1 95.62 130 PHE B O 1
ATOM 3378 N N . SER B 1 131 ? 11.227 -10.719 -22.719 1 95 131 SER B N 1
ATOM 3379 C CA . SER B 1 131 ? 12.609 -10.859 -22.266 1 95 131 SER B CA 1
ATOM 3380 C C . SER B 1 131 ? 13.43 -9.633 -22.625 1 95 131 SER B C 1
ATOM 3382 O O . SER B 1 131 ? 14.297 -9.211 -21.859 1 95 131 SER B O 1
ATOM 3384 N N . GLU B 1 132 ? 13.141 -9.078 -23.75 1 97.06 132 GLU B N 1
ATOM 3385 C CA . GLU B 1 132 ? 13.844 -7.871 -24.188 1 97.06 132 GLU B CA 1
ATOM 3386 C C . GLU B 1 132 ? 13.523 -6.688 -23.281 1 97.06 132 GLU B C 1
ATOM 3388 O O . GLU B 1 132 ? 14.422 -5.953 -22.859 1 97.06 132 GLU B O 1
ATOM 3393 N N . ILE B 1 133 ? 12.25 -6.543 -23.047 1 97.62 133 ILE B N 1
ATOM 3394 C CA . ILE B 1 133 ? 11.828 -5.441 -22.203 1 97.62 133 ILE B CA 1
ATOM 3395 C C . ILE B 1 133 ? 12.406 -5.625 -20.797 1 97.62 133 ILE B C 1
ATOM 3397 O O . ILE B 1 133 ? 12.844 -4.66 -20.172 1 97.62 133 ILE B O 1
ATOM 3401 N N . ASP B 1 134 ? 12.406 -6.809 -20.328 1 95.62 134 ASP B N 1
ATOM 3402 C CA . ASP B 1 134 ? 12.977 -7.09 -19.016 1 95.62 134 ASP B CA 1
ATOM 3403 C C . ASP B 1 134 ? 14.469 -6.754 -18.984 1 95.62 134 ASP B C 1
ATOM 3405 O O . ASP B 1 134 ? 14.953 -6.172 -18 1 95.62 134 ASP B O 1
ATOM 3409 N N . TYR B 1 135 ? 15.195 -7.09 -20.047 1 96.88 135 TYR B N 1
ATOM 3410 C CA . TYR B 1 135 ? 16.609 -6.762 -20.141 1 96.88 135 TYR B CA 1
ATOM 3411 C C . TYR B 1 135 ? 16.828 -5.254 -20.078 1 96.88 135 TYR B C 1
ATOM 3413 O O . TYR B 1 135 ? 17.688 -4.777 -19.312 1 96.88 135 TYR B O 1
ATOM 3421 N N . GLN B 1 136 ? 16.047 -4.527 -20.812 1 97.81 136 GLN B N 1
ATOM 3422 C CA . GLN B 1 136 ? 16.141 -3.07 -20.812 1 97.81 136 GLN B CA 1
ATOM 3423 C C . GLN B 1 136 ? 15.797 -2.486 -19.453 1 97.81 136 GLN B C 1
ATOM 3425 O O . GLN B 1 136 ? 16.422 -1.521 -19 1 97.81 136 GLN B O 1
ATOM 3430 N N . SER B 1 137 ? 14.773 -3.066 -18.859 1 98.12 137 SER B N 1
ATOM 3431 C CA . SER B 1 137 ? 14.367 -2.602 -17.531 1 98.12 137 SER B CA 1
ATOM 3432 C C . SER B 1 137 ? 15.508 -2.732 -16.531 1 98.12 137 SER B C 1
ATOM 3434 O O . SER B 1 137 ? 15.719 -1.841 -15.711 1 98.12 137 SER B O 1
ATOM 3436 N N . GLN B 1 138 ? 16.281 -3.777 -16.656 1 97.94 138 GLN B N 1
ATOM 3437 C CA . GLN B 1 138 ? 17.406 -4.004 -15.758 1 97.94 138 GLN B CA 1
ATOM 3438 C C . GLN B 1 138 ? 18.531 -2.992 -16.016 1 97.94 138 GLN B C 1
ATOM 3440 O O . GLN B 1 138 ? 19.203 -2.561 -15.078 1 97.94 138 GLN B O 1
ATOM 3445 N N . LEU B 1 139 ? 18.656 -2.629 -17.234 1 98.38 139 LEU B N 1
ATOM 3446 C CA . LEU B 1 139 ? 19.656 -1.617 -17.562 1 98.38 139 LEU B CA 1
ATOM 3447 C C . LEU B 1 139 ? 19.281 -0.265 -16.969 1 98.38 139 LEU B C 1
ATOM 3449 O O . LEU B 1 139 ? 20.141 0.454 -16.453 1 98.38 139 LEU B O 1
ATOM 3453 N N . PHE B 1 140 ? 18.031 0.026 -17.047 1 98.62 140 PHE B N 1
ATOM 3454 C CA . PHE B 1 140 ? 17.562 1.27 -16.453 1 98.62 140 PHE B CA 1
ATOM 3455 C C . PHE B 1 140 ? 17.703 1.227 -14.93 1 98.62 140 PHE B C 1
ATOM 3457 O O . PHE B 1 140 ? 18.047 2.234 -14.305 1 98.62 140 PHE B O 1
ATOM 3464 N N . TRP B 1 141 ? 17.406 0.098 -14.383 1 98.44 141 TRP B N 1
ATOM 3465 C CA . TRP B 1 141 ? 17.594 -0.054 -12.945 1 98.44 141 TRP B CA 1
ATOM 3466 C C . TRP B 1 141 ? 19.047 0.161 -12.555 1 98.44 141 TRP B C 1
ATOM 3468 O O . TRP B 1 141 ? 19.344 0.914 -11.625 1 98.44 141 TRP B O 1
ATOM 3478 N N . PHE B 1 142 ? 19.938 -0.422 -13.297 1 98.44 142 PHE B N 1
ATOM 3479 C CA . PHE B 1 142 ? 21.375 -0.271 -13.039 1 98.44 142 PHE B CA 1
ATOM 3480 C C . PHE B 1 142 ? 21.797 1.187 -13.18 1 98.44 142 PHE B C 1
ATOM 3482 O O . PHE B 1 142 ? 22.5 1.716 -12.32 1 98.44 142 PHE B O 1
ATOM 3489 N N . ALA B 1 143 ? 21.375 1.795 -14.25 1 98.56 143 ALA B N 1
ATOM 3490 C CA . ALA B 1 143 ? 21.734 3.191 -14.484 1 98.56 143 ALA B CA 1
ATOM 3491 C C . ALA B 1 143 ? 21.219 4.082 -13.352 1 98.56 143 ALA B C 1
ATOM 3493 O O . ALA B 1 143 ? 21.922 5.012 -12.922 1 98.56 143 ALA B O 1
ATOM 3494 N N . GLY B 1 144 ? 20.031 3.805 -12.891 1 98.62 144 GLY B N 1
ATOM 3495 C CA . GLY B 1 144 ? 19.5 4.555 -11.758 1 98.62 144 GLY B CA 1
ATOM 3496 C C . GLY B 1 144 ? 20.328 4.398 -10.5 1 98.62 144 GLY B C 1
ATOM 3497 O O . GLY B 1 144 ? 20.641 5.383 -9.828 1 98.62 144 GLY B O 1
ATOM 3498 N N . LEU B 1 145 ? 20.703 3.189 -10.25 1 98.38 145 LEU B N 1
ATOM 3499 C CA . LEU B 1 145 ? 21.516 2.91 -9.07 1 98.38 145 LEU B CA 1
ATOM 3500 C C . LEU B 1 145 ? 22.906 3.527 -9.203 1 98.38 145 LEU B C 1
ATOM 3502 O O . LEU B 1 145 ? 23.422 4.105 -8.242 1 98.38 145 LEU B O 1
ATOM 3506 N N . TYR B 1 146 ? 23.422 3.404 -10.375 1 98.38 146 TYR B N 1
ATOM 3507 C CA . TYR B 1 146 ? 24.766 3.943 -10.633 1 98.38 146 TYR B CA 1
ATOM 3508 C C . TYR B 1 146 ? 24.781 5.453 -10.406 1 98.38 146 TYR B C 1
ATOM 3510 O O . TYR B 1 146 ? 25.672 5.969 -9.727 1 98.38 146 TYR B O 1
ATOM 3518 N N . THR B 1 147 ? 23.844 6.105 -10.938 1 98.38 147 THR B N 1
ATOM 3519 C CA . THR B 1 147 ? 23.781 7.555 -10.789 1 98.38 147 THR B CA 1
ATOM 3520 C C . THR B 1 147 ? 23.469 7.938 -9.352 1 98.38 147 THR B C 1
ATOM 3522 O O . THR B 1 147 ? 23.938 8.961 -8.852 1 98.38 147 THR B O 1
ATOM 3525 N N . SER B 1 148 ? 22.688 7.16 -8.719 1 98.06 148 SER B N 1
ATOM 3526 C CA . SER B 1 148 ? 22.406 7.391 -7.309 1 98.06 148 SER B CA 1
ATOM 3527 C C . SER B 1 148 ? 23.672 7.289 -6.465 1 98.06 148 SER B C 1
ATOM 3529 O O . SER B 1 148 ? 23.875 8.078 -5.539 1 98.06 148 SER B O 1
ATOM 3531 N N . VAL B 1 149 ? 24.484 6.383 -6.742 1 98.31 149 VAL B N 1
ATOM 3532 C CA . VAL B 1 149 ? 25.75 6.223 -6.055 1 98.31 149 VAL B CA 1
ATOM 3533 C C . VAL B 1 149 ? 26.609 7.473 -6.254 1 98.31 149 VAL B C 1
ATOM 3535 O O . VAL B 1 149 ? 27.188 7.996 -5.297 1 98.31 149 VAL B O 1
ATOM 3538 N N . LEU B 1 150 ? 26.625 7.977 -7.453 1 98.44 150 LEU B N 1
ATOM 3539 C CA . LEU B 1 150 ? 27.406 9.18 -7.742 1 98.44 150 LEU B CA 1
ATOM 3540 C C . LEU B 1 150 ? 26.891 10.367 -6.93 1 98.44 150 LEU B C 1
ATOM 3542 O O . LEU B 1 150 ? 27.672 11.133 -6.375 1 98.44 150 LEU B O 1
ATOM 3546 N N . VAL B 1 151 ? 25.594 10.5 -6.895 1 97.94 151 VAL B N 1
ATOM 3547 C CA . VAL B 1 151 ? 24.984 11.578 -6.133 1 97.94 151 VAL B CA 1
ATOM 3548 C C . VAL B 1 151 ? 25.406 11.484 -4.668 1 97.94 151 VAL B C 1
ATOM 3550 O O . VAL B 1 151 ? 25.828 12.484 -4.078 1 97.94 151 VAL B O 1
ATOM 3553 N N . THR B 1 152 ? 25.344 10.273 -4.129 1 97.75 152 THR B N 1
ATOM 3554 C CA . THR B 1 152 ? 25.656 10.07 -2.719 1 97.75 152 THR B CA 1
ATOM 3555 C C . THR B 1 152 ? 27.141 10.328 -2.445 1 97.75 152 THR B C 1
ATOM 3557 O O . THR B 1 152 ? 27.484 10.914 -1.417 1 97.75 152 THR B O 1
ATOM 3560 N N . VAL B 1 153 ? 27.969 9.938 -3.352 1 97.5 153 VAL B N 1
ATOM 3561 C CA . VAL B 1 153 ? 29.391 10.164 -3.199 1 97.5 153 VAL B CA 1
ATOM 3562 C C . VAL B 1 153 ? 29.688 11.664 -3.191 1 97.5 153 VAL B C 1
ATOM 3564 O O . VAL B 1 153 ? 30.453 12.148 -2.363 1 97.5 153 VAL B O 1
ATOM 3567 N N . ILE B 1 154 ? 29.078 12.367 -4.066 1 97.19 154 ILE B N 1
ATOM 3568 C CA . ILE B 1 154 ? 29.266 13.812 -4.152 1 97.19 154 ILE B CA 1
ATOM 3569 C C . ILE B 1 154 ? 28.781 14.477 -2.859 1 97.19 154 ILE B C 1
ATOM 3571 O O . ILE B 1 154 ? 29.484 15.32 -2.295 1 97.19 154 ILE B O 1
ATOM 3575 N N . ARG B 1 155 ? 27.688 14.094 -2.373 1 95.69 155 ARG B N 1
ATOM 3576 C CA . ARG B 1 155 ? 27.109 14.68 -1.162 1 95.69 155 ARG B CA 1
ATOM 3577 C C . ARG B 1 155 ? 27.953 14.32 0.062 1 95.69 155 ARG B C 1
ATOM 3579 O O . ARG B 1 155 ? 28.109 15.141 0.973 1 95.69 155 ARG B O 1
ATOM 3586 N N . LEU B 1 156 ? 28.438 13.109 0.01 1 94.56 156 LEU B N 1
ATOM 3587 C CA . LEU B 1 156 ? 29.328 12.703 1.094 1 94.56 156 LEU B CA 1
ATOM 3588 C C . LEU B 1 156 ? 30.625 13.523 1.073 1 94.56 156 LEU B C 1
ATOM 3590 O O . LEU B 1 156 ? 31.094 13.961 2.121 1 94.56 156 LEU B O 1
ATOM 3594 N N . TYR B 1 157 ? 31.109 13.719 -0.062 1 94.06 157 TYR B N 1
ATOM 3595 C CA . TYR B 1 157 ? 32.312 14.523 -0.212 1 94.06 157 TYR B CA 1
ATOM 3596 C C . TYR B 1 157 ? 32.094 15.953 0.256 1 94.06 157 TYR B C 1
ATOM 3598 O O . TYR B 1 157 ? 32.906 16.531 0.966 1 94.06 157 TYR B O 1
ATOM 3606 N N . ARG B 1 158 ? 30.969 16.531 -0.069 1 92.94 158 ARG B N 1
ATOM 3607 C CA . ARG B 1 158 ? 30.625 17.891 0.336 1 92.94 158 ARG B CA 1
ATOM 3608 C C . ARG B 1 158 ? 30.422 17.984 1.846 1 92.94 158 ARG B C 1
ATOM 3610 O O . ARG B 1 158 ? 30.812 18.969 2.471 1 92.94 158 ARG B O 1
ATOM 3617 N N . LEU B 1 159 ? 29.844 16.953 2.367 1 91.06 159 LEU B N 1
ATOM 3618 C CA . LEU B 1 159 ? 29.578 16.922 3.803 1 91.06 159 LEU B CA 1
ATOM 3619 C C . LEU B 1 159 ? 30.891 16.891 4.59 1 91.06 159 LEU B C 1
ATOM 3621 O O . LEU B 1 159 ? 31.047 17.625 5.57 1 91.06 159 LEU B O 1
ATOM 3625 N N . VAL B 1 160 ? 31.875 16.203 4.129 1 88.19 160 VAL B N 1
ATOM 3626 C CA . VAL B 1 160 ? 33.125 16.031 4.855 1 88.19 160 VAL B CA 1
ATOM 3627 C C . VAL B 1 160 ? 34.062 17.203 4.566 1 88.19 160 VAL B C 1
ATOM 3629 O O . VAL B 1 160 ? 34.875 17.562 5.402 1 88.19 160 VAL B O 1
ATOM 3632 N N . SER B 1 161 ? 33.875 17.844 3.488 1 87.44 161 SER B N 1
ATOM 3633 C CA . SER B 1 161 ? 34.75 18.953 3.092 1 87.44 161 SER B CA 1
ATOM 3634 C C . SER B 1 161 ? 34.25 20.281 3.637 1 87.44 161 SER B C 1
ATOM 3636 O O . SER B 1 161 ? 34.938 21.297 3.543 1 87.44 161 SER B O 1
ATOM 3638 N N . SER B 1 162 ? 32.969 20.344 4.082 1 80.19 162 SER B N 1
ATOM 3639 C CA . SER B 1 162 ? 32.438 21.578 4.637 1 80.19 162 SER B CA 1
ATOM 3640 C C . SER B 1 162 ? 33.094 21.922 5.965 1 80.19 162 SER B C 1
ATOM 3642 O O . SER B 1 162 ? 33.219 21.078 6.852 1 80.19 162 SER B O 1
ATOM 3644 N N . PRO B 1 163 ? 33.75 23.156 6.051 1 71.69 163 PRO B N 1
ATOM 3645 C CA . PRO B 1 163 ? 34.406 23.562 7.305 1 71.69 163 PRO B CA 1
ATOM 3646 C C . PRO B 1 163 ? 33.406 23.797 8.43 1 71.69 163 PRO B C 1
ATOM 3648 O O . PRO B 1 163 ? 32.219 24.094 8.164 1 71.69 163 PRO B O 1
ATOM 3651 N N . PRO B 1 164 ? 33.656 23.484 9.719 1 64.94 164 PRO B N 1
ATOM 3652 C CA . PRO B 1 164 ? 32.781 23.828 10.828 1 64.94 164 PRO B CA 1
ATOM 3653 C C . PRO B 1 164 ? 32.406 25.312 10.836 1 64.94 164 PRO B C 1
ATOM 3655 O O . PRO B 1 164 ? 33.188 26.141 10.336 1 64.94 164 PRO B O 1
ATOM 3658 N N . ALA B 1 165 ? 31.156 25.766 10.891 1 55.16 165 ALA B N 1
ATOM 3659 C CA . ALA B 1 165 ? 30.688 27.156 10.82 1 55.16 165 ALA B CA 1
ATOM 3660 C C . ALA B 1 165 ? 31.719 28.109 11.406 1 55.16 165 ALA B C 1
ATOM 3662 O O . ALA B 1 165 ? 31.703 29.312 11.109 1 55.16 165 ALA B O 1
ATOM 3663 N N . ALA B 1 166 ? 32.5 28.016 12.453 1 48.03 166 ALA B N 1
ATOM 3664 C CA . ALA B 1 166 ? 33.125 29.094 13.219 1 48.03 166 ALA B CA 1
ATOM 3665 C C . ALA B 1 166 ? 34.188 29.812 12.391 1 48.03 166 ALA B C 1
ATOM 3667 O O . ALA B 1 166 ? 34.594 30.938 12.727 1 48.03 166 ALA B O 1
ATOM 3668 N N . VAL B 1 167 ? 35.031 29.109 11.781 1 42.28 167 VAL B N 1
ATOM 3669 C CA . VAL B 1 167 ? 36.281 29.828 11.641 1 42.28 167 VAL B CA 1
ATOM 3670 C C . VAL B 1 167 ? 36.125 30.969 10.648 1 42.28 167 VAL B C 1
ATOM 3672 O O . VAL B 1 167 ? 36.062 30.75 9.438 1 42.28 167 VAL B O 1
ATOM 3675 N N . THR B 1 168 ? 35.125 31.75 10.781 1 36.28 168 THR B N 1
ATOM 3676 C CA . THR B 1 168 ? 35.344 33 10.062 1 36.28 168 THR B CA 1
ATOM 3677 C C . THR B 1 168 ? 36.719 33.562 10.367 1 36.28 168 THR B C 1
ATOM 3679 O O . THR B 1 168 ? 37.094 33.75 11.531 1 36.28 168 THR B O 1
ATOM 3682 N N . ARG B 1 169 ? 37.719 33.469 9.453 1 38.09 169 ARG B N 1
ATOM 3683 C CA . ARG B 1 169 ? 39.031 34.031 9.453 1 38.09 169 ARG B CA 1
ATOM 3684 C C . ARG B 1 169 ? 39.031 35.5 9.914 1 38.09 169 ARG B C 1
ATOM 3686 O O . ARG B 1 169 ? 40.031 36.188 9.82 1 38.09 169 ARG B O 1
ATOM 3693 N N . GLN B 1 170 ? 37.719 36.094 10.195 1 34.03 170 GLN B N 1
ATOM 3694 C CA . GLN B 1 170 ? 37.938 37.531 10.445 1 34.03 170 GLN B CA 1
ATOM 3695 C C . GLN B 1 170 ? 38.938 37.75 11.562 1 34.03 170 GLN B C 1
ATOM 3697 O O . GLN B 1 170 ? 39.688 38.719 11.555 1 34.03 170 GLN B O 1
ATOM 3702 N N . SER B 1 171 ? 38.656 37.062 12.672 1 32.31 171 SER B N 1
ATOM 3703 C CA . SER B 1 171 ? 39.281 37.719 13.812 1 32.31 171 SER B CA 1
ATOM 3704 C C . SER B 1 171 ? 40.781 37.562 13.781 1 32.31 171 SER B C 1
ATOM 3706 O O . SER B 1 171 ? 41.469 37.938 14.734 1 32.31 171 SER B O 1
ATOM 3708 N N . VAL B 1 172 ? 41.25 36.531 13 1 30.36 172 VAL B N 1
ATOM 3709 C CA . VAL B 1 172 ? 42.719 36.625 13.156 1 30.36 172 VAL B CA 1
ATOM 3710 C C . VAL B 1 172 ? 43.25 37.875 12.477 1 30.36 172 VAL B C 1
ATOM 3712 O O . VAL B 1 172 ? 43.25 37.969 11.242 1 30.36 172 VAL B O 1
ATOM 3715 N N . SER B 1 173 ? 42.656 39.094 12.695 1 28.91 173 SER B N 1
ATOM 3716 C CA . SER B 1 173 ? 43.469 40.281 12.406 1 28.91 173 SER B CA 1
ATOM 3717 C C . SER B 1 173 ? 44.938 40 12.609 1 28.91 173 SER B C 1
ATOM 3719 O O . SER B 1 173 ? 45.375 39.719 13.727 1 28.91 173 SER B O 1
ATOM 3721 N N . THR B 1 174 ? 45.5 39.125 11.836 1 28.83 174 THR B N 1
ATOM 3722 C CA . THR B 1 174 ? 46.969 39.125 11.773 1 28.83 174 THR B CA 1
ATOM 3723 C C . THR B 1 174 ? 47.5 40.562 11.734 1 28.83 174 THR B C 1
ATOM 3725 O O . THR B 1 174 ? 47.438 41.219 10.695 1 28.83 174 THR B O 1
ATOM 3728 N N . THR B 1 175 ? 47.062 41.5 12.625 1 28.09 175 THR B N 1
ATOM 3729 C CA . THR B 1 175 ? 47.906 42.656 12.844 1 28.09 175 THR B CA 1
ATOM 3730 C C . THR B 1 175 ? 49.375 42.25 12.812 1 28.09 175 THR B C 1
ATOM 3732 O O . THR B 1 175 ? 49.812 41.438 13.617 1 28.09 175 THR B O 1
ATOM 3735 N N . SER B 1 176 ? 49.938 42.062 11.586 1 29.42 176 SER B N 1
ATOM 3736 C CA . SER B 1 176 ? 51.344 42.031 11.258 1 29.42 176 SER B CA 1
ATOM 3737 C C . SER B 1 176 ? 52.156 42.875 12.234 1 29.42 176 SER B C 1
ATOM 3739 O O . SER B 1 176 ? 52.031 44.094 12.242 1 29.42 176 SER B O 1
ATOM 3741 N N . THR B 1 177 ? 52.062 42.531 13.5 1 29.09 177 THR B N 1
ATOM 3742 C CA . THR B 1 177 ? 53 43.156 14.445 1 29.09 177 THR B CA 1
ATOM 3743 C C . THR B 1 177 ? 54.406 43.125 13.906 1 29.09 177 THR B C 1
ATOM 3745 O O . THR B 1 177 ? 55.125 42.125 14.039 1 29.09 177 THR B O 1
ATOM 3748 N N . GLU B 1 178 ? 54.531 43.219 12.508 1 30.73 178 GLU B N 1
ATOM 3749 C CA . GLU B 1 178 ? 55.875 43.469 11.984 1 30.73 178 GLU B CA 1
ATOM 3750 C C . GLU B 1 178 ? 56.625 44.469 12.844 1 30.73 178 GLU B C 1
ATOM 3752 O O . GLU B 1 178 ? 57.844 44.594 12.758 1 30.73 178 GLU B O 1
ATOM 3757 N N . ASN B 1 179 ? 55.844 45.469 13.258 1 28.23 179 ASN B N 1
ATOM 3758 C CA . ASN B 1 179 ? 56.656 46.531 13.875 1 28.23 179 ASN B CA 1
ATOM 3759 C C . ASN B 1 179 ? 57.25 46.062 15.203 1 28.23 179 ASN B C 1
ATOM 3761 O O . ASN B 1 179 ? 56.844 46.562 16.266 1 28.23 179 ASN B O 1
ATOM 3765 N N . THR B 1 180 ? 57.188 44.75 15.414 1 29.19 180 THR B N 1
ATOM 3766 C CA . THR B 1 180 ? 57.781 44.281 16.656 1 29.19 180 THR B CA 1
ATOM 3767 C C . THR B 1 180 ? 59.219 44.812 16.828 1 29.19 180 THR B C 1
ATOM 3769 O O . THR B 1 180 ? 59.906 44.5 17.797 1 29.19 180 THR B O 1
ATOM 3772 N N . ALA B 1 181 ? 59.719 45.219 15.586 1 31.48 181 ALA B N 1
ATOM 3773 C CA . ALA B 1 181 ? 61.125 45.625 15.711 1 31.48 181 ALA B CA 1
ATOM 3774 C C . ALA B 1 181 ? 61.25 46.75 16.75 1 31.48 181 ALA B C 1
ATOM 3776 O O . ALA B 1 181 ? 62.25 46.781 17.484 1 31.48 181 ALA B O 1
ATOM 3777 N N . GLU B 1 182 ? 60.281 47.75 16.578 1 29.12 182 GLU B N 1
ATOM 3778 C CA . GLU B 1 182 ? 60.625 48.969 17.266 1 29.12 182 GLU B CA 1
ATOM 3779 C C . GLU B 1 182 ? 60.438 48.844 18.781 1 29.12 182 GLU B C 1
ATOM 3781 O O . GLU B 1 182 ? 60.875 49.688 19.547 1 29.12 182 GLU B O 1
ATOM 3786 N N . LEU B 1 183 ? 59.531 47.938 19.156 1 29.56 183 LEU B N 1
ATOM 3787 C CA . LEU B 1 183 ? 59.25 48 20.578 1 29.56 183 LEU B CA 1
ATOM 3788 C C . LEU B 1 183 ? 60.406 47.5 21.422 1 29.56 183 LEU B C 1
ATOM 3790 O O . LEU B 1 183 ? 60.312 47.406 22.641 1 29.56 183 LEU B O 1
ATOM 3794 N N . VAL B 1 184 ? 61.344 46.781 20.734 1 31.97 184 VAL B N 1
ATOM 3795 C CA . VAL B 1 184 ? 62.438 46.312 21.562 1 31.97 184 VAL B CA 1
ATOM 3796 C C . VAL B 1 184 ? 63.031 47.469 22.375 1 31.97 184 VAL B C 1
ATOM 3798 O O . VAL B 1 184 ? 63.562 47.25 23.453 1 31.97 184 VAL B O 1
ATOM 3801 N N . SER B 1 185 ? 63.125 48.594 21.609 1 30.84 185 SER B N 1
ATOM 3802 C CA . SER B 1 185 ? 64 49.562 22.234 1 30.84 185 SER B CA 1
ATOM 3803 C C . SER B 1 185 ? 63.406 50.125 23.531 1 30.84 185 SER B C 1
ATOM 3805 O O . SER B 1 185 ? 64.062 50.875 24.25 1 30.84 185 SER B O 1
ATOM 3807 N N . ALA B 1 186 ? 62.031 50.25 23.516 1 28.8 186 ALA B N 1
ATOM 3808 C CA . ALA B 1 186 ? 61.5 51.125 24.547 1 28.8 186 ALA B CA 1
ATOM 3809 C C . ALA B 1 186 ? 61.562 50.438 25.922 1 28.8 186 ALA B C 1
ATOM 3811 O O . ALA B 1 186 ? 61 50.938 26.891 1 28.8 186 ALA B O 1
ATOM 3812 N N . GLU B 1 187 ? 61.938 49.188 26 1 31.52 187 GLU B N 1
ATOM 3813 C CA . GLU B 1 187 ? 61.844 48.594 27.328 1 31.52 187 GLU B CA 1
ATOM 3814 C C . GLU B 1 187 ? 62.562 49.438 28.375 1 31.52 187 GLU B C 1
ATOM 3816 O O . GLU B 1 187 ? 62.625 49.062 29.547 1 31.52 187 GLU B O 1
ATOM 3821 N N . LYS B 1 188 ? 63.469 50.281 27.875 1 30.56 188 LYS B N 1
ATOM 3822 C CA . LYS B 1 188 ? 64.312 50.594 29.016 1 30.56 188 LYS B CA 1
ATOM 3823 C C . LYS B 1 188 ? 63.562 51.25 30.141 1 30.56 188 LYS B C 1
ATOM 3825 O O . LYS B 1 188 ? 63.781 50.969 31.312 1 30.56 188 LYS B O 1
ATOM 3830 N N . GLU B 1 189 ? 63 52.438 29.938 1 29.75 189 GLU B N 1
ATOM 3831 C CA . GLU B 1 189 ? 62.969 53.344 31.078 1 29.75 189 GLU B CA 1
ATOM 3832 C C . GLU B 1 189 ? 61.719 53.094 31.938 1 29.75 189 GLU B C 1
ATOM 3834 O O . GLU B 1 189 ? 61.406 53.875 32.812 1 29.75 189 GLU B O 1
ATOM 3839 N N . ALA B 1 190 ? 60.719 52.375 31.484 1 33.84 190 ALA B N 1
ATOM 3840 C CA . ALA B 1 190 ? 59.5 52.594 32.25 1 33.84 190 ALA B CA 1
ATOM 3841 C C . ALA B 1 190 ? 59.594 51.969 33.656 1 33.84 190 ALA B C 1
ATOM 3843 O O . ALA B 1 190 ? 59.531 50.75 33.812 1 33.84 190 ALA B O 1
ATOM 3844 N N . SER B 1 191 ? 60.5 52.469 34.5 1 31.19 191 SER B N 1
ATOM 3845 C CA . SER B 1 191 ? 60.75 52.094 35.906 1 31.19 191 SER B CA 1
ATOM 3846 C C . SER B 1 191 ? 59.438 51.969 36.688 1 31.19 191 SER B C 1
ATOM 3848 O O . SER B 1 191 ? 59.188 50.969 37.344 1 31.19 191 SER B O 1
ATOM 3850 N N . THR B 1 192 ? 58.938 53.094 37.438 1 32.88 192 THR B N 1
ATOM 3851 C CA . THR B 1 192 ? 58.5 53.219 38.812 1 32.88 192 THR B CA 1
ATOM 3852 C C . THR B 1 192 ? 57.031 52.906 38.938 1 32.88 192 THR B C 1
ATOM 3854 O O . THR B 1 192 ? 56.469 52.906 40.031 1 32.88 192 THR B O 1
ATOM 3857 N N . THR B 1 193 ? 56.062 53.25 38.031 1 34.22 193 THR B N 1
ATOM 3858 C CA . THR B 1 193 ? 54.719 53.562 38.531 1 34.22 193 THR B CA 1
ATOM 3859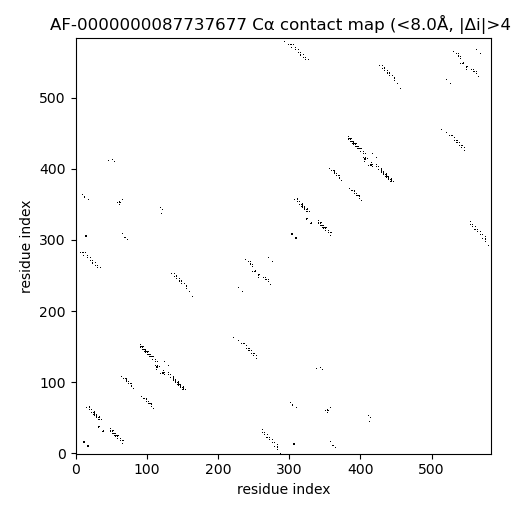 C C . THR B 1 193 ? 54 52.281 38.938 1 34.22 193 THR B C 1
ATOM 3861 O O . THR B 1 193 ? 53.906 51.344 38.125 1 34.22 193 THR B O 1
ATOM 3864 N N . THR B 1 194 ? 53.781 51.812 40.219 1 40.28 194 THR B N 1
ATOM 3865 C CA . THR B 1 194 ? 53.125 50.844 41.094 1 40.28 194 THR B CA 1
ATOM 3866 C C . THR B 1 194 ? 51.688 50.562 40.625 1 40.28 194 THR B C 1
ATOM 3868 O O . THR B 1 194 ? 51.062 49.594 41.062 1 40.28 194 THR B O 1
ATOM 3871 N N . LEU B 1 195 ? 51 51.562 40.188 1 37.97 195 LEU B N 1
ATOM 3872 C CA . LEU B 1 195 ? 49.531 51.469 40.156 1 37.97 195 LEU B CA 1
ATOM 3873 C C . LEU B 1 195 ? 49.062 50.375 39.219 1 37.97 195 LEU B C 1
ATOM 3875 O O . LEU B 1 195 ? 47.906 49.969 39.25 1 37.97 195 LEU B O 1
ATOM 3879 N N . SER B 1 196 ? 49.781 50.062 38.094 1 44.41 196 SER B N 1
ATOM 3880 C CA . SER B 1 196 ? 49.156 49.438 36.938 1 44.41 196 SER B CA 1
ATOM 3881 C C . SER B 1 196 ? 49.031 47.938 37.125 1 44.41 196 SER B C 1
ATOM 3883 O O . SER B 1 196 ? 48.625 47.219 36.188 1 44.41 196 SER B O 1
ATOM 3885 N N . GLU B 1 197 ? 49.344 47.406 38.125 1 49.59 197 GLU B N 1
ATOM 3886 C CA . GLU B 1 197 ? 49.312 45.938 38.25 1 49.59 197 GLU B CA 1
ATOM 3887 C C . GLU B 1 197 ? 47.906 45.438 38.406 1 49.59 197 GLU B C 1
ATOM 3889 O O . GLU B 1 197 ? 47.562 44.344 37.906 1 49.59 197 GLU B O 1
ATOM 3894 N N . LYS B 1 198 ? 47.125 46.094 39.312 1 54.09 198 LYS B N 1
ATOM 3895 C CA . LYS B 1 198 ? 45.75 45.594 39.531 1 54.09 198 LYS B CA 1
ATOM 3896 C C . LYS B 1 198 ? 44.938 45.656 38.25 1 54.09 198 LYS B C 1
ATOM 3898 O O . LYS B 1 198 ? 44.125 44.75 38 1 54.09 198 LYS B O 1
ATOM 3903 N N . SER B 1 199 ? 45.094 46.688 37.5 1 59.56 199 SER B N 1
ATOM 3904 C CA . SER B 1 199 ? 44.406 46.812 36.219 1 59.56 199 SER B CA 1
ATOM 3905 C C . SER B 1 199 ? 44.781 45.719 35.25 1 59.56 199 SER B C 1
ATOM 3907 O O . SER B 1 199 ? 43.938 45.188 34.531 1 59.56 199 SER B O 1
ATOM 3909 N N . SER B 1 200 ? 45.938 45.156 35.562 1 67.25 200 SER B N 1
ATOM 3910 C CA . SER B 1 200 ? 46.5 44.156 34.625 1 67.25 200 SER B CA 1
ATOM 3911 C C . SER B 1 200 ? 45.875 42.781 34.875 1 67.25 200 SER B C 1
ATOM 3913 O O . SER B 1 200 ? 45.531 42.094 33.938 1 67.25 200 SER B O 1
ATOM 3915 N N . LYS B 1 201 ? 45.594 42.531 36.125 1 75.69 201 LYS B N 1
ATOM 3916 C CA . LYS B 1 201 ? 45.031 41.219 36.438 1 75.69 201 LYS B CA 1
ATOM 3917 C C . LYS B 1 201 ? 43.562 41.156 36 1 75.69 201 LYS B C 1
ATOM 3919 O O . LYS B 1 201 ? 43.125 40.156 35.469 1 75.69 201 LYS B O 1
ATOM 3924 N N . GLU B 1 202 ? 42.844 42.281 36.375 1 78.19 202 GLU B N 1
ATOM 3925 C CA . GLU B 1 202 ? 41.469 42.312 35.969 1 78.19 202 GLU B CA 1
ATOM 3926 C C . GLU B 1 202 ? 41.312 42.219 34.438 1 78.19 202 GLU B C 1
ATOM 3928 O O . GLU B 1 202 ? 40.406 41.531 33.938 1 78.19 202 GLU B O 1
ATOM 3933 N N . GLU B 1 203 ? 42.25 42.906 33.719 1 81.44 203 GLU B N 1
ATOM 3934 C CA . GLU B 1 203 ? 42.25 42.844 32.25 1 81.44 203 GLU B CA 1
ATOM 3935 C C . GLU B 1 203 ? 42.625 41.469 31.75 1 81.44 203 GLU B C 1
ATOM 3937 O O . GLU B 1 203 ? 42.062 40.969 30.781 1 81.44 203 GLU B O 1
ATOM 3942 N N . LEU B 1 204 ? 43.562 40.844 32.438 1 81.81 204 LEU B N 1
ATOM 3943 C CA . LEU B 1 204 ? 44 39.5 32.062 1 81.81 204 LEU B CA 1
ATOM 3944 C C . LEU B 1 204 ? 42.875 38.5 32.312 1 81.81 204 LEU B C 1
ATOM 3946 O O . LEU B 1 204 ? 42.656 37.594 31.531 1 81.81 204 LEU B O 1
ATOM 3950 N N . ASP B 1 205 ? 42.156 38.719 33.406 1 84.12 205 ASP B N 1
ATOM 3951 C CA . ASP B 1 205 ? 41.031 37.844 33.719 1 84.12 205 ASP B CA 1
ATOM 3952 C C . ASP B 1 205 ? 39.875 38 32.75 1 84.12 205 ASP B C 1
ATOM 3954 O O . ASP B 1 205 ? 39.25 37.031 32.344 1 84.12 205 ASP B O 1
ATOM 3958 N N . LYS B 1 206 ? 39.594 39.219 32.375 1 84.56 206 LYS B N 1
ATOM 3959 C CA . LYS B 1 206 ? 38.562 39.469 31.375 1 84.56 206 LYS B CA 1
ATOM 3960 C C . LYS B 1 206 ? 38.938 38.844 30.031 1 84.56 206 LYS B C 1
ATOM 3962 O O . LYS B 1 206 ? 38.062 38.281 29.344 1 84.56 206 LYS B O 1
ATOM 3967 N N . GLU B 1 207 ? 40.25 38.969 29.719 1 86.12 207 GLU B N 1
ATOM 3968 C CA . GLU B 1 207 ? 40.719 38.375 28.469 1 86.12 207 GLU B CA 1
ATOM 3969 C C . GLU B 1 207 ? 40.656 36.875 28.531 1 86.12 207 GLU B C 1
ATOM 3971 O O . GLU B 1 207 ? 40.281 36.219 27.547 1 86.12 207 GLU B O 1
ATOM 3976 N N . ARG B 1 208 ? 40.938 36.281 29.656 1 85.44 208 ARG B N 1
ATOM 3977 C CA . ARG B 1 208 ? 40.844 34.844 29.844 1 85.44 208 ARG B CA 1
ATOM 3978 C C . ARG B 1 208 ? 39.375 34.375 29.719 1 85.44 208 ARG B C 1
ATOM 3980 O O . ARG B 1 208 ? 39.094 33.344 29.125 1 85.44 208 ARG B O 1
ATOM 3987 N N . GLU B 1 209 ? 38.5 35.188 30.234 1 87.88 209 GLU B N 1
ATOM 3988 C CA . GLU B 1 209 ? 37.094 34.844 30.125 1 87.88 209 GLU B CA 1
ATOM 3989 C C . GLU B 1 209 ? 36.594 34.938 28.688 1 87.88 209 GLU B C 1
ATOM 3991 O O . GLU B 1 209 ? 35.781 34.125 28.234 1 87.88 209 GLU B O 1
ATOM 3996 N N . ARG B 1 210 ? 37.094 35.938 27.969 1 86.19 210 ARG B N 1
ATOM 3997 C CA . ARG B 1 210 ? 36.75 36.125 26.562 1 86.19 210 ARG B CA 1
ATOM 3998 C C . ARG B 1 210 ? 37.25 34.938 25.719 1 86.19 210 ARG B C 1
ATOM 4000 O O . ARG B 1 210 ? 36.531 34.406 24.906 1 86.19 210 ARG B O 1
ATOM 4007 N N . LEU B 1 211 ? 38.5 34.562 26.047 1 85.69 211 LEU B N 1
ATOM 4008 C CA . LEU B 1 211 ? 39.094 33.438 25.312 1 85.69 211 LEU B CA 1
ATOM 4009 C C . LEU B 1 211 ? 38.375 32.156 25.641 1 85.69 211 LEU B C 1
ATOM 4011 O O . LEU B 1 211 ? 38.156 31.312 24.766 1 85.69 211 LEU B O 1
ATOM 4015 N N . LYS B 1 212 ? 38 31.984 26.906 1 85.69 212 LYS B N 1
ATOM 4016 C CA . LYS B 1 212 ? 37.219 30.812 27.297 1 85.69 212 LYS B CA 1
ATOM 4017 C C . LYS B 1 212 ? 35.875 30.781 26.594 1 85.69 212 LYS B C 1
ATOM 4019 O O . LYS B 1 212 ? 35.406 29.703 26.203 1 85.69 212 LYS B O 1
ATOM 4024 N N . GLY B 1 213 ? 35.25 31.891 26.438 1 86.81 213 GLY B N 1
ATOM 4025 C CA . GLY B 1 213 ? 34 32 25.719 1 86.81 213 GLY B CA 1
ATOM 4026 C C . GLY B 1 213 ? 34.094 31.609 24.266 1 86.81 213 GLY B C 1
ATOM 4027 O O . GLY B 1 213 ? 33.25 30.891 23.734 1 86.81 213 GLY B O 1
ATOM 4028 N N . ILE B 1 214 ? 35.188 32.031 23.609 1 84.75 214 ILE B N 1
ATOM 4029 C CA . ILE B 1 214 ? 35.438 31.719 22.203 1 84.75 214 ILE B CA 1
ATOM 4030 C C . ILE B 1 214 ? 35.688 30.219 22.062 1 84.75 214 ILE B C 1
ATOM 4032 O O . ILE B 1 214 ? 35.156 29.578 21.156 1 84.75 214 ILE B O 1
ATOM 4036 N N . VAL B 1 215 ? 36.469 29.688 23 1 85.69 215 VAL B N 1
ATOM 4037 C CA . VAL B 1 215 ? 36.812 28.266 22.953 1 85.69 215 VAL B CA 1
ATOM 4038 C C . VAL B 1 215 ? 35.562 27.422 23.188 1 85.69 215 VAL B C 1
ATOM 4040 O O . VAL B 1 215 ? 35.375 26.406 22.5 1 85.69 215 VAL B O 1
ATOM 4043 N N . THR B 1 216 ? 34.719 27.844 24.078 1 87.19 216 THR B N 1
ATOM 4044 C CA . THR B 1 216 ? 33.469 27.141 24.359 1 87.19 216 THR B CA 1
ATOM 4045 C C . THR B 1 216 ? 32.531 27.172 23.156 1 87.19 216 THR B C 1
ATOM 4047 O O . THR B 1 216 ? 31.875 26.188 22.828 1 87.19 216 THR B O 1
ATOM 4050 N N . LYS B 1 217 ? 32.469 28.328 22.562 1 85.19 217 LYS B N 1
ATOM 4051 C CA . LYS B 1 217 ? 31.641 28.469 21.375 1 85.19 217 LYS B CA 1
ATOM 4052 C C . LYS B 1 217 ? 32.156 27.594 20.234 1 85.19 217 LYS B C 1
ATOM 4054 O O . LYS B 1 217 ? 31.391 26.938 19.547 1 85.19 217 LYS B O 1
ATOM 4059 N N . ARG B 1 218 ? 33.531 27.578 20.062 1 84.25 218 ARG B N 1
ATOM 4060 C CA . ARG B 1 218 ? 34.125 26.766 19.016 1 84.25 218 ARG B CA 1
ATOM 4061 C C . ARG B 1 218 ? 33.906 25.281 19.281 1 84.25 218 ARG B C 1
ATOM 4063 O O . ARG B 1 218 ? 33.688 24.516 18.359 1 84.25 218 ARG B O 1
ATOM 4070 N N . LYS B 1 219 ? 34 24.938 20.531 1 86.88 219 LYS B N 1
ATOM 4071 C CA . LYS B 1 219 ? 33.781 23.547 20.891 1 86.88 219 LYS B CA 1
ATOM 4072 C C . LYS B 1 219 ? 32.312 23.141 20.625 1 86.88 219 LYS B C 1
ATOM 4074 O O . LYS B 1 219 ? 32.062 22.047 20.141 1 86.88 219 LYS B O 1
ATOM 4079 N N . ALA B 1 220 ? 31.438 23.969 20.938 1 87.06 220 ALA B N 1
ATOM 4080 C CA . ALA B 1 220 ? 30.031 23.719 20.688 1 87.06 220 ALA B CA 1
ATOM 4081 C C . ALA B 1 220 ? 29.734 23.625 19.203 1 87.06 220 ALA B C 1
ATOM 4083 O O . ALA B 1 220 ? 28.953 22.766 18.766 1 87.06 220 ALA B O 1
ATOM 4084 N N . GLU B 1 221 ? 30.328 24.5 18.469 1 85.12 221 GLU B N 1
ATOM 4085 C CA . GLU B 1 221 ? 30.141 24.484 17.031 1 85.12 221 GLU B CA 1
ATOM 4086 C C . GLU B 1 221 ? 30.734 23.203 16.406 1 85.12 221 GLU B C 1
ATOM 4088 O O . GLU B 1 221 ? 30.141 22.625 15.5 1 85.12 221 GLU B O 1
ATOM 4093 N N . ARG B 1 222 ? 31.859 22.828 16.922 1 85.56 222 ARG B N 1
ATOM 4094 C CA . ARG B 1 222 ? 32.5 21.594 16.453 1 85.56 222 ARG B CA 1
ATOM 4095 C C . ARG B 1 222 ? 31.641 20.391 16.812 1 85.56 222 ARG B C 1
ATOM 4097 O O . ARG B 1 222 ? 31.516 19.453 16.016 1 85.56 222 ARG B O 1
ATOM 4104 N N . ARG B 1 223 ? 31.094 20.406 17.969 1 87.44 223 ARG B N 1
ATOM 4105 C CA . ARG B 1 223 ? 30.219 19.312 18.391 1 87.44 223 ARG B CA 1
ATOM 4106 C C . ARG B 1 223 ? 28.969 19.25 17.516 1 87.44 223 ARG B C 1
ATOM 4108 O O . ARG B 1 223 ? 28.531 18.156 17.141 1 87.44 223 ARG B O 1
ATOM 4115 N N . ALA B 1 224 ? 28.422 20.328 17.266 1 87.06 224 ALA B N 1
ATOM 4116 C CA . ALA B 1 224 ? 27.234 20.375 16.406 1 87.06 224 ALA B CA 1
ATOM 4117 C C . ALA B 1 224 ? 27.562 19.906 14.992 1 87.06 224 ALA B C 1
ATOM 4119 O O . ALA B 1 224 ? 26.766 19.188 14.383 1 87.06 224 ALA B O 1
ATOM 4120 N N . TRP B 1 225 ? 28.688 20.375 14.609 1 85.12 225 TRP B N 1
ATOM 4121 C CA . TRP B 1 225 ? 29.141 19.953 13.281 1 85.12 225 TRP B CA 1
ATOM 4122 C C . TRP B 1 225 ? 29.375 18.453 13.242 1 85.12 225 TRP B C 1
ATOM 4124 O O . TRP B 1 225 ? 28.938 17.781 12.297 1 85.12 225 TRP B O 1
ATOM 4134 N N . MET B 1 226 ? 30 17.953 14.195 1 87.94 226 MET B N 1
ATOM 4135 C CA . MET B 1 226 ? 30.25 16.516 14.258 1 87.94 226 MET B CA 1
ATOM 4136 C C . MET B 1 226 ? 28.953 15.734 14.352 1 87.94 226 MET B C 1
ATOM 4138 O O . MET B 1 226 ? 28.828 14.656 13.766 1 87.94 226 MET B O 1
ATOM 4142 N N . LYS B 1 227 ? 28.109 16.234 15.078 1 88.56 227 LYS B N 1
ATOM 4143 C CA . LYS B 1 227 ? 26.797 15.594 15.18 1 88.56 227 LYS B CA 1
ATOM 4144 C C . LYS B 1 227 ? 26.078 15.578 13.836 1 88.56 227 LYS B C 1
ATOM 4146 O O . LYS B 1 227 ? 25.484 14.562 13.453 1 88.56 227 LYS B O 1
ATOM 4151 N N . LYS B 1 228 ? 26.141 16.594 13.172 1 86.75 228 LYS B N 1
ATOM 4152 C CA . LYS B 1 228 ? 25.562 16.688 11.836 1 86.75 228 LYS B CA 1
ATOM 4153 C C . LYS B 1 228 ? 26.219 15.711 10.875 1 86.75 228 LYS B C 1
ATOM 4155 O O . LYS B 1 228 ? 25.547 14.992 10.141 1 86.75 228 LYS B O 1
ATOM 4160 N N . ILE B 1 229 ? 27.516 15.719 10.875 1 87.94 229 ILE B N 1
ATOM 4161 C CA . ILE B 1 229 ? 28.281 14.82 10.016 1 87.94 229 ILE B CA 1
ATOM 4162 C C . ILE B 1 229 ? 27.938 13.367 10.344 1 87.94 229 ILE B C 1
ATOM 4164 O O . ILE B 1 229 ? 27.766 12.547 9.445 1 87.94 229 ILE B O 1
ATOM 4168 N N . ASN B 1 230 ? 27.812 13.164 11.594 1 88.75 230 ASN B N 1
ATOM 4169 C CA . ASN B 1 230 ? 27.516 11.797 12 1 88.75 230 ASN B CA 1
ATOM 4170 C C . ASN B 1 230 ? 26.109 11.375 11.578 1 88.75 230 ASN B C 1
ATOM 4172 O O . ASN B 1 230 ? 25.922 10.305 10.992 1 88.75 230 ASN B O 1
ATOM 4176 N N . THR B 1 231 ? 25.188 12.156 11.75 1 90.12 231 THR B N 1
ATOM 4177 C CA . THR B 1 231 ? 23.797 11.82 11.445 1 90.12 231 THR B CA 1
ATOM 4178 C C . THR B 1 231 ? 23.562 11.805 9.945 1 90.12 231 THR B C 1
ATOM 4180 O O . THR B 1 231 ? 23.047 10.828 9.398 1 90.12 231 THR B O 1
ATOM 4183 N N . GLU B 1 232 ? 23.969 12.836 9.336 1 91.38 232 GLU B N 1
ATOM 4184 C CA . GLU B 1 232 ? 23.797 12.906 7.887 1 91.38 232 GLU B CA 1
ATOM 4185 C C . GLU B 1 232 ? 24.703 11.922 7.168 1 91.38 232 GLU B C 1
ATOM 4187 O O . GLU B 1 232 ? 24.328 11.328 6.156 1 91.38 232 GLU B O 1
ATOM 4192 N N . GLY B 1 233 ? 25.844 11.82 7.68 1 93.06 233 GLY B N 1
ATOM 4193 C CA . GLY B 1 233 ? 26.797 10.875 7.105 1 93.06 233 GLY B CA 1
ATOM 4194 C C . GLY B 1 233 ? 26.312 9.438 7.168 1 93.06 233 GLY B C 1
ATOM 4195 O O . GLY B 1 233 ? 26.5 8.672 6.223 1 93.06 233 GLY B O 1
ATOM 4196 N N . TYR B 1 234 ? 25.734 9.102 8.234 1 92.81 234 TYR B N 1
ATOM 4197 C CA . TYR B 1 234 ? 25.203 7.754 8.391 1 92.81 234 TYR B CA 1
ATOM 4198 C C . TYR B 1 234 ? 24.109 7.469 7.367 1 92.81 234 TYR B C 1
ATOM 4200 O O . TYR B 1 234 ? 24.078 6.391 6.77 1 92.81 234 TYR B O 1
ATOM 4208 N N . VAL B 1 235 ? 23.234 8.367 7.234 1 93.5 235 VAL B N 1
ATOM 4209 C CA . VAL B 1 235 ? 22.141 8.219 6.281 1 93.5 235 VAL B CA 1
ATOM 4210 C C . VAL B 1 235 ? 22.703 8.047 4.871 1 93.5 235 VAL B C 1
ATOM 4212 O O . VAL B 1 235 ? 22.266 7.164 4.129 1 93.5 235 VAL B O 1
ATOM 4215 N N . LEU B 1 236 ? 23.703 8.828 4.535 1 95.19 236 LEU B N 1
ATOM 4216 C CA . LEU B 1 236 ? 24.312 8.766 3.211 1 95.19 236 LEU B CA 1
ATOM 4217 C C . LEU B 1 236 ? 25.109 7.473 3.035 1 95.19 236 LEU B C 1
ATOM 4219 O O . LEU B 1 236 ? 25.031 6.836 1.982 1 95.19 236 LEU B O 1
ATOM 4223 N N . LEU B 1 237 ? 25.828 7.113 4.047 1 95 237 LEU B N 1
ATOM 4224 C CA . LEU B 1 237 ? 26.609 5.891 3.973 1 95 237 LEU B CA 1
ATOM 4225 C C . LEU B 1 237 ? 25.719 4.668 3.828 1 95 237 LEU B C 1
ATOM 4227 O O . LEU B 1 237 ? 26.016 3.764 3.045 1 95 237 LEU B O 1
ATOM 4231 N N . ARG B 1 238 ? 24.703 4.621 4.566 1 94.56 238 ARG B N 1
ATOM 4232 C CA . ARG B 1 238 ? 23.734 3.529 4.461 1 94.56 238 ARG B CA 1
ATOM 4233 C C . ARG B 1 238 ? 23.156 3.447 3.053 1 94.56 238 ARG B C 1
ATOM 4235 O O . ARG B 1 238 ? 23.031 2.359 2.488 1 94.56 238 ARG B O 1
ATOM 4242 N N . ALA B 1 239 ? 22.812 4.57 2.539 1 95.69 239 ALA B N 1
ATOM 4243 C CA . ALA B 1 239 ? 22.281 4.617 1.179 1 95.69 239 ALA B CA 1
ATOM 4244 C C . ALA B 1 239 ? 23.312 4.125 0.171 1 95.69 239 ALA B C 1
ATOM 4246 O O . ALA B 1 239 ? 22.984 3.379 -0.755 1 95.69 239 ALA B O 1
ATOM 4247 N N . LEU B 1 240 ? 24.531 4.539 0.352 1 96.88 240 LEU B N 1
ATOM 4248 C CA . LEU B 1 240 ? 25.609 4.156 -0.544 1 96.88 240 LEU B CA 1
ATOM 4249 C C . LEU B 1 240 ? 25.812 2.645 -0.529 1 96.88 240 LEU B C 1
ATOM 4251 O O . LEU B 1 240 ? 25.891 2.012 -1.586 1 96.88 240 LEU B O 1
ATOM 4255 N N . VAL B 1 241 ? 25.891 2.094 0.625 1 96.31 241 VAL B N 1
ATOM 4256 C CA . VAL B 1 241 ? 26.109 0.66 0.77 1 96.31 241 VAL B CA 1
ATOM 4257 C C . VAL B 1 241 ? 24.938 -0.109 0.167 1 96.31 241 VAL B C 1
ATOM 4259 O O . VAL B 1 241 ? 25.141 -1.093 -0.55 1 96.31 241 VAL B O 1
ATOM 4262 N N . SER B 1 242 ? 23.781 0.349 0.406 1 96.38 242 SER B N 1
ATOM 4263 C CA . SER B 1 242 ? 22.578 -0.306 -0.116 1 96.38 242 SER B CA 1
ATOM 4264 C C . SER B 1 242 ? 22.547 -0.267 -1.641 1 96.38 242 SER B C 1
ATOM 4266 O O . SER B 1 242 ? 22.297 -1.284 -2.287 1 96.38 242 SER B O 1
ATOM 4268 N N . ASP B 1 243 ? 22.828 0.877 -2.191 1 97.81 243 ASP B N 1
ATOM 4269 C CA . ASP B 1 243 ? 22.812 1.023 -3.645 1 97.81 243 ASP B CA 1
ATOM 4270 C C . ASP B 1 243 ? 23.875 0.149 -4.301 1 97.81 243 ASP B C 1
ATOM 4272 O O . ASP B 1 243 ? 23.609 -0.491 -5.32 1 97.81 243 ASP B O 1
ATOM 4276 N N . LEU B 1 244 ? 25.031 0.115 -3.719 1 97.5 244 LEU B N 1
ATOM 4277 C CA . LEU B 1 244 ? 26.109 -0.688 -4.266 1 97.5 244 LEU B CA 1
ATOM 4278 C C . LEU B 1 244 ? 25.75 -2.17 -4.254 1 97.5 244 LEU B C 1
ATOM 4280 O O . LEU B 1 244 ? 25.969 -2.871 -5.246 1 97.5 244 LEU B O 1
ATOM 4284 N N . LEU B 1 245 ? 25.234 -2.617 -3.207 1 96.88 245 LEU B N 1
ATOM 4285 C CA . LEU B 1 245 ? 24.828 -4.016 -3.111 1 96.88 245 LEU B CA 1
ATOM 4286 C C . LEU B 1 245 ? 23.672 -4.312 -4.051 1 96.88 245 LEU B C 1
ATOM 4288 O O . LEU B 1 245 ? 23.625 -5.371 -4.68 1 96.88 245 LEU B O 1
ATOM 4292 N N . ASP B 1 246 ? 22.75 -3.383 -4.18 1 97 246 ASP B N 1
ATOM 4293 C CA . ASP B 1 246 ? 21.594 -3.576 -5.059 1 97 246 ASP B CA 1
ATOM 4294 C C . ASP B 1 246 ? 22.031 -3.625 -6.523 1 97 246 ASP B C 1
ATOM 4296 O O . ASP B 1 246 ? 21.344 -4.219 -7.359 1 97 246 ASP B O 1
ATOM 4300 N N . MET B 1 247 ? 23.141 -3.016 -6.855 1 97 247 MET B N 1
ATOM 4301 C CA . MET B 1 247 ? 23.609 -3.023 -8.234 1 97 247 MET B CA 1
ATOM 4302 C C . MET B 1 247 ? 23.984 -4.434 -8.672 1 97 247 MET B C 1
ATOM 4304 O O . MET B 1 247 ? 24 -4.734 -9.867 1 97 247 MET B O 1
ATOM 4308 N N . LEU B 1 248 ? 24.25 -5.316 -7.75 1 95.75 248 LEU B N 1
ATOM 4309 C CA . LEU B 1 248 ? 24.609 -6.695 -8.062 1 95.75 248 LEU B CA 1
ATOM 4310 C C . LEU B 1 248 ? 23.438 -7.43 -8.695 1 95.75 248 LEU B C 1
ATOM 4312 O O . LEU B 1 248 ? 23.625 -8.375 -9.461 1 95.75 248 LEU B O 1
ATOM 4316 N N . LEU B 1 249 ? 22.281 -7 -8.438 1 95.06 249 LEU B N 1
ATOM 4317 C CA . LEU B 1 249 ? 21.078 -7.688 -8.914 1 95.06 249 LEU B CA 1
ATOM 4318 C C . LEU B 1 249 ? 20.906 -7.492 -10.414 1 95.06 249 LEU B C 1
ATOM 4320 O O . LEU B 1 249 ? 21 -8.445 -11.188 1 95.06 249 LEU B O 1
ATOM 4324 N N . PRO B 1 250 ? 20.797 -6.227 -10.844 1 96.12 250 PRO B N 1
ATOM 4325 C CA . PRO B 1 250 ? 20.641 -6.051 -12.289 1 96.12 250 PRO B CA 1
ATOM 4326 C C . PRO B 1 250 ? 21.875 -6.48 -13.07 1 96.12 250 PRO B C 1
ATOM 4328 O O . PRO B 1 250 ? 21.766 -6.973 -14.195 1 96.12 250 PRO B O 1
ATOM 4331 N N . THR B 1 251 ? 23.047 -6.344 -12.508 1 96 251 THR B N 1
ATOM 4332 C CA . THR B 1 251 ? 24.281 -6.723 -13.195 1 96 251 THR B CA 1
ATOM 4333 C C . THR B 1 251 ? 24.328 -8.234 -13.422 1 96 251 THR B C 1
ATOM 4335 O O . THR B 1 251 ? 24.828 -8.695 -14.445 1 96 251 THR B O 1
ATOM 4338 N N . THR B 1 252 ? 23.828 -8.969 -12.492 1 94.38 252 THR B N 1
ATOM 4339 C CA . THR B 1 252 ? 23.766 -10.422 -12.633 1 94.38 252 THR B CA 1
ATOM 4340 C C . THR B 1 252 ? 22.703 -10.82 -13.641 1 94.38 252 THR B C 1
ATOM 4342 O O . THR B 1 252 ? 22.906 -11.727 -14.453 1 94.38 252 THR B O 1
ATOM 4345 N N . THR B 1 253 ? 21.609 -10.188 -13.648 1 91.69 253 THR B N 1
ATOM 4346 C CA . THR B 1 253 ? 20.516 -10.508 -14.555 1 91.69 253 THR B CA 1
ATOM 4347 C C . THR B 1 253 ? 20.906 -10.242 -16 1 91.69 253 THR B C 1
ATOM 4349 O O . THR B 1 253 ? 20.578 -11.023 -16.891 1 91.69 253 THR B O 1
ATOM 4352 N N . VAL B 1 254 ? 21.594 -9.109 -16.234 1 94.94 254 VAL B N 1
ATOM 4353 C CA . VAL B 1 254 ? 22 -8.758 -17.594 1 94.94 254 VAL B CA 1
ATOM 4354 C C . VAL B 1 254 ? 23.203 -9.609 -18.016 1 94.94 254 VAL B C 1
ATOM 4356 O O . VAL B 1 254 ? 23.547 -9.656 -19.203 1 94.94 254 VAL B O 1
ATOM 4359 N N . GLY B 1 255 ? 23.875 -10.273 -17.094 1 93.88 255 GLY B N 1
ATOM 4360 C CA . GLY B 1 255 ? 24.938 -11.219 -17.406 1 93.88 255 GLY B CA 1
ATOM 4361 C C . GLY B 1 255 ? 26.328 -10.594 -17.375 1 93.88 255 GLY B C 1
ATOM 4362 O O . GLY B 1 255 ? 27.281 -11.164 -17.906 1 93.88 255 GLY B O 1
ATOM 4363 N N . TRP B 1 256 ? 26.406 -9.414 -16.828 1 95.5 256 TRP B N 1
ATOM 4364 C CA . TRP B 1 256 ? 27.703 -8.758 -16.75 1 95.5 256 TRP B CA 1
ATOM 4365 C C . TRP B 1 256 ? 28.594 -9.43 -15.711 1 95.5 256 TRP B C 1
ATOM 4367 O O . TRP B 1 256 ? 29.828 -9.469 -15.859 1 95.5 256 TRP B O 1
ATOM 4377 N N . ILE B 1 257 ? 27.938 -9.914 -14.617 1 94.06 257 ILE B N 1
ATOM 4378 C CA . ILE B 1 257 ? 28.656 -10.648 -13.57 1 94.06 257 ILE B CA 1
ATOM 4379 C C . ILE B 1 257 ? 27.938 -11.961 -13.289 1 94.06 257 ILE B C 1
ATOM 4381 O O . ILE B 1 257 ? 26.703 -12.016 -13.305 1 94.06 257 ILE B O 1
ATOM 4385 N N . LYS B 1 258 ? 28.688 -12.984 -13.07 1 92.75 258 LYS B N 1
ATOM 4386 C CA . LYS B 1 258 ? 28.141 -14.281 -12.711 1 92.75 258 LYS B CA 1
ATOM 4387 C C . LYS B 1 258 ? 28.219 -14.523 -11.203 1 92.75 258 LYS B C 1
ATOM 4389 O O . LYS B 1 258 ? 29.266 -14.914 -10.688 1 92.75 258 LYS B O 1
ATOM 4394 N N . LEU B 1 259 ? 27.188 -14.219 -10.602 1 91.5 259 LEU B N 1
ATOM 4395 C CA . LEU B 1 259 ? 27.125 -14.422 -9.164 1 91.5 259 LEU B CA 1
ATOM 4396 C C . LEU B 1 259 ? 26.234 -15.602 -8.812 1 91.5 259 LEU B C 1
ATOM 4398 O O . LEU B 1 259 ? 25.219 -15.828 -9.484 1 91.5 259 LEU B O 1
ATOM 4402 N N . ASP B 1 260 ? 26.656 -16.266 -7.809 1 92.12 260 ASP B N 1
ATOM 4403 C CA . ASP B 1 260 ? 25.797 -17.312 -7.258 1 92.12 260 ASP B CA 1
ATOM 4404 C C . ASP B 1 260 ? 24.469 -16.734 -6.797 1 92.12 260 ASP B C 1
ATOM 4406 O O . ASP B 1 260 ? 24.422 -15.68 -6.172 1 92.12 260 ASP B O 1
ATOM 4410 N N . PRO B 1 261 ? 23.375 -17.422 -7.117 1 89.88 261 PRO B N 1
ATOM 4411 C CA . PRO B 1 261 ? 22.062 -16.938 -6.719 1 89.88 261 PRO B CA 1
ATOM 4412 C C . PRO B 1 261 ? 21.906 -16.781 -5.207 1 89.88 261 PRO B C 1
ATOM 4414 O O . PRO B 1 261 ? 21.156 -15.93 -4.73 1 89.88 261 PRO B O 1
ATOM 4417 N N . GLY B 1 262 ? 22.562 -17.609 -4.496 1 91.12 262 GLY B N 1
ATOM 4418 C CA . GLY B 1 262 ? 22.547 -17.469 -3.049 1 91.12 262 GLY B CA 1
ATOM 4419 C C . GLY B 1 262 ? 23.141 -16.141 -2.574 1 91.12 262 GLY B C 1
ATOM 4420 O O . GLY B 1 262 ? 22.609 -15.523 -1.649 1 91.12 262 GLY B O 1
ATOM 4421 N N . LEU B 1 263 ? 24.188 -15.711 -3.205 1 92.56 263 LEU B N 1
ATOM 4422 C CA . LEU B 1 263 ? 24.828 -14.438 -2.859 1 92.56 263 LEU B CA 1
ATOM 4423 C C . LEU B 1 263 ? 23.938 -13.266 -3.24 1 92.56 263 LEU B C 1
ATOM 4425 O O . LEU B 1 263 ? 23.859 -12.273 -2.508 1 92.56 263 LEU B O 1
ATOM 4429 N N . VAL B 1 264 ? 23.312 -13.375 -4.34 1 92.94 264 VAL B N 1
ATOM 4430 C CA . VAL B 1 264 ? 22.375 -12.344 -4.781 1 92.94 264 VAL B CA 1
ATOM 4431 C C . VAL B 1 264 ? 21.25 -12.203 -3.77 1 92.94 264 VAL B C 1
ATOM 4433 O O . VAL B 1 264 ? 20.844 -11.086 -3.416 1 92.94 264 VAL B O 1
ATOM 4436 N N . SER B 1 265 ? 20.719 -13.336 -3.281 1 93.88 265 SER B N 1
ATOM 4437 C CA . SER B 1 265 ? 19.656 -13.336 -2.293 1 93.88 265 SER B CA 1
ATOM 4438 C C . SER B 1 265 ? 20.109 -12.727 -0.973 1 93.88 265 SER B C 1
ATOM 4440 O O . SER B 1 265 ? 19.344 -12.055 -0.284 1 93.88 265 SER B O 1
ATOM 4442 N N . LEU B 1 266 ? 21.344 -12.977 -0.66 1 94.75 266 LEU B N 1
ATOM 4443 C CA . LEU B 1 266 ? 21.906 -12.391 0.555 1 94.75 266 LEU B CA 1
ATOM 4444 C C . LEU B 1 266 ? 22 -10.875 0.441 1 94.75 266 LEU B C 1
ATOM 4446 O O . LEU B 1 266 ? 21.672 -10.156 1.39 1 94.75 266 LEU B O 1
ATOM 4450 N N . ALA B 1 267 ? 22.469 -10.422 -0.687 1 95.31 267 ALA B N 1
ATOM 4451 C CA . ALA B 1 267 ? 22.516 -8.984 -0.933 1 95.31 267 ALA B CA 1
ATOM 4452 C C . ALA B 1 267 ? 21.125 -8.359 -0.838 1 95.31 267 ALA B C 1
ATOM 4454 O O . ALA B 1 267 ? 20.953 -7.316 -0.208 1 95.31 267 ALA B O 1
ATOM 4455 N N . MET B 1 268 ? 20.203 -9.047 -1.415 1 95.5 268 MET B N 1
ATOM 4456 C CA . MET B 1 268 ? 18.812 -8.562 -1.375 1 95.5 268 MET B CA 1
ATOM 4457 C C . MET B 1 268 ? 18.297 -8.516 0.058 1 95.5 268 MET B C 1
ATOM 4459 O O . MET B 1 268 ? 17.625 -7.559 0.445 1 95.5 268 MET B O 1
ATOM 4463 N N . PHE B 1 269 ? 18.594 -9.508 0.803 1 96.38 269 PHE B N 1
ATOM 4464 C CA . PHE B 1 269 ? 18.156 -9.57 2.193 1 96.38 269 PHE B CA 1
ATOM 4465 C C . PHE B 1 269 ? 18.75 -8.422 2.998 1 96.38 269 PHE B C 1
ATOM 4467 O O . PHE B 1 269 ? 18.016 -7.707 3.693 1 96.38 269 PHE B O 1
ATOM 4474 N N . PHE B 1 270 ? 20 -8.188 2.822 1 96.25 270 PHE B N 1
ATOM 4475 C CA . PHE B 1 270 ? 20.672 -7.148 3.586 1 96.25 270 PHE B CA 1
ATOM 4476 C C . PHE B 1 270 ? 20.172 -5.766 3.184 1 96.25 270 PHE B C 1
ATOM 4478 O O . PHE B 1 270 ? 19.938 -4.91 4.039 1 96.25 270 PHE B O 1
ATOM 4485 N N . THR B 1 271 ? 20.047 -5.523 1.92 1 96.88 271 THR B N 1
ATOM 4486 C CA . THR B 1 271 ? 19.625 -4.199 1.475 1 96.88 271 THR B CA 1
ATOM 4487 C C . THR B 1 271 ? 18.172 -3.936 1.842 1 96.88 271 THR B C 1
ATOM 4489 O O . THR B 1 271 ? 17.766 -2.783 1.993 1 96.88 271 THR B O 1
ATOM 4492 N N . THR B 1 272 ? 17.375 -5 1.951 1 96.94 272 THR B N 1
ATOM 4493 C CA . THR B 1 272 ? 16 -4.836 2.406 1 96.94 272 THR B CA 1
ATOM 4494 C C . THR B 1 272 ? 15.969 -4.25 3.814 1 96.94 272 THR B C 1
ATOM 4496 O O . THR B 1 272 ? 15.148 -3.379 4.109 1 96.94 272 THR B O 1
ATOM 4499 N N . PHE B 1 273 ? 16.875 -4.648 4.613 1 94.88 273 PHE B N 1
ATOM 4500 C CA . PHE B 1 273 ? 16.922 -4.156 5.984 1 94.88 273 PHE B CA 1
ATOM 4501 C C . PHE B 1 273 ? 17.391 -2.705 6.027 1 94.88 273 PHE B C 1
ATOM 4503 O O . PHE B 1 273 ? 16.828 -1.891 6.758 1 94.88 273 PHE B O 1
ATOM 4510 N N . THR B 1 274 ? 18.328 -2.402 5.227 1 94.12 274 THR B N 1
ATOM 4511 C CA . THR B 1 274 ? 18.859 -1.043 5.25 1 94.12 274 THR B CA 1
ATOM 4512 C C . THR B 1 274 ? 17.859 -0.062 4.641 1 94.12 274 THR B C 1
ATOM 4514 O O . THR B 1 274 ? 17.609 1.01 5.203 1 94.12 274 THR B O 1
ATOM 4517 N N . THR B 1 275 ? 17.328 -0.427 3.564 1 94.69 275 THR B N 1
ATOM 4518 C CA . THR B 1 275 ? 16.344 0.449 2.934 1 94.69 275 THR B CA 1
ATOM 4519 C C . THR B 1 275 ? 15.055 0.485 3.742 1 94.69 275 THR B C 1
ATOM 4521 O O . THR B 1 275 ? 14.352 1.501 3.764 1 94.69 275 THR B O 1
ATOM 4524 N N . GLY B 1 276 ? 14.727 -0.643 4.363 1 95.94 276 GLY B N 1
ATOM 4525 C CA . GLY B 1 276 ? 13.578 -0.666 5.258 1 95.94 276 GLY B CA 1
ATOM 4526 C C . GLY B 1 276 ? 13.742 0.244 6.461 1 95.94 276 GLY B C 1
ATOM 4527 O O . GLY B 1 276 ? 12.781 0.89 6.891 1 95.94 276 GLY B O 1
ATOM 4528 N N . SER B 1 277 ? 14.938 0.272 6.938 1 94.56 277 SER B N 1
ATOM 4529 C CA . SER B 1 277 ? 15.219 1.147 8.07 1 94.56 277 SER B CA 1
ATOM 4530 C C . SER B 1 277 ? 15.023 2.613 7.699 1 94.56 277 SER B C 1
ATOM 4532 O O . SER B 1 277 ? 14.57 3.41 8.523 1 94.56 277 SER B O 1
ATOM 4534 N N . ALA B 1 278 ? 15.383 2.908 6.527 1 93.44 278 ALA B N 1
ATOM 4535 C CA . ALA B 1 278 ? 15.164 4.273 6.059 1 93.44 278 ALA B CA 1
ATOM 4536 C C . ALA B 1 278 ? 13.672 4.613 6.027 1 93.44 278 ALA B C 1
ATOM 4538 O O . ALA B 1 278 ? 13.273 5.715 6.41 1 93.44 278 ALA B O 1
ATOM 4539 N N . VAL B 1 279 ? 12.875 3.697 5.629 1 95.56 279 VAL B N 1
ATOM 4540 C CA . VAL B 1 279 ? 11.43 3.902 5.582 1 95.56 279 VAL B CA 1
ATOM 4541 C C . VAL B 1 279 ? 10.875 3.984 7 1 95.56 279 VAL B C 1
ATOM 4543 O O . VAL B 1 279 ? 9.992 4.805 7.285 1 95.56 279 VAL B O 1
ATOM 4546 N N . TRP B 1 280 ? 11.391 3.143 7.832 1 96.06 280 TRP B N 1
ATOM 4547 C CA . TRP B 1 280 ? 10.992 3.162 9.234 1 96.06 280 TRP B CA 1
ATOM 4548 C C . TRP B 1 280 ? 11.211 4.539 9.844 1 96.06 280 TRP B C 1
ATOM 4550 O O . TRP B 1 280 ? 10.328 5.086 10.508 1 96.06 280 TRP B O 1
ATOM 4560 N N . ASP B 1 281 ? 12.336 5.133 9.523 1 94 281 ASP B N 1
ATOM 4561 C CA . ASP B 1 281 ? 12.672 6.457 10.047 1 94 281 ASP B CA 1
ATOM 4562 C C . ASP B 1 281 ? 11.742 7.523 9.469 1 94 281 ASP B C 1
ATOM 4564 O O . ASP B 1 281 ? 11.297 8.422 10.188 1 94 281 ASP B O 1
ATOM 4568 N N . LYS B 1 282 ? 11.516 7.414 8.289 1 93.38 282 LYS B N 1
ATOM 4569 C CA . LYS B 1 282 ? 10.641 8.383 7.625 1 93.38 282 LYS B CA 1
ATOM 4570 C C . LYS B 1 282 ? 9.234 8.344 8.211 1 93.38 282 LYS B C 1
ATOM 4572 O O . LYS B 1 282 ? 8.648 9.383 8.516 1 93.38 282 LYS B O 1
ATOM 4577 N N . VAL B 1 283 ? 8.727 7.184 8.328 1 94.44 283 VAL B N 1
ATOM 4578 C CA . VAL B 1 283 ? 7.387 7.004 8.875 1 94.44 283 VAL B CA 1
ATOM 4579 C C . VAL B 1 283 ? 7.34 7.523 10.312 1 94.44 283 VAL B C 1
ATOM 4581 O O . VAL B 1 283 ? 6.348 8.125 10.727 1 94.44 283 VAL B O 1
ATOM 4584 N N . GLY B 1 284 ? 8.375 7.266 11.055 1 92.88 284 GLY B N 1
ATOM 4585 C CA . GLY B 1 284 ? 8.461 7.793 12.406 1 92.88 284 GLY B CA 1
ATOM 4586 C C . GLY B 1 284 ? 8.414 9.312 12.461 1 92.88 284 GLY B C 1
ATOM 4587 O O . GLY B 1 284 ? 7.727 9.883 13.312 1 92.88 284 GLY B O 1
ATOM 4588 N N . ARG B 1 285 ? 9.055 9.914 11.562 1 91.38 285 ARG B N 1
ATOM 4589 C CA . ARG B 1 285 ? 9.055 11.367 11.508 1 91.38 285 ARG B CA 1
ATOM 4590 C C . ARG B 1 285 ? 7.672 11.898 11.141 1 91.38 285 ARG B C 1
ATOM 4592 O O . ARG B 1 285 ? 7.219 12.898 11.703 1 91.38 285 ARG B O 1
ATOM 4599 N N . ASP B 1 286 ? 7.074 11.266 10.227 1 89.44 286 ASP B N 1
ATOM 4600 C CA . ASP B 1 286 ? 5.742 11.688 9.812 1 89.44 286 ASP B CA 1
ATOM 4601 C C . ASP B 1 286 ? 4.75 11.578 10.969 1 89.44 286 ASP B C 1
ATOM 4603 O O . ASP B 1 286 ? 3.873 12.438 11.125 1 89.44 286 ASP B O 1
ATOM 4607 N N . LEU B 1 287 ? 4.879 10.539 11.75 1 89.94 287 LEU B N 1
ATOM 4608 C CA . LEU B 1 287 ? 4.012 10.344 12.898 1 89.94 287 LEU B CA 1
ATOM 4609 C C . LEU B 1 287 ? 4.207 11.461 13.922 1 89.94 287 LEU B C 1
ATOM 4611 O O . LEU B 1 287 ? 3.24 11.938 14.523 1 89.94 287 LEU B O 1
ATOM 4615 N N . GLN B 1 288 ? 5.383 11.875 14.07 1 88.38 288 GLN B N 1
ATOM 4616 C CA . GLN B 1 288 ? 5.688 12.945 15.023 1 88.38 288 GLN B CA 1
ATOM 4617 C C . GLN B 1 288 ? 5.133 14.281 14.539 1 88.38 288 GLN B C 1
ATOM 4619 O O . GLN B 1 288 ? 4.656 15.086 15.344 1 88.38 288 GLN B O 1
ATOM 4624 N N . MET B 1 289 ? 5.129 14.492 13.312 1 84.81 289 MET B N 1
ATOM 4625 C CA . MET B 1 289 ? 4.617 15.742 12.75 1 84.81 289 MET B CA 1
ATOM 4626 C C . MET B 1 289 ? 3.104 15.82 12.891 1 84.81 289 MET B C 1
ATOM 4628 O O . MET B 1 289 ? 2.551 16.906 13.078 1 84.81 289 MET B O 1
ATOM 4632 N N . LYS B 1 290 ? 2.42 14.742 12.812 1 79.88 290 LYS B N 1
ATOM 4633 C CA . LYS B 1 290 ? 0.964 14.719 12.93 1 79.88 290 LYS B CA 1
ATOM 4634 C C . LYS B 1 290 ? 0.527 14.969 14.367 1 79.88 290 LYS B C 1
ATOM 4636 O O . LYS B 1 290 ? -0.58 15.453 14.617 1 79.88 290 LYS B O 1
ATOM 4641 N N . LYS B 1 291 ? 1.315 14.719 15.32 1 79.88 291 LYS B N 1
ATOM 4642 C CA . LYS B 1 291 ? 0.969 14.898 16.734 1 79.88 291 LYS B CA 1
ATOM 4643 C C . LYS B 1 291 ? 1.253 16.328 17.188 1 79.88 291 LYS B C 1
ATOM 4645 O O . LYS B 1 291 ? 0.778 16.75 18.234 1 79.88 291 LYS B O 1
ATOM 4650 N N . GLN B 1 292 ? 1.965 17.094 16.422 1 70.19 292 GLN B N 1
ATOM 4651 C CA . GLN B 1 292 ? 2.205 18.5 16.75 1 70.19 292 GLN B CA 1
ATOM 4652 C C . GLN B 1 292 ? 1.142 19.406 16.141 1 70.19 292 GLN B C 1
ATOM 4654 O O . GLN B 1 292 ? 0.742 20.391 16.75 1 70.19 292 GLN B O 1
#

pLDDT: mean 84.66, std 19.89, range [27.83, 98.62]

Foldseek 3Di:
DPPPVNLVVLLCPDLVSVLLVLLLLLLVLLLCQQVVVVVCVVPVVDDDSVVSVVVSLVSVLVSLVSCLCVLVVLLVVLVCLVPDDDDDDPLSVLLSLLSNLLSLLNVLSN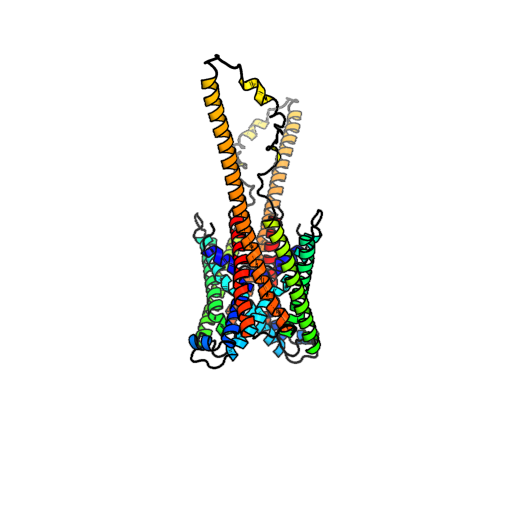VQSQVSVVDPPSGPDDPVVNLVSNLVSLVSLLSSLVSLLVSLVVVLVCLVPDDQPPPPVPPCPCPVVVVVVPVVVPVPDPPDDPPCPVVVVVVVVVVVVVVVVSVVVVVVSVVVSVVCSVVVVVLSVLSNLLSVLQSVVSCCVNPVDPDDSSSNSVSSNVSSVSVSVVSSVVSVVVVVVVVD/DPPPVVLVVLLCPDLVSVLLVLLLLLLVLLLCQQVVVVVCVVPVVDDDSVVSVVVSLVSVLVSLVSCLCVLVVLLVVLVCLVPDDDDDDPLSVLLSLLSNLLSLLNVLSNVQSQVSVVDPPSGPDDPVVNLVSNLVSLVSLLSSLVSLLVSLVVVLVCLVPDDQPPPPVPPCPCPVVVVVVPVVVPPPDPPDDPPCPVVVVVVVVVVVVVVVVSVVVVVVSVVVSVVCCVVVVVLSVLSNLLSVLQSVVSCCVNPVDPDDSSSNSVSSNVSSVSVSVVSSVVSVVVVVVVVD